Protein AF-0000000075198977 (afdb_homodimer)

Solvent-accessible surface area (backbone atoms only — not comparable to full-atom values): 27607 Å² total; per-residue (Å²): 128,59,90,34,37,42,55,51,31,24,35,50,54,4,41,50,50,26,34,21,46,47,19,32,38,52,49,48,50,50,52,50,71,68,41,89,67,84,70,59,66,70,60,55,50,49,54,50,51,45,50,51,47,48,49,52,43,49,53,31,40,53,46,47,48,42,48,55,50,29,77,34,53,64,40,73,75,57,71,44,48,47,57,72,40,58,28,44,43,42,31,46,26,27,54,31,47,40,55,49,50,49,52,52,39,50,52,43,24,69,72,67,67,42,63,68,59,33,51,53,52,48,52,52,42,51,51,34,30,48,39,26,42,49,52,15,53,50,45,55,70,63,32,34,52,76,66,49,55,79,46,46,68,55,53,50,54,24,50,52,47,46,34,50,50,36,49,49,52,30,48,50,46,38,49,54,49,60,65,65,54,76,82,43,67,70,61,35,50,51,44,50,50,49,37,49,49,40,44,52,35,26,49,51,52,32,51,39,45,50,52,24,50,51,32,37,71,74,36,65,88,44,30,49,25,30,39,35,54,53,24,47,30,46,44,44,47,41,33,52,48,49,50,55,48,51,50,50,53,51,52,52,52,48,56,62,53,29,66,82,56,71,86,80,87,87,66,79,82,79,67,137,129,59,92,34,36,42,56,51,30,25,36,51,53,4,41,50,50,26,34,21,46,45,18,31,39,52,48,47,51,51,51,52,72,68,42,90,69,84,70,60,65,69,60,55,48,49,53,50,50,44,51,52,48,46,50,52,44,47,54,32,40,53,45,47,49,42,48,55,49,28,76,32,56,60,41,73,74,57,71,44,50,47,55,72,39,58,26,43,44,43,32,46,26,27,53,32,46,41,55,48,50,49,51,54,37,49,51,43,25,70,72,68,69,42,63,69,60,34,51,54,51,48,53,53,42,50,51,35,30,49,40,25,41,48,52,14,53,50,44,55,71,63,32,34,51,75,66,47,55,77,48,47,68,55,51,50,52,24,48,51,46,47,35,50,48,35,48,49,53,31,50,51,47,39,49,55,50,60,65,64,54,77,82,44,68,70,62,36,51,52,45,50,51,49,36,49,49,40,44,53,35,27,49,50,52,32,52,40,44,50,52,23,50,52,31,36,71,75,36,62,89,44,30,50,24,31,39,36,55,52,26,48,31,45,46,45,47,41,34,53,48,49,50,56,47,50,51,50,55,51,53,52,51,50,56,62,52,26,67,81,55,70,86,81,85,85,68,79,82,80,66,136

Organism: Armillaria gallica (NCBI:txid47427)

Radius of gyration: 25.67 Å; Cα contacts (8 Å, |Δi|>4): 675; chains: 2; bounding box: 71×67×48 Å

Sequence (544 aa):
MGDYDTLLGTLLVGIFFNTYLFGIVTFQFATYYGSKHKDPLWIRITVLLLFLNDSVRSAGEIYMAWFYCIENYTNPEILLIAPWPYPFSVISEAIAAILVHHFLAFRLYRMTGKLYLYVGLMICAVTVFGLGITTGVKAWIIHEVLKLIVLKPIIITWHVGQTVMDLFLTGSLSFVLHRSRTGFGTTDSVINQLIRGTIQTGVFSSIFAVALLICYFSSPTTNLFGMFAMPVGCIYTNTLMDTLISREKLMETLTSEDIDVGRRCHLPLLGSMGDYDTLLGTLLVGIFFNTYLFGIVTFQFATYYGSKHKDPLWIRITVLLLFLNDSVRSAGEIYMAWFYCIENYTNPEILLIAPWPYPFSVISEAIAAILVHHFLAFRLYRMTGKLYLYVGLMICAVTVFGLGITTGVKAWIIHEVLKLIVLKPIIITWHVGQTVMDLFLTGSLSFVLHRSRTGFGTTDSVINQLIRGTIQTGVFSSIFAVALLICYFSSPTTNLFGMFAMPVGCIYTNTLMDTLISREKLMETLTSEDIDVGRRCHLPLLGS

Foldseek 3Di:
DDPCCFLLVLLVLQLVVQVVLLVVLVVLLCLLVVDPDPDDPVVVVLLVVLNVLSVVLSVLSVVVNCVPCPVCPVPCVCSQFADLSRLSLLLSLLSLLLSLLLVLLVLLCLLPVDVVSSVVLNVLSVVLSVLSNVLSVVCVVVRTLQVSVVSVVSLLVSLVSSLVSLCVSLVSVLVSLVVPDPVDPLSVVLSVVLNVLSCVLSVVLNVLSVVLNVQCVVCVRTNNSSSSSNNSSSSSSSSVSVSSSSLVVSVVVVVVVCVVVVPDDPPVSSDD/DDPCCFLLVLLVLQLVVQVVLLVVLVVLLCLLVPDPDDDDPVVVVLLVVLNVLSVVLSVLSVVVNCVVCPVCPVPPVCSFFADLSRLSLLLSLLSLLLSLQLVLLVLLCLLPVDVVSSVVLNVLSVVLSVLSNVLSVVCVVVRTLQVSLVSVVSLLVSLVSSLVSLCVSLVSVLVSLVVPDPVDPLSVVLSVVLNVLSCVLSVVLNVLSVVLNVQCVVCVRTNNSSSSSNNSSSSSSSSVSVNSSSLVVSVVVVVVVCVVVVPDDPPVSSDD

Nearest PDB structures (foldseek):
  8kb4-assembly1_A  TM=5.478E-01  e=3.257E+00  Homo sapiens
  3ma9-assembly1_A  TM=3.385E-01  e=3.726E+00  Human immunodeficiency virus 1
  8u5c-assembly1_F  TM=4.841E-01  e=7.629E+00  Homo sapiens
  8qae-assembly1_A  TM=3.287E-01  e=5.831E+00  synthetic construct
  8kb4-assembly1_A  TM=5.028E-01  e=3.256E+00  Homo sapiens

Structure (mmCIF, N/CA/C/O backbone):
data_AF-0000000075198977-model_v1
#
loop_
_entity.id
_entity.type
_entity.pdbx_description
1 polymer 'DUF6534 domain-containing protein'
#
loop_
_atom_site.group_PDB
_atom_site.id
_atom_site.type_symbol
_atom_site.label_atom_id
_atom_site.label_alt_id
_atom_site.label_comp_id
_atom_site.label_asym_id
_atom_site.label_entity_id
_atom_site.label_seq_id
_atom_site.pdbx_PDB_ins_code
_atom_site.Cartn_x
_atom_site.Cartn_y
_atom_site.Cartn_z
_atom_site.occupancy
_atom_site.B_iso_or_equiv
_atom_site.auth_seq_id
_atom_site.auth_comp_id
_atom_site.auth_asym_id
_atom_site.auth_atom_id
_atom_site.pdbx_PDB_model_num
ATOM 1 N N . MET A 1 1 ? -6.426 -15.57 -23.734 1 59.47 1 MET A N 1
ATOM 2 C CA . MET A 1 1 ? -6.309 -15.625 -22.281 1 59.47 1 MET A CA 1
ATOM 3 C C . MET A 1 1 ? -5.961 -17.031 -21.828 1 59.47 1 MET A C 1
ATOM 5 O O . MET A 1 1 ? -6.359 -18.016 -22.453 1 59.47 1 MET A O 1
ATOM 9 N N . GLY A 1 2 ? -4.93 -17.078 -21.094 1 70.25 2 GLY A N 1
ATOM 10 C CA . GLY A 1 2 ? -4.492 -18.391 -20.656 1 70.25 2 GLY A CA 1
ATOM 11 C C . GLY A 1 2 ? -5.516 -19.109 -19.781 1 70.25 2 GLY A C 1
ATOM 12 O O . GLY A 1 2 ? -6.488 -18.5 -19.344 1 70.25 2 GLY A O 1
ATOM 13 N N . ASP A 1 3 ? -5.477 -20.359 -19.656 1 73.69 3 ASP A N 1
ATOM 14 C CA . ASP A 1 3 ? -6.41 -21.25 -18.969 1 73.69 3 ASP A CA 1
ATOM 15 C C . ASP A 1 3 ? -6.66 -20.797 -17.547 1 73.69 3 ASP A C 1
ATOM 17 O O . ASP A 1 3 ? -7.762 -20.969 -17.016 1 73.69 3 ASP A O 1
ATOM 21 N N . TYR A 1 4 ? -5.656 -20.109 -17.047 1 87 4 TYR A N 1
ATOM 22 C CA . TYR A 1 4 ? -5.785 -19.828 -15.617 1 87 4 TYR A CA 1
ATOM 23 C C . TYR A 1 4 ? -5.941 -18.344 -15.367 1 87 4 TYR A C 1
ATOM 25 O O . TYR A 1 4 ? -5.977 -17.891 -14.211 1 87 4 TYR A O 1
ATOM 33 N N . ASP A 1 5 ? -6.102 -17.578 -16.453 1 84.88 5 ASP A N 1
ATOM 34 C CA . ASP A 1 5 ? -6.18 -16.125 -16.344 1 84.88 5 ASP A CA 1
ATOM 35 C C . ASP A 1 5 ? -7.414 -15.703 -15.555 1 84.88 5 ASP A C 1
ATOM 37 O O . ASP A 1 5 ? -7.309 -14.898 -14.625 1 84.88 5 ASP A O 1
ATOM 41 N N . THR A 1 6 ? -8.5 -16.359 -15.844 1 82.5 6 THR A N 1
ATOM 42 C CA . THR A 1 6 ? -9.75 -15.906 -15.25 1 82.5 6 THR A CA 1
ATOM 43 C C . THR A 1 6 ? -10.016 -16.625 -13.93 1 82.5 6 THR A C 1
ATOM 45 O O . THR A 1 6 ? -10.797 -16.141 -13.102 1 82.5 6 THR A O 1
ATOM 48 N N . LEU A 1 7 ? -9.367 -17.688 -13.719 1 81.56 7 LEU A N 1
ATOM 49 C CA . LEU A 1 7 ? -9.609 -18.438 -12.492 1 81.56 7 LEU A CA 1
ATOM 50 C C . LEU A 1 7 ? -8.664 -17.984 -11.383 1 81.56 7 LEU A C 1
ATOM 52 O O . LEU A 1 7 ? -9.117 -17.641 -10.289 1 81.56 7 LEU A O 1
ATOM 56 N N . LEU A 1 8 ? -7.449 -17.922 -11.734 1 89.94 8 LEU A N 1
ATOM 57 C CA . LEU A 1 8 ? -6.434 -17.641 -10.727 1 89.94 8 LEU A CA 1
ATOM 58 C C . LEU A 1 8 ? -5.84 -16.25 -10.945 1 89.94 8 LEU A C 1
ATOM 60 O O . LEU A 1 8 ? -5.555 -15.531 -9.984 1 89.94 8 LEU A O 1
ATOM 64 N N . GLY A 1 9 ? -5.773 -15.867 -12.156 1 92.44 9 GLY A N 1
ATOM 65 C CA . GLY A 1 9 ? -5.148 -14.594 -12.492 1 92.44 9 GLY A CA 1
ATOM 66 C C . GLY A 1 9 ? -5.914 -13.398 -11.961 1 92.44 9 GLY A C 1
ATOM 67 O O . GLY A 1 9 ? -5.328 -12.508 -11.344 1 92.44 9 GLY A O 1
ATOM 68 N N . THR A 1 10 ? -7.117 -13.367 -12.203 1 91.12 10 THR A N 1
ATOM 69 C CA . THR A 1 10 ? -7.926 -12.234 -11.773 1 91.12 10 THR A CA 1
ATOM 70 C C . THR A 1 10 ? -7.988 -12.164 -10.25 1 91.12 10 THR A C 1
ATOM 72 O O . THR A 1 10 ? -8.023 -11.07 -9.672 1 91.12 10 THR A O 1
ATOM 75 N N . LEU A 1 11 ? -7.957 -13.258 -9.586 1 92.56 11 LEU A N 1
ATOM 76 C CA . LEU A 1 11 ? -7.891 -13.281 -8.133 1 92.56 11 LEU A CA 1
ATOM 77 C C . LEU A 1 11 ? -6.574 -12.688 -7.641 1 92.56 11 LEU A C 1
ATOM 79 O O . LEU A 1 11 ? -6.562 -11.891 -6.703 1 92.56 11 LEU A O 1
ATOM 83 N N . LEU A 1 12 ? -5.535 -13.078 -8.297 1 95.62 12 LEU A N 1
ATOM 84 C CA . LEU A 1 12 ? -4.211 -12.594 -7.914 1 95.62 12 LEU A CA 1
ATOM 85 C C . LEU A 1 12 ? -4.113 -11.078 -8.094 1 95.62 12 LEU A C 1
ATOM 87 O O . LEU A 1 12 ? -3.582 -10.383 -7.227 1 95.62 12 LEU A O 1
ATOM 91 N N . VAL A 1 13 ? -4.66 -10.586 -9.164 1 94.69 13 VAL A N 1
ATOM 92 C CA . VAL A 1 13 ? -4.664 -9.148 -9.414 1 94.69 13 VAL A CA 1
ATOM 93 C C . VAL A 1 13 ? -5.449 -8.43 -8.32 1 94.69 13 VAL A C 1
ATOM 95 O O . VAL A 1 13 ? -5.02 -7.391 -7.816 1 94.69 13 VAL A O 1
ATOM 98 N N . GLY A 1 14 ? -6.57 -8.984 -7.961 1 95.62 14 GLY A N 1
ATOM 99 C CA . GLY A 1 14 ? -7.363 -8.414 -6.883 1 95.62 14 GLY A CA 1
ATOM 100 C C . GLY A 1 14 ? -6.633 -8.391 -5.555 1 95.62 14 GLY A C 1
ATOM 101 O O . GLY A 1 14 ? -6.723 -7.414 -4.809 1 95.62 14 GLY A O 1
ATOM 102 N N . ILE A 1 15 ? -5.898 -9.414 -5.309 1 97.25 15 ILE A N 1
ATOM 103 C CA . ILE A 1 15 ? -5.164 -9.508 -4.051 1 97.25 15 ILE A CA 1
ATOM 104 C C . ILE A 1 15 ? -4.047 -8.469 -4.027 1 97.25 15 ILE A C 1
ATOM 106 O O . ILE A 1 15 ? -3.803 -7.836 -2.996 1 97.25 15 ILE A O 1
ATOM 110 N N . PHE A 1 16 ? -3.385 -8.273 -5.121 1 97.75 16 PHE A N 1
ATOM 111 C CA . PHE A 1 16 ? -2.352 -7.242 -5.184 1 97.75 16 PHE A CA 1
ATOM 112 C C . PHE A 1 16 ? -2.955 -5.855 -4.992 1 97.75 16 PHE A C 1
ATOM 114 O O . PHE A 1 16 ? -2.377 -5.016 -4.301 1 97.75 16 PHE A O 1
ATOM 121 N N . PHE A 1 17 ? -4.062 -5.68 -5.609 1 96.12 17 PHE A N 1
ATOM 122 C CA . PHE A 1 17 ? -4.723 -4.387 -5.473 1 96.12 17 PHE A CA 1
ATOM 123 C C . PHE A 1 17 ? -5.133 -4.141 -4.023 1 96.12 17 PHE A C 1
ATOM 125 O O . PHE A 1 17 ? -4.965 -3.037 -3.506 1 96.12 17 PHE A O 1
ATOM 132 N N . ASN A 1 18 ? -5.652 -5.133 -3.396 1 97.31 18 ASN A N 1
ATOM 133 C CA . ASN A 1 18 ? -6.004 -5.012 -1.986 1 97.31 18 ASN A CA 1
ATOM 134 C C . ASN A 1 18 ? -4.777 -4.715 -1.126 1 97.31 18 ASN A C 1
ATOM 136 O O . ASN A 1 18 ? -4.844 -3.896 -0.206 1 97.31 18 ASN A O 1
ATOM 140 N N . THR A 1 19 ? -3.723 -5.406 -1.401 1 97.62 19 THR A N 1
ATOM 141 C CA . THR A 1 19 ? -2.486 -5.191 -0.656 1 97.62 19 THR A CA 1
ATOM 142 C C . THR A 1 19 ? -1.995 -3.758 -0.831 1 97.62 19 THR A C 1
ATOM 144 O O . THR A 1 19 ? -1.535 -3.131 0.127 1 97.62 19 THR A O 1
ATOM 147 N N . TYR A 1 20 ? -2.098 -3.291 -2.049 1 96.94 20 TYR A N 1
ATOM 148 C CA . TYR A 1 20 ? -1.769 -1.902 -2.35 1 96.94 20 TYR A CA 1
ATOM 149 C C . TYR A 1 20 ? -2.617 -0.949 -1.519 1 96.94 20 TYR A C 1
ATOM 151 O O . TYR A 1 20 ? -2.092 -0.037 -0.876 1 96.94 20 TYR A O 1
ATOM 159 N N . LEU A 1 21 ? -3.857 -1.156 -1.482 1 95.94 21 LEU A N 1
ATOM 160 C CA . LEU A 1 21 ? -4.781 -0.306 -0.738 1 95.94 21 LEU A CA 1
ATOM 161 C C . LEU A 1 21 ? -4.531 -0.415 0.762 1 95.94 21 LEU A C 1
ATOM 163 O O . LEU A 1 21 ? -4.668 0.57 1.492 1 95.94 21 LEU A O 1
ATOM 167 N N . PHE A 1 22 ? -4.234 -1.632 1.171 1 97.44 22 PHE A N 1
ATOM 168 C CA . PHE A 1 22 ? -3.959 -1.82 2.59 1 97.44 22 PHE A CA 1
ATOM 169 C C . PHE A 1 22 ? -2.746 -1.003 3.018 1 97.44 22 PHE A C 1
ATOM 171 O O . PHE A 1 22 ? -2.695 -0.498 4.141 1 97.44 22 PHE A O 1
ATOM 178 N N . GLY A 1 23 ? -1.754 -0.868 2.127 1 96.19 23 GLY A N 1
ATOM 179 C CA . GLY A 1 23 ? -0.657 0.046 2.406 1 96.19 23 GLY A CA 1
ATOM 180 C C . GLY A 1 23 ? -1.116 1.47 2.656 1 96.19 23 GLY A C 1
ATOM 181 O O . GLY A 1 23 ? -0.688 2.105 3.621 1 96.19 23 GLY A O 1
ATOM 182 N N . ILE A 1 24 ? -1.984 1.881 1.874 1 93.81 24 ILE A N 1
ATOM 183 C CA . ILE A 1 24 ? -2.535 3.225 2.021 1 93.81 24 ILE A CA 1
ATOM 184 C C . ILE A 1 24 ? -3.283 3.332 3.348 1 93.81 24 ILE A C 1
ATOM 186 O O . ILE A 1 24 ? -3.119 4.309 4.082 1 93.81 24 ILE A O 1
ATOM 190 N N . VAL A 1 25 ? -4.039 2.32 3.67 1 95.31 25 VAL A N 1
ATOM 191 C CA . VAL A 1 25 ? -4.832 2.305 4.895 1 95.31 25 VAL A CA 1
ATOM 192 C C . VAL A 1 25 ? -3.906 2.398 6.109 1 95.31 25 VAL A C 1
ATOM 194 O O . VAL A 1 25 ? -4.215 3.09 7.082 1 95.31 25 VAL A O 1
ATOM 197 N N . THR A 1 26 ? -2.826 1.727 6.027 1 94.5 26 THR A N 1
ATOM 198 C CA . THR A 1 26 ? -1.885 1.723 7.145 1 94.5 26 THR A CA 1
ATOM 199 C C . THR A 1 26 ? -1.341 3.125 7.395 1 94.5 26 THR A C 1
ATOM 201 O O . THR A 1 26 ? -1.262 3.568 8.547 1 94.5 26 THR A O 1
ATOM 204 N N . PHE A 1 27 ? -1.047 3.799 6.336 1 91.12 27 PHE A N 1
ATOM 205 C CA . PHE A 1 27 ? -0.551 5.16 6.488 1 91.12 27 PHE A CA 1
ATOM 206 C C . PHE A 1 27 ? -1.657 6.09 6.98 1 91.12 27 PHE A C 1
ATOM 208 O O . PHE A 1 27 ? -1.419 6.957 7.824 1 91.12 27 PHE A O 1
ATOM 215 N N . GLN A 1 28 ? -2.797 5.898 6.477 1 90.19 28 GLN A N 1
ATOM 216 C CA . GLN A 1 28 ? -3.932 6.703 6.914 1 90.19 28 GLN A CA 1
ATOM 217 C C . GLN A 1 28 ? -4.227 6.48 8.391 1 90.19 28 GLN A C 1
ATOM 219 O O . GLN A 1 28 ? -4.551 7.426 9.117 1 90.19 28 GLN A O 1
ATOM 224 N N . PHE A 1 29 ? -4.133 5.219 8.734 1 92.75 29 PHE A N 1
ATOM 225 C CA . PHE A 1 29 ? -4.363 4.855 10.125 1 92.75 29 PHE A CA 1
ATOM 226 C C . PHE A 1 29 ? -3.355 5.547 11.039 1 92.75 29 PHE A C 1
ATOM 228 O O . PHE A 1 29 ? -3.729 6.125 12.062 1 92.75 29 PHE A O 1
ATOM 235 N N . ALA A 1 30 ? -2.102 5.578 10.617 1 87.5 30 ALA A N 1
ATOM 236 C CA . ALA A 1 30 ? -1.045 6.23 11.383 1 87.5 30 ALA A CA 1
ATOM 237 C C . ALA A 1 30 ? -1.26 7.738 11.445 1 87.5 30 ALA A C 1
ATOM 239 O O . ALA A 1 30 ? -1.056 8.359 12.484 1 87.5 30 ALA A O 1
ATOM 240 N N . THR A 1 31 ? -1.642 8.266 10.352 1 84.38 31 THR A N 1
ATOM 241 C CA . THR A 1 31 ? -1.897 9.703 10.281 1 84.38 31 THR A CA 1
ATOM 242 C C . THR A 1 31 ? -3.076 10.078 11.18 1 84.38 31 THR A C 1
ATOM 244 O O . THR A 1 31 ? -3.025 11.086 11.883 1 84.38 31 THR A O 1
ATOM 247 N N . TYR A 1 32 ? -4.102 9.266 11.141 1 89.19 32 TYR A N 1
ATOM 248 C CA . TYR A 1 32 ? -5.301 9.539 11.93 1 89.19 32 TYR A CA 1
ATOM 249 C C . TYR A 1 32 ? -4.992 9.508 13.422 1 89.19 32 TYR A C 1
ATOM 251 O O . TYR A 1 32 ? -5.336 10.438 14.148 1 89.19 32 TYR A O 1
ATOM 259 N N . TYR A 1 33 ? -4.32 8.531 13.883 1 88.88 33 TYR A N 1
ATOM 260 C CA . TYR A 1 33 ? -4.074 8.391 15.312 1 88.88 33 TYR A CA 1
ATOM 261 C C . TYR A 1 33 ? -2.887 9.242 15.75 1 88.88 33 TYR A C 1
ATOM 263 O O . TYR A 1 33 ? -2.691 9.484 16.938 1 88.88 33 TYR A O 1
ATOM 271 N N . GLY A 1 34 ? -2.053 9.711 14.82 1 78.81 34 GLY A N 1
ATOM 272 C CA . GLY A 1 34 ? -0.984 10.656 15.125 1 78.81 34 GLY A CA 1
ATOM 273 C C . GLY A 1 34 ? -1.468 12.086 15.258 1 78.81 34 GLY A C 1
ATOM 274 O O . GLY A 1 34 ? -0.767 12.93 15.812 1 78.81 34 GLY A O 1
ATOM 275 N N . SER A 1 35 ? -2.57 12.234 14.758 1 73.56 35 SER A N 1
ATOM 276 C CA . SER A 1 35 ? -3.123 13.578 14.82 1 73.56 35 SER A CA 1
ATOM 277 C C . SER A 1 35 ? -3.854 13.812 16.141 1 73.56 35 SER A C 1
ATOM 279 O O . SER A 1 35 ? -4.172 12.867 16.859 1 73.56 35 SER A O 1
ATOM 281 N N . LYS A 1 36 ? -3.869 15.008 16.594 1 61.91 36 LYS A N 1
ATOM 282 C CA . LYS A 1 36 ? -4.48 15.43 17.859 1 61.91 36 LYS A CA 1
ATOM 283 C C . LYS A 1 36 ? -6.004 15.438 17.75 1 61.91 36 LYS A C 1
ATOM 285 O O . LYS A 1 36 ? -6.676 16.203 18.453 1 61.91 36 LYS A O 1
ATOM 290 N N . HIS A 1 37 ? -6.508 14.484 17.156 1 64.25 37 HIS A N 1
ATOM 291 C CA . HIS A 1 37 ? -7.938 14.414 16.875 1 64.25 37 HIS A CA 1
ATOM 292 C C . HIS A 1 37 ? -8.742 14.227 18.156 1 64.25 37 HIS A C 1
ATOM 294 O O . HIS A 1 37 ? -8.391 13.406 19 1 64.25 37 HIS A O 1
ATOM 300 N N . LYS A 1 38 ? -9.625 15.031 18.406 1 77.44 38 LYS A N 1
ATOM 301 C CA . LYS A 1 38 ? -10.555 14.781 19.5 1 77.44 38 LYS A CA 1
ATOM 302 C C . LYS A 1 38 ? -11.875 14.227 18.984 1 77.44 38 LYS A C 1
ATOM 304 O O . LYS A 1 38 ? -12.938 14.82 19.219 1 77.44 38 LYS A O 1
ATOM 309 N N . ASP A 1 39 ? -11.867 13.078 18.281 1 84.88 39 ASP A N 1
ATOM 310 C CA . ASP A 1 39 ? -13.086 12.422 17.844 1 84.88 39 ASP A CA 1
ATOM 311 C C . ASP A 1 39 ? -13.719 11.609 18.969 1 84.88 39 ASP A C 1
ATOM 313 O O . ASP A 1 39 ? -13.031 11.172 19.891 1 84.88 39 ASP A O 1
ATOM 317 N N . PRO A 1 40 ? -15.039 11.648 18.875 1 88.75 40 PRO A N 1
ATOM 318 C CA . PRO A 1 40 ? -15.688 10.789 19.875 1 88.75 40 PRO A CA 1
ATOM 319 C C . PRO A 1 40 ? -15.188 9.344 19.828 1 88.75 40 PRO A C 1
ATOM 321 O O . PRO A 1 40 ? -14.641 8.914 18.797 1 88.75 40 PRO A O 1
ATOM 324 N N . LEU A 1 41 ? -15.359 8.625 20.875 1 90.81 41 LEU A N 1
ATOM 325 C CA . LEU A 1 41 ? -14.82 7.285 21.062 1 90.81 41 LEU A CA 1
ATOM 326 C C . LEU A 1 41 ? -15.367 6.316 20.016 1 90.81 41 LEU A C 1
ATOM 328 O O . LEU A 1 41 ? -14.648 5.438 19.547 1 90.81 41 LEU A O 1
ATOM 332 N N . TRP A 1 42 ? -16.609 6.469 19.656 1 90.62 42 TRP A N 1
ATOM 333 C CA . TRP A 1 42 ? -17.219 5.5 18.75 1 90.62 42 TRP A CA 1
ATOM 334 C C . TRP A 1 42 ? -16.594 5.582 17.375 1 90.62 42 TRP A C 1
ATOM 336 O O . TRP A 1 42 ? -16.469 4.566 16.672 1 90.62 42 TRP A O 1
ATOM 346 N N . ILE A 1 43 ? -16.188 6.738 16.938 1 91.69 43 ILE A N 1
ATOM 347 C CA . ILE A 1 43 ? -15.523 6.879 15.656 1 91.69 43 ILE A CA 1
ATOM 348 C C . ILE A 1 43 ? -14.133 6.246 15.727 1 91.69 43 ILE A C 1
ATOM 350 O O . ILE A 1 43 ? -13.711 5.551 14.797 1 91.69 43 ILE A O 1
ATOM 354 N N . ARG A 1 44 ? -13.438 6.418 16.844 1 93.44 44 ARG A N 1
ATOM 355 C CA . ARG A 1 44 ? -12.109 5.848 17.031 1 93.44 44 ARG A CA 1
ATOM 356 C C . ARG A 1 44 ? -12.156 4.324 17.016 1 93.44 44 ARG A C 1
ATOM 358 O O . ARG A 1 44 ? -11.273 3.674 16.453 1 93.44 44 ARG A O 1
ATOM 365 N N . ILE A 1 45 ? -13.211 3.869 17.609 1 94.5 45 ILE A N 1
ATOM 366 C CA . ILE A 1 45 ? -13.383 2.422 17.656 1 94.5 45 ILE A CA 1
ATOM 367 C C . ILE A 1 45 ? -13.695 1.901 16.25 1 94.5 45 ILE A C 1
ATOM 369 O O . ILE A 1 45 ? -13.211 0.838 15.852 1 94.5 45 ILE A O 1
ATOM 373 N N . THR A 1 46 ? -14.516 2.631 15.531 1 95.38 46 THR A N 1
ATOM 374 C CA . THR A 1 46 ? -14.844 2.246 14.164 1 95.38 46 THR A CA 1
ATOM 375 C C . THR A 1 46 ? -13.586 2.17 13.305 1 95.38 46 THR A C 1
ATOM 377 O O . THR A 1 46 ? -13.398 1.211 12.555 1 95.38 46 THR A O 1
ATOM 380 N N . VAL A 1 47 ? -12.719 3.148 13.43 1 95.31 47 VAL A N 1
ATOM 381 C CA . VAL A 1 47 ? -11.477 3.197 12.672 1 95.31 47 VAL A CA 1
ATOM 382 C C . VAL A 1 47 ? -10.594 2.01 13.047 1 95.31 47 VAL A C 1
ATOM 384 O O . VAL A 1 47 ? -10.023 1.354 12.172 1 95.31 47 VAL A O 1
ATOM 387 N N . LEU A 1 48 ? -10.508 1.694 14.312 1 96.38 48 LEU A N 1
ATOM 388 C CA . LEU A 1 48 ? -9.703 0.574 14.789 1 96.38 48 LEU A CA 1
ATOM 389 C C . LEU A 1 48 ? -10.25 -0.75 14.266 1 96.38 48 LEU A C 1
ATOM 391 O O . LEU A 1 48 ? -9.492 -1.61 13.82 1 96.38 48 LEU A O 1
ATOM 395 N N . LEU A 1 49 ? -11.547 -0.878 14.312 1 97.44 49 LEU A N 1
ATOM 396 C CA . LEU A 1 49 ? -12.18 -2.107 13.852 1 97.44 49 LEU A CA 1
ATOM 397 C C . LEU A 1 49 ? -11.969 -2.301 12.352 1 97.44 49 LEU A C 1
ATOM 399 O O . LEU A 1 49 ? -11.727 -3.42 11.898 1 97.44 49 LEU A O 1
ATOM 403 N N . LEU A 1 50 ? -12.102 -1.236 11.641 1 97.69 50 LEU A N 1
ATOM 404 C CA . LEU A 1 50 ? -11.867 -1.304 10.203 1 97.69 50 LEU A CA 1
ATOM 405 C C . LEU A 1 50 ? -10.43 -1.709 9.898 1 97.69 50 LEU A C 1
ATOM 407 O O . LEU A 1 50 ? -10.188 -2.535 9.016 1 97.69 50 LEU A O 1
ATOM 411 N N . PHE A 1 51 ? -9.508 -1.178 10.633 1 97.44 51 PHE A N 1
ATOM 412 C CA . PHE A 1 51 ? -8.094 -1.492 10.422 1 97.44 51 PHE A CA 1
ATOM 413 C C . PHE A 1 51 ? -7.816 -2.959 10.727 1 97.44 51 PHE A C 1
ATOM 415 O O . PHE A 1 51 ? -7.109 -3.633 9.977 1 97.44 51 PHE A O 1
ATOM 422 N N . LEU A 1 52 ? -8.352 -3.408 11.805 1 97.69 52 LEU A N 1
ATOM 423 C CA . LEU A 1 52 ? -8.156 -4.805 12.18 1 97.69 52 LEU A CA 1
ATOM 424 C C . LEU A 1 52 ? -8.789 -5.738 11.156 1 97.69 52 LEU A C 1
ATOM 426 O O . LEU A 1 52 ? -8.195 -6.746 10.773 1 97.69 52 LEU A O 1
ATOM 430 N N . ASN A 1 53 ? -9.984 -5.387 10.789 1 97.94 53 ASN A N 1
ATOM 431 C CA . ASN A 1 53 ? -10.672 -6.16 9.766 1 97.94 53 ASN A CA 1
ATOM 432 C C . ASN A 1 53 ? -9.852 -6.234 8.477 1 97.94 53 ASN A C 1
ATOM 434 O O . ASN A 1 53 ? -9.68 -7.312 7.91 1 97.94 53 ASN A O 1
ATOM 438 N N . ASP A 1 54 ? -9.344 -5.121 8.008 1 97.69 54 ASP A N 1
ATOM 439 C CA . ASP A 1 54 ? -8.547 -5.062 6.789 1 97.69 54 ASP A CA 1
ATOM 440 C C . ASP A 1 54 ? -7.238 -5.84 6.945 1 97.69 54 ASP A C 1
ATOM 442 O O . ASP A 1 54 ? -6.742 -6.434 5.984 1 97.69 54 ASP A O 1
ATOM 446 N N . SER A 1 55 ? -6.684 -5.797 8.164 1 97.69 55 SER A N 1
ATOM 447 C CA . SER A 1 55 ? -5.438 -6.508 8.422 1 97.69 55 SER A CA 1
ATOM 448 C C . SER A 1 55 ? -5.621 -8.016 8.281 1 97.69 55 SER A C 1
ATOM 450 O O . SER A 1 55 ? -4.832 -8.68 7.605 1 97.69 55 SER A O 1
ATOM 452 N N . VAL A 1 56 ? -6.648 -8.484 8.875 1 97.62 56 VAL A N 1
ATOM 453 C CA . VAL A 1 56 ? -6.922 -9.922 8.805 1 97.62 56 VAL A CA 1
ATOM 454 C C . VAL A 1 56 ? -7.258 -10.312 7.371 1 97.62 56 VAL A C 1
ATOM 456 O O . VAL A 1 56 ? -6.758 -11.32 6.863 1 97.62 56 VAL A O 1
ATOM 459 N N . ARG A 1 57 ? -8.062 -9.562 6.742 1 97.5 57 ARG A N 1
ATOM 460 C CA . ARG A 1 57 ? -8.453 -9.836 5.367 1 97.5 57 ARG A CA 1
ATOM 461 C C . ARG A 1 57 ? -7.238 -9.836 4.441 1 97.5 57 ARG A C 1
ATOM 463 O O . ARG A 1 57 ? -7.066 -10.75 3.633 1 97.5 57 ARG A O 1
ATOM 470 N N . SER A 1 58 ? -6.426 -8.773 4.547 1 97.62 58 SER A N 1
ATOM 471 C CA . SER A 1 58 ? -5.25 -8.664 3.686 1 97.62 58 SER A CA 1
ATOM 472 C C . SER A 1 58 ? -4.285 -9.82 3.916 1 97.62 58 SER A C 1
ATOM 474 O O . SER A 1 58 ? -3.775 -10.406 2.959 1 97.62 58 SER A O 1
ATOM 476 N N . ALA A 1 59 ? -4.047 -10.18 5.168 1 97.12 59 ALA A N 1
ATOM 477 C CA . ALA A 1 59 ? -3.184 -11.32 5.48 1 97.12 59 ALA A CA 1
ATOM 478 C C . ALA A 1 59 ? -3.766 -12.617 4.93 1 97.12 59 ALA A C 1
ATOM 480 O O . ALA A 1 59 ? -3.033 -13.453 4.395 1 97.12 59 ALA A O 1
ATOM 481 N N . GLY A 1 60 ? -5.051 -12.773 5.133 1 97.88 60 GLY A N 1
ATOM 482 C CA . GLY A 1 60 ? -5.719 -13.953 4.598 1 97.88 60 GLY A CA 1
ATOM 483 C C . GLY A 1 60 ? -5.629 -14.047 3.088 1 97.88 60 GLY A C 1
ATOM 484 O O . GLY A 1 60 ? -5.418 -15.141 2.545 1 97.88 60 GLY A O 1
ATOM 485 N N . GLU A 1 61 ? -5.836 -12.977 2.389 1 97.56 61 GLU A N 1
ATOM 486 C CA . GLU A 1 61 ? -5.777 -12.977 0.931 1 97.56 61 GLU A CA 1
ATOM 487 C C . GLU A 1 61 ? -4.367 -13.289 0.435 1 97.56 61 GLU A C 1
ATOM 489 O O . GLU A 1 61 ? -4.199 -13.977 -0.573 1 97.56 61 GLU A O 1
ATOM 494 N N . ILE A 1 62 ? -3.371 -12.734 1.111 1 96.88 62 ILE A N 1
ATOM 495 C CA . ILE A 1 62 ? -1.994 -13.07 0.768 1 96.88 62 ILE A CA 1
ATOM 496 C C . ILE A 1 62 ? -1.767 -14.57 0.971 1 96.88 62 ILE A C 1
ATOM 498 O O . ILE A 1 62 ? -1.12 -15.227 0.148 1 96.88 62 ILE A O 1
ATOM 502 N N . TYR A 1 63 ? -2.318 -15.102 2.027 1 96.75 63 TYR A N 1
ATOM 503 C CA . TYR A 1 63 ? -2.23 -16.531 2.258 1 96.75 63 TYR A CA 1
ATOM 504 C C . TYR A 1 63 ? -2.918 -17.312 1.14 1 96.75 63 TYR A C 1
ATOM 506 O O . TYR A 1 63 ? -2.422 -18.359 0.7 1 96.75 63 TYR A O 1
ATOM 514 N N . MET A 1 64 ? -4.016 -16.828 0.771 1 95.94 64 MET A N 1
ATOM 515 C CA . MET A 1 64 ? -4.738 -17.484 -0.314 1 95.94 64 MET A CA 1
ATOM 516 C C . MET A 1 64 ? -3.891 -17.547 -1.58 1 95.94 64 MET A C 1
ATOM 518 O O . MET A 1 64 ? -3.875 -18.562 -2.279 1 95.94 64 MET A O 1
ATOM 522 N N . ALA A 1 65 ? -3.227 -16.453 -1.89 1 95.75 65 ALA A N 1
ATOM 523 C CA . ALA A 1 65 ? -2.303 -16.453 -3.021 1 95.75 65 ALA A CA 1
ATOM 524 C C . ALA A 1 65 ? -1.202 -17.5 -2.828 1 95.75 65 ALA A C 1
ATOM 526 O O . ALA A 1 65 ? -0.846 -18.219 -3.766 1 95.75 65 ALA A O 1
ATOM 527 N N . TRP A 1 66 ? -0.683 -17.578 -1.583 1 95.12 66 TRP A N 1
ATOM 528 C CA . TRP A 1 66 ? 0.336 -18.562 -1.256 1 95.12 66 TRP A CA 1
ATOM 529 C C . TRP A 1 66 ? -0.201 -19.984 -1.441 1 95.12 66 TRP A C 1
ATOM 531 O O . TRP A 1 66 ? 0.469 -20.828 -2.027 1 95.12 66 TRP A O 1
ATOM 541 N N . PHE A 1 67 ? -1.405 -20.188 -1.024 1 94.19 67 PHE A N 1
ATOM 542 C CA . PHE A 1 67 ? -2.049 -21.5 -1.085 1 94.19 67 PHE A CA 1
ATOM 543 C C . PHE A 1 67 ? -2.207 -21.953 -2.529 1 94.19 67 PHE A C 1
ATOM 545 O O . PHE A 1 67 ? -1.837 -23.078 -2.873 1 94.19 67 PHE A O 1
ATOM 552 N N . TYR A 1 68 ? -2.615 -21.078 -3.381 1 93.62 68 TYR A N 1
ATOM 553 C CA . TYR A 1 68 ? -2.895 -21.438 -4.762 1 93.62 68 TYR A CA 1
ATOM 554 C C . TYR A 1 68 ? -1.613 -21.484 -5.59 1 93.62 68 TYR A C 1
ATOM 556 O O . TYR A 1 68 ? -1.407 -22.391 -6.391 1 93.62 68 TYR A O 1
ATOM 564 N N . CYS A 1 69 ? -0.753 -20.516 -5.379 1 93.5 69 CYS A N 1
ATOM 565 C CA . CYS A 1 69 ? 0.337 -20.297 -6.324 1 93.5 69 CYS A CA 1
ATOM 566 C C . CYS A 1 69 ? 1.61 -20.984 -5.859 1 93.5 69 CYS A C 1
ATOM 568 O O . CYS A 1 69 ? 2.51 -21.25 -6.66 1 93.5 69 CYS A O 1
ATOM 570 N N . ILE A 1 70 ? 1.729 -21.266 -4.559 1 93.31 70 ILE A N 1
ATOM 571 C CA . ILE A 1 70 ? 2.992 -21.797 -4.059 1 93.31 70 ILE A CA 1
ATOM 572 C C . ILE A 1 70 ? 2.781 -23.219 -3.537 1 93.31 70 ILE A C 1
ATOM 574 O O . ILE A 1 70 ? 3.346 -24.172 -4.074 1 93.31 70 ILE A O 1
ATOM 578 N N . GLU A 1 71 ? 1.909 -23.406 -2.561 1 91.94 71 GLU A N 1
ATOM 579 C CA . GLU A 1 71 ? 1.683 -24.703 -1.951 1 91.94 71 GLU A CA 1
ATOM 580 C C . GLU A 1 71 ? 1.147 -25.703 -2.973 1 91.94 71 GLU A C 1
ATOM 582 O O . GLU A 1 71 ? 1.471 -26.891 -2.916 1 91.94 71 GLU A O 1
ATOM 587 N N . ASN A 1 72 ? 0.394 -25.281 -3.898 1 91.75 72 ASN A N 1
ATOM 588 C CA . ASN A 1 72 ? -0.234 -26.156 -4.883 1 91.75 72 ASN A CA 1
ATOM 589 C C . ASN A 1 72 ? 0.13 -25.75 -6.309 1 91.75 72 ASN A C 1
ATOM 591 O O . ASN A 1 72 ? -0.709 -25.812 -7.207 1 91.75 72 ASN A O 1
ATOM 595 N N . TYR A 1 73 ? 1.396 -25.391 -6.25 1 88.62 73 TYR A N 1
ATOM 596 C CA . TYR A 1 73 ? 1.911 -25.078 -7.574 1 88.62 73 TYR A CA 1
ATOM 597 C C . TYR A 1 73 ? 1.858 -26.297 -8.484 1 88.62 73 TYR A C 1
ATOM 599 O O . TYR A 1 73 ? 2.209 -27.406 -8.078 1 88.62 73 TYR A O 1
ATOM 607 N N . THR A 1 74 ? 1.265 -26.391 -9.609 1 87.06 74 THR A N 1
ATOM 608 C CA . THR A 1 74 ? 1.142 -27.453 -10.609 1 87.06 74 THR A CA 1
ATOM 609 C C . THR A 1 74 ? -0.082 -28.328 -10.328 1 87.06 74 THR A C 1
ATOM 611 O O . THR A 1 74 ? -0.209 -29.422 -10.875 1 87.06 74 THR A O 1
ATOM 614 N N . ASN A 1 75 ? -0.858 -28 -9.32 1 90.62 75 ASN A N 1
ATOM 615 C CA . ASN A 1 75 ? -2.08 -28.734 -9.008 1 90.62 75 ASN A CA 1
ATOM 616 C C . ASN A 1 75 ? -3.326 -27.922 -9.344 1 90.62 75 ASN A C 1
ATOM 618 O O . ASN A 1 75 ? -3.934 -27.312 -8.469 1 90.62 75 ASN A O 1
ATOM 622 N N . PRO A 1 76 ? -3.73 -28.016 -10.57 1 89.06 76 PRO A N 1
ATOM 623 C CA . PRO A 1 76 ? -4.863 -27.188 -10.992 1 89.06 76 PRO A CA 1
ATOM 624 C C . PRO A 1 76 ? -6.176 -27.609 -10.336 1 89.06 76 PRO A C 1
ATOM 626 O O . PRO A 1 76 ? -7.113 -26.797 -10.266 1 89.06 76 PRO A O 1
ATOM 629 N N . GLU A 1 77 ? -6.312 -28.812 -9.789 1 89 77 GLU A N 1
ATOM 630 C CA . GLU A 1 77 ? -7.547 -29.281 -9.164 1 89 77 GLU A CA 1
ATOM 631 C C . GLU A 1 77 ? -7.871 -28.469 -7.91 1 89 77 GLU A C 1
ATOM 633 O O . GLU A 1 77 ? -9.039 -28.359 -7.523 1 89 77 GLU A O 1
ATOM 638 N N . ILE A 1 78 ? -6.852 -27.891 -7.293 1 91.06 78 ILE A N 1
ATOM 639 C CA . ILE A 1 78 ? -7.012 -27.172 -6.035 1 91.06 78 ILE A CA 1
ATOM 640 C C . ILE A 1 78 ? -7.762 -25.859 -6.281 1 91.06 78 ILE A C 1
ATOM 642 O O . ILE A 1 78 ? -8.305 -25.266 -5.352 1 91.06 78 ILE A O 1
ATOM 646 N N . LEU A 1 79 ? -7.754 -25.438 -7.574 1 88.31 79 LEU A N 1
ATOM 647 C CA . LEU A 1 79 ? -8.422 -24.188 -7.926 1 88.31 79 LEU A CA 1
ATOM 648 C C . LEU A 1 79 ? -9.938 -24.312 -7.742 1 88.31 79 LEU A C 1
ATOM 650 O O . LEU A 1 79 ? -10.641 -23.312 -7.688 1 88.31 79 LEU A O 1
ATOM 654 N N . LEU A 1 80 ? -10.391 -25.516 -7.594 1 88.12 80 LEU A N 1
ATOM 655 C CA . LEU A 1 80 ? -11.82 -25.75 -7.41 1 88.12 80 LEU A CA 1
ATOM 656 C C . LEU A 1 80 ? -12.203 -25.641 -5.938 1 88.12 80 LEU A C 1
ATOM 658 O O . LEU A 1 80 ? -13.383 -25.609 -5.602 1 88.12 80 LEU A O 1
ATOM 662 N N . ILE A 1 81 ? -11.234 -25.516 -5.07 1 91.19 81 ILE A N 1
ATOM 663 C CA . ILE A 1 81 ? -11.469 -25.422 -3.633 1 91.19 81 ILE A CA 1
ATOM 664 C C . ILE A 1 81 ? -11.289 -23.984 -3.164 1 91.19 81 ILE A C 1
ATOM 666 O O . ILE A 1 81 ? -10.32 -23.328 -3.541 1 91.19 81 ILE A O 1
ATOM 670 N N . ALA A 1 82 ? -12.234 -23.562 -2.422 1 91.19 82 ALA A N 1
ATOM 671 C CA . ALA A 1 82 ? -12.148 -22.234 -1.823 1 91.19 82 ALA A CA 1
ATOM 672 C C . ALA A 1 82 ? -11.602 -22.297 -0.4 1 91.19 82 ALA A C 1
ATOM 674 O O . ALA A 1 82 ? -12.289 -22.766 0.514 1 91.19 82 ALA A O 1
ATOM 675 N N . PRO A 1 83 ? -10.367 -21.812 -0.23 1 94.12 83 PRO A N 1
ATOM 676 C CA . PRO A 1 83 ? -9.852 -21.797 1.142 1 94.12 83 PRO A CA 1
ATOM 677 C C . PRO A 1 83 ? -10.555 -20.766 2.02 1 94.12 83 PRO A C 1
ATOM 679 O O . PRO A 1 83 ? -11.359 -19.969 1.524 1 94.12 83 PRO A O 1
ATOM 682 N N . TRP A 1 84 ? -10.258 -20.719 3.271 1 93.56 84 TRP A N 1
ATOM 683 C CA . TRP A 1 84 ? -11.023 -19.938 4.25 1 93.56 84 TRP A CA 1
ATOM 684 C C . TRP A 1 84 ? -10.945 -18.453 3.943 1 93.56 84 TRP A C 1
ATOM 686 O O . TRP A 1 84 ? -11.898 -17.703 4.188 1 93.56 84 TRP A O 1
ATOM 696 N N . PRO A 1 85 ? -9.852 -17.922 3.426 1 95.5 85 PRO A N 1
ATOM 697 C CA . PRO A 1 85 ? -9.82 -16.484 3.158 1 95.5 85 PRO A CA 1
ATOM 698 C C . PRO A 1 85 ? -10.812 -16.062 2.08 1 95.5 85 PRO A C 1
ATOM 700 O O . PRO A 1 85 ? -11.25 -14.906 2.059 1 95.5 85 PRO A O 1
ATOM 703 N N . TYR A 1 86 ? -11.18 -16.969 1.224 1 94.5 86 TYR A N 1
ATOM 704 C CA . TYR A 1 86 ? -12.109 -16.672 0.145 1 94.5 86 TYR A CA 1
ATOM 705 C C . TYR A 1 86 ? -13.469 -16.25 0.699 1 94.5 86 TYR A C 1
ATOM 707 O O . TYR A 1 86 ? -13.898 -15.102 0.501 1 94.5 86 TYR A O 1
ATOM 715 N N . PRO A 1 87 ? -14.141 -17.078 1.461 1 95.12 87 PRO A N 1
ATOM 716 C CA . PRO A 1 87 ? -15.406 -16.641 2.055 1 95.12 87 PRO A CA 1
ATOM 717 C C . PRO A 1 87 ? -15.219 -15.547 3.098 1 95.12 87 PRO A C 1
ATOM 719 O O . PRO A 1 87 ? -16.109 -14.703 3.275 1 95.12 87 PRO A O 1
ATOM 722 N N . PHE A 1 88 ? -14.102 -15.508 3.75 1 96 88 PHE A N 1
ATOM 723 C CA . PHE A 1 88 ? -13.875 -14.477 4.754 1 96 88 PHE A CA 1
ATOM 724 C C . PHE A 1 88 ? -13.781 -13.102 4.105 1 96 88 PHE A C 1
ATOM 726 O O . PHE A 1 88 ? -14.18 -12.102 4.703 1 96 88 PHE A O 1
ATOM 733 N N . SER A 1 89 ? -13.172 -13.016 2.922 1 95.88 89 SER A N 1
ATOM 734 C CA . SER A 1 89 ? -13.102 -11.742 2.221 1 95.88 89 SER A CA 1
ATOM 735 C C . SER A 1 89 ? -14.492 -11.156 1.996 1 95.88 89 SER A C 1
ATOM 737 O O . SER A 1 89 ? -14.672 -9.938 2.055 1 95.88 89 SER A O 1
ATOM 739 N N . VAL A 1 90 ? -15.469 -11.992 1.761 1 94.81 90 VAL A N 1
ATOM 740 C CA . VAL A 1 90 ? -16.859 -11.586 1.563 1 94.81 90 VAL A CA 1
ATOM 741 C C . VAL A 1 90 ? -17.438 -11.055 2.877 1 94.81 90 VAL A C 1
ATOM 743 O O . VAL A 1 90 ? -18.016 -9.977 2.912 1 94.81 90 VAL A O 1
ATOM 746 N N . ILE A 1 91 ? -17.172 -11.766 3.889 1 96.81 91 ILE A N 1
ATOM 747 C CA . ILE A 1 91 ? -17.641 -11.383 5.211 1 96.81 91 ILE A CA 1
ATOM 748 C C . ILE A 1 91 ? -17 -10.062 5.625 1 96.81 91 ILE A C 1
ATOM 750 O O . ILE A 1 91 ? -17.672 -9.156 6.125 1 96.81 91 ILE A O 1
ATOM 754 N N . SER A 1 92 ? -15.719 -10.008 5.461 1 97.44 92 SER A N 1
ATOM 755 C CA . SER A 1 92 ? -14.969 -8.805 5.812 1 97.44 92 SER A CA 1
ATOM 756 C C . SER A 1 92 ? -15.492 -7.586 5.059 1 97.44 92 SER A C 1
ATOM 758 O O . SER A 1 92 ? -15.555 -6.484 5.613 1 97.44 92 SER A O 1
ATOM 760 N N . GLU A 1 93 ? -15.82 -7.727 3.805 1 95.62 93 GLU A N 1
ATOM 761 C CA . GLU A 1 93 ? -16.406 -6.645 3.016 1 95.62 93 GLU A CA 1
ATOM 762 C C . GLU A 1 93 ? -17.719 -6.164 3.619 1 95.62 93 GLU A C 1
ATOM 764 O O . GLU A 1 93 ? -17.953 -4.957 3.713 1 95.62 93 GLU A O 1
ATOM 769 N N . ALA A 1 94 ? -18.562 -7.105 3.975 1 96.94 94 ALA A N 1
ATOM 770 C CA . ALA A 1 94 ? -19.844 -6.754 4.578 1 96.94 94 ALA A CA 1
ATOM 771 C C . ALA A 1 94 ? -19.641 -5.98 5.879 1 96.94 94 ALA A C 1
ATOM 773 O O . ALA A 1 94 ? -20.344 -5 6.137 1 96.94 94 ALA A O 1
ATOM 774 N N . ILE A 1 95 ? -18.688 -6.367 6.633 1 97.62 95 ILE A N 1
ATOM 775 C CA . ILE A 1 95 ? -18.391 -5.703 7.895 1 97.62 95 ILE A CA 1
ATOM 776 C C . ILE A 1 95 ? -17.906 -4.277 7.625 1 97.62 95 ILE A C 1
ATOM 778 O O . ILE A 1 95 ? -18.359 -3.33 8.273 1 97.62 95 ILE A O 1
ATOM 782 N N . ALA A 1 96 ? -17.031 -4.129 6.688 1 96.25 96 ALA A N 1
ATOM 783 C CA . ALA A 1 96 ? -16.516 -2.801 6.355 1 96.25 96 ALA A CA 1
ATOM 784 C C . ALA A 1 96 ? -17.625 -1.888 5.859 1 96.25 96 ALA A C 1
ATOM 786 O O . ALA A 1 96 ? -17.719 -0.725 6.258 1 96.25 96 ALA A O 1
ATOM 787 N N . ALA A 1 97 ? -18.469 -2.455 5.062 1 94.62 97 ALA A N 1
ATOM 788 C CA . ALA A 1 97 ? -19.531 -1.662 4.461 1 94.62 97 ALA A CA 1
ATOM 789 C C . ALA A 1 97 ? -20.5 -1.149 5.523 1 94.62 97 ALA A C 1
ATOM 791 O O . ALA A 1 97 ? -20.859 0.031 5.527 1 94.62 97 ALA A O 1
ATOM 792 N N . ILE A 1 98 ? -20.875 -1.984 6.41 1 96.62 98 ILE A N 1
ATOM 793 C CA . ILE A 1 98 ? -21.875 -1.557 7.387 1 96.62 98 ILE A CA 1
ATOM 794 C C . ILE A 1 98 ? -21.281 -0.497 8.305 1 96.62 98 ILE A C 1
ATOM 796 O O . ILE A 1 98 ? -21.969 0.424 8.742 1 96.62 98 ILE A O 1
ATOM 800 N N . LEU A 1 99 ? -20.062 -0.643 8.648 1 95.81 99 LEU A N 1
ATOM 801 C CA . LEU A 1 99 ? -19.406 0.345 9.5 1 95.81 99 LEU A CA 1
ATOM 802 C C . LEU A 1 99 ? -19.344 1.703 8.812 1 95.81 99 LEU A C 1
ATOM 804 O O . LEU A 1 99 ? -19.609 2.734 9.43 1 95.81 99 LEU A O 1
ATOM 808 N N . VAL A 1 100 ? -19.047 1.701 7.57 1 92.44 100 VAL A N 1
ATOM 809 C CA . VAL A 1 100 ? -18.953 2.947 6.816 1 92.44 100 VAL A CA 1
ATOM 810 C C . VAL A 1 100 ? -20.359 3.529 6.621 1 92.44 100 VAL A C 1
ATOM 812 O O . VAL A 1 100 ? -20.562 4.734 6.766 1 92.44 100 VAL A O 1
ATOM 815 N N . HIS A 1 101 ? -21.328 2.611 6.305 1 93.62 101 HIS A N 1
ATOM 816 C CA . HIS A 1 101 ? -22.703 3.066 6.156 1 93.62 101 HIS A CA 1
ATOM 817 C C . HIS A 1 101 ? -23.219 3.684 7.449 1 93.62 101 HIS A C 1
ATOM 819 O O . HIS A 1 101 ? -23.922 4.699 7.422 1 93.62 101 HIS A O 1
ATOM 825 N N . HIS A 1 102 ? -22.859 3.07 8.531 1 94.56 102 HIS A N 1
ATOM 826 C CA . HIS A 1 102 ? -23.25 3.609 9.82 1 94.56 102 HIS A CA 1
ATOM 827 C C . HIS A 1 102 ? -22.672 5.004 10.047 1 94.56 102 HIS A C 1
ATOM 829 O O . HIS A 1 102 ? -23.375 5.91 10.484 1 94.56 102 HIS A O 1
ATOM 835 N N . PHE A 1 103 ? -21.5 5.191 9.75 1 91.19 103 PHE A N 1
ATOM 836 C CA . PHE A 1 103 ? -20.828 6.477 9.914 1 91.19 103 PHE A CA 1
ATOM 837 C C . PHE A 1 103 ? -21.484 7.539 9.039 1 91.19 103 PHE A C 1
ATOM 839 O O . PHE A 1 103 ? -21.797 8.641 9.508 1 91.19 103 PHE A O 1
ATOM 846 N N . LEU A 1 104 ? -21.672 7.207 7.828 1 88.94 104 LEU A N 1
ATOM 847 C CA . LEU A 1 104 ? -22.234 8.18 6.891 1 88.94 104 LEU A CA 1
ATOM 848 C C . LEU A 1 104 ? -23.688 8.508 7.246 1 88.94 104 LEU A C 1
ATOM 850 O O . LEU A 1 104 ? -24.094 9.664 7.145 1 88.94 104 LEU A O 1
ATOM 854 N N . ALA A 1 105 ? -24.406 7.48 7.633 1 92.62 105 ALA A N 1
ATOM 855 C CA . ALA A 1 105 ? -25.781 7.703 8.047 1 92.62 105 ALA A CA 1
ATOM 856 C C . ALA A 1 105 ? -25.844 8.594 9.281 1 92.62 105 ALA A C 1
ATOM 858 O O . ALA A 1 105 ? -26.719 9.469 9.383 1 92.62 105 ALA A O 1
ATOM 859 N N . PHE A 1 106 ? -25 8.336 10.164 1 91.19 106 PHE A N 1
ATOM 860 C CA . PHE A 1 106 ? -24.953 9.148 11.375 1 91.19 106 PHE A CA 1
ATOM 861 C C . PHE A 1 106 ? -24.609 10.594 11.047 1 91.19 106 PHE A C 1
ATOM 863 O O . PHE A 1 106 ? -25.172 11.523 11.625 1 91.19 106 PHE A O 1
ATOM 870 N N . ARG A 1 107 ? -23.703 10.773 10.219 1 84.19 107 ARG A N 1
ATOM 871 C CA . ARG A 1 107 ? -23.344 12.117 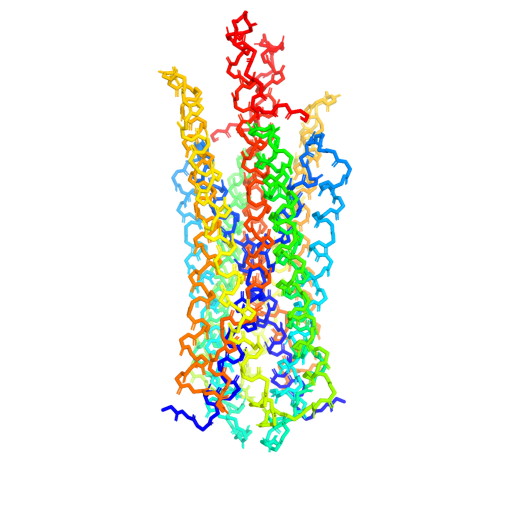9.789 1 84.19 107 ARG A CA 1
ATOM 872 C C . ARG A 1 107 ? -24.516 12.828 9.141 1 84.19 107 ARG A C 1
ATOM 874 O O . ARG A 1 107 ? -24.734 14.023 9.359 1 84.19 107 ARG A O 1
ATOM 881 N N . LEU A 1 108 ? -25.172 12.117 8.352 1 87.94 108 LEU A N 1
ATOM 882 C CA . LEU A 1 108 ? -26.344 12.664 7.695 1 87.94 108 LEU A CA 1
ATOM 883 C C . LEU A 1 108 ? -27.406 13.047 8.719 1 87.94 108 LEU A C 1
ATOM 885 O O . LEU A 1 108 ? -28.047 14.102 8.602 1 87.94 108 LEU A O 1
ATOM 889 N N . TYR A 1 109 ? -27.594 12.227 9.68 1 91.44 109 TYR A N 1
ATOM 890 C CA . TYR A 1 109 ? -28.531 12.5 10.758 1 91.44 109 TYR A CA 1
ATOM 891 C C . TYR A 1 109 ? -28.141 13.758 11.516 1 91.44 109 TYR A C 1
ATOM 893 O O . TYR A 1 109 ? -28.984 14.602 11.812 1 91.44 109 TYR A O 1
ATOM 901 N N . ARG A 1 110 ? -26.922 13.898 11.766 1 85.94 110 ARG A N 1
ATOM 902 C CA . ARG A 1 110 ? -26.422 15.062 12.5 1 85.94 110 ARG A CA 1
ATOM 903 C C . ARG A 1 110 ? -26.609 16.344 11.688 1 85.94 110 ARG A C 1
ATOM 905 O O . ARG A 1 110 ? -26.844 17.406 12.258 1 85.94 110 ARG A O 1
ATOM 912 N N . MET A 1 111 ? -26.516 16.25 10.445 1 84.44 111 MET A N 1
ATOM 913 C CA . MET A 1 111 ? -26.625 17.422 9.578 1 84.44 111 MET A CA 1
ATOM 914 C C . MET A 1 111 ? -28.094 17.797 9.344 1 84.44 111 MET A C 1
ATOM 916 O O . MET A 1 111 ? -28.422 18.984 9.227 1 84.44 111 MET A O 1
ATOM 920 N N . THR A 1 112 ? -28.922 16.812 9.273 1 88.88 112 THR A N 1
ATOM 921 C CA . THR A 1 112 ? -30.312 17.078 8.922 1 88.88 112 THR A CA 1
ATOM 922 C C . THR A 1 112 ? -31.172 17.141 10.18 1 88.88 112 THR A C 1
ATOM 924 O O . THR A 1 112 ? -32.25 17.734 10.164 1 88.88 112 THR A O 1
ATOM 927 N N . GLY A 1 113 ? -30.844 16.469 11.188 1 91.62 113 GLY A N 1
ATOM 928 C CA . GLY A 1 113 ? -31.625 16.391 12.414 1 91.62 113 GLY A CA 1
ATOM 929 C C . GLY A 1 113 ? -32.781 15.438 12.305 1 91.62 113 GLY A C 1
ATOM 930 O O . GLY A 1 113 ? -33.656 15.383 13.195 1 91.62 113 GLY A O 1
ATOM 931 N N . LYS A 1 114 ? -32.875 14.758 11.258 1 93.12 114 LYS A N 1
ATOM 932 C CA . LYS A 1 114 ? -34.031 13.867 11.023 1 93.12 114 LYS A CA 1
ATOM 933 C C . LYS A 1 114 ? -33.688 12.438 11.43 1 93.12 114 LYS A C 1
ATOM 935 O O . LYS A 1 114 ? -33.031 11.711 10.695 1 93.12 114 LYS A O 1
ATOM 940 N N . LEU A 1 115 ? -34.25 11.93 12.477 1 94 115 LEU A N 1
ATOM 941 C CA . LEU A 1 115 ? -33.969 10.609 13.039 1 94 115 LEU A CA 1
ATOM 942 C C . LEU A 1 115 ? -34.562 9.516 12.164 1 94 115 LEU A C 1
ATOM 944 O O . LEU A 1 115 ? -34 8.43 12.047 1 94 115 LEU A O 1
ATOM 948 N N . TYR A 1 116 ? -35.719 9.797 11.547 1 93.62 116 TYR A N 1
ATOM 949 C CA . TYR A 1 116 ? -36.344 8.773 10.734 1 93.62 116 TYR A CA 1
ATOM 950 C C . TYR A 1 116 ? -35.5 8.414 9.531 1 93.62 116 TYR A C 1
ATOM 952 O O . TYR A 1 116 ? -35.5 7.266 9.07 1 93.62 116 TYR A O 1
ATOM 960 N N . LEU A 1 117 ? -34.812 9.344 9.047 1 92.62 117 LEU A N 1
ATOM 961 C CA . LEU A 1 117 ? -33.906 9.078 7.941 1 92.62 117 LEU A CA 1
ATOM 962 C C . LEU A 1 117 ? -32.75 8.164 8.383 1 92.62 117 LEU A C 1
ATOM 964 O O . LEU A 1 117 ? -32.438 7.207 7.688 1 92.62 117 LEU A O 1
ATOM 968 N N . TYR A 1 118 ? -32.188 8.406 9.516 1 94.12 118 TYR A N 1
ATOM 969 C CA . TYR A 1 118 ? -31.125 7.582 10.062 1 94.12 118 TYR A CA 1
ATOM 970 C C . TYR A 1 118 ? -31.594 6.152 10.281 1 94.12 118 TYR A C 1
ATOM 972 O O . TYR A 1 118 ? -30.938 5.203 9.859 1 94.12 118 TYR A O 1
ATOM 980 N N . VAL A 1 119 ? -32.75 6.039 10.875 1 95.69 119 VAL A N 1
ATOM 981 C CA . VAL A 1 119 ? -33.281 4.719 11.203 1 95.69 119 VAL A CA 1
ATOM 982 C C . VAL A 1 119 ? -33.562 3.953 9.922 1 95.69 119 VAL A C 1
ATOM 984 O O . VAL A 1 119 ? -33.281 2.762 9.812 1 95.69 119 VAL A O 1
ATOM 987 N N . GLY A 1 120 ? -34.188 4.586 9.008 1 95.75 120 GLY A N 1
ATOM 988 C CA . GLY A 1 120 ? -34.469 3.955 7.727 1 95.75 120 GLY A CA 1
ATOM 989 C C . GLY A 1 120 ? -33.219 3.467 7.016 1 95.75 120 GLY A C 1
ATOM 990 O O . GLY A 1 120 ? -33.188 2.336 6.523 1 95.75 120 GLY A O 1
ATOM 991 N N . LEU A 1 121 ? -32.188 4.289 7.004 1 95.81 121 LEU A N 1
ATOM 992 C CA . LEU A 1 121 ? -30.922 3.934 6.355 1 95.81 121 LEU A CA 1
ATOM 993 C C . LEU A 1 121 ? -30.25 2.775 7.082 1 95.81 121 LEU A C 1
ATOM 995 O O . LEU A 1 121 ? -29.688 1.882 6.445 1 95.81 121 LEU A O 1
ATOM 999 N N . MET A 1 122 ? -30.359 2.752 8.367 1 96.81 122 MET A N 1
ATOM 1000 C CA . MET A 1 122 ? -29.719 1.689 9.141 1 96.81 122 MET A CA 1
ATOM 1001 C C . MET A 1 122 ? -30.438 0.359 8.938 1 96.81 122 MET A C 1
ATOM 1003 O O . MET A 1 122 ? -29.797 -0.697 8.914 1 96.81 122 MET A O 1
ATOM 1007 N N . ILE A 1 123 ? -31.719 0.44 8.766 1 97.19 123 ILE A N 1
ATOM 1008 C CA . ILE A 1 123 ? -32.469 -0.779 8.469 1 97.19 123 ILE A CA 1
ATOM 1009 C C . ILE A 1 123 ? -32 -1.347 7.125 1 97.19 123 ILE A C 1
ATOM 1011 O O . ILE A 1 123 ? -31.766 -2.551 7 1 97.19 123 ILE A O 1
ATOM 1015 N N . CYS A 1 124 ? -31.906 -0.536 6.195 1 96.94 124 CYS A N 1
ATOM 1016 C CA . CYS A 1 124 ? -31.422 -0.951 4.887 1 96.94 124 CYS A CA 1
ATOM 1017 C C . CYS A 1 124 ? -30 -1.494 4.984 1 96.94 124 CYS A C 1
ATOM 1019 O O . CYS A 1 124 ? -29.688 -2.541 4.414 1 96.94 124 CYS A O 1
ATOM 1021 N N . ALA A 1 125 ? -29.156 -0.794 5.738 1 97.06 125 ALA A N 1
ATOM 1022 C CA . ALA A 1 125 ? -27.766 -1.206 5.891 1 97.06 125 ALA A CA 1
ATOM 1023 C C . ALA A 1 125 ? -27.672 -2.576 6.555 1 97.06 125 ALA A C 1
ATOM 1025 O O . ALA A 1 125 ? -26.875 -3.418 6.141 1 97.06 125 ALA A O 1
ATOM 1026 N N . VAL A 1 126 ? -28.484 -2.836 7.527 1 98.06 126 VAL A N 1
ATOM 1027 C CA . VAL A 1 126 ? -28.469 -4.102 8.25 1 98.06 126 VAL A CA 1
ATOM 1028 C C . VAL A 1 126 ? -28.953 -5.223 7.34 1 98.06 126 VAL A C 1
ATOM 1030 O O . VAL A 1 126 ? -28.438 -6.34 7.379 1 98.06 126 VAL A O 1
ATOM 1033 N N . THR A 1 127 ? -29.906 -4.91 6.555 1 97.62 127 THR A N 1
ATOM 1034 C CA . THR A 1 127 ? -30.422 -5.898 5.613 1 97.62 127 THR A CA 1
ATOM 1035 C C . THR A 1 127 ? -29.359 -6.285 4.594 1 97.62 127 THR A C 1
ATOM 1037 O O . THR A 1 127 ? -29.125 -7.473 4.352 1 97.62 127 THR A O 1
ATOM 1040 N N . VAL A 1 128 ? -28.75 -5.336 4.035 1 97.31 128 VAL A N 1
ATOM 1041 C CA . VAL A 1 128 ? -27.688 -5.578 3.053 1 97.31 128 VAL A CA 1
ATOM 1042 C C . VAL A 1 128 ? -26.531 -6.309 3.713 1 97.31 128 VAL A C 1
ATOM 1044 O O . VAL A 1 128 ? -25.938 -7.223 3.121 1 97.31 128 VAL A O 1
ATOM 1047 N N . PHE A 1 129 ? -26.219 -5.93 4.895 1 97.81 129 PHE A N 1
ATOM 1048 C CA . PHE A 1 129 ? -25.188 -6.602 5.684 1 97.81 129 PHE A CA 1
ATOM 1049 C C . PHE A 1 129 ? -25.547 -8.07 5.887 1 97.81 129 PHE A C 1
ATOM 1051 O O . PHE A 1 129 ? -24.688 -8.945 5.719 1 97.81 129 PHE A O 1
ATOM 1058 N N . GLY A 1 130 ? -26.75 -8.297 6.223 1 98.06 130 GLY A N 1
ATOM 1059 C CA . GLY A 1 130 ? -27.203 -9.672 6.395 1 98.06 130 GLY A CA 1
ATOM 1060 C C . GLY A 1 130 ? -27.016 -10.516 5.152 1 98.06 130 GLY A C 1
ATOM 1061 O O . GLY A 1 130 ? -26.625 -11.688 5.242 1 98.06 130 GLY A O 1
ATOM 1062 N N . LEU A 1 131 ? -27.312 -9.93 4.035 1 97.62 131 LEU A N 1
ATOM 1063 C CA . LEU A 1 131 ? -27.125 -10.633 2.773 1 97.62 131 LEU A CA 1
ATOM 1064 C C . LEU A 1 131 ? -25.656 -10.953 2.547 1 97.62 131 LEU A C 1
ATOM 1066 O O . LEU A 1 131 ? -25.312 -12.047 2.084 1 97.62 131 LEU A O 1
ATOM 1070 N N . GLY A 1 132 ? -24.797 -10.039 2.904 1 97.19 132 GLY A N 1
ATOM 1071 C CA . GLY A 1 132 ? -23.359 -10.273 2.775 1 97.19 132 GLY A CA 1
ATOM 1072 C C . GLY A 1 132 ? -22.859 -11.367 3.693 1 97.19 132 GLY A C 1
ATOM 1073 O O . GLY A 1 132 ? -22.094 -12.242 3.264 1 97.19 132 GLY A O 1
ATOM 1074 N N . ILE A 1 133 ? -23.312 -11.328 4.887 1 97.94 133 ILE A N 1
ATOM 1075 C CA . ILE A 1 133 ? -22.906 -12.336 5.859 1 97.94 133 ILE A CA 1
ATOM 1076 C C . ILE A 1 133 ? -23.422 -13.703 5.426 1 97.94 133 ILE A C 1
ATOM 1078 O O . ILE A 1 133 ? -22.688 -14.695 5.473 1 97.94 133 ILE A O 1
ATOM 1082 N N . THR A 1 134 ? -24.609 -13.719 4.992 1 97.5 134 THR A N 1
ATOM 1083 C CA . THR A 1 134 ? -25.188 -14.969 4.527 1 97.5 134 THR A CA 1
ATOM 1084 C C . THR A 1 134 ? -24.391 -15.539 3.355 1 97.5 134 THR A C 1
ATOM 1086 O O . THR A 1 134 ? -24.109 -16.734 3.314 1 97.5 134 THR A O 1
ATOM 1089 N N . THR A 1 135 ? -24.078 -14.688 2.449 1 95.81 135 THR A N 1
ATOM 1090 C CA . THR A 1 135 ? -23.281 -15.109 1.305 1 95.81 135 THR A CA 1
ATOM 1091 C C . THR A 1 135 ? -21.938 -15.68 1.76 1 95.81 135 THR A C 1
ATOM 1093 O O . THR A 1 135 ? -21.516 -16.734 1.29 1 95.81 135 THR A O 1
ATOM 1096 N N . GLY A 1 136 ? -21.266 -15.016 2.68 1 96.25 136 GLY A N 1
ATOM 1097 C CA . GLY A 1 136 ? -19.984 -15.484 3.178 1 96.25 136 GLY A CA 1
ATOM 1098 C C . GLY A 1 136 ? -20.078 -16.797 3.914 1 96.25 136 GLY A C 1
ATOM 1099 O O . GLY A 1 136 ? -19.266 -17.703 3.689 1 96.25 136 GLY A O 1
ATOM 1100 N N . VAL A 1 137 ? -21.047 -16.938 4.734 1 96.5 137 VAL A N 1
ATOM 1101 C CA . VAL A 1 137 ? -21.203 -18.141 5.531 1 96.5 137 VAL A CA 1
ATOM 1102 C C . VAL A 1 137 ? -21.562 -19.312 4.617 1 96.5 137 VAL A C 1
ATOM 1104 O O . VAL A 1 137 ? -21.031 -20.422 4.766 1 96.5 137 VAL A O 1
ATOM 1107 N N . LYS A 1 138 ? -22.422 -19.125 3.67 1 96.31 138 LYS A N 1
ATOM 1108 C CA . LYS A 1 138 ? -22.781 -20.188 2.736 1 96.31 138 LYS A CA 1
ATOM 1109 C C . LYS A 1 138 ? -21.594 -20.578 1.865 1 96.31 138 LYS A C 1
ATOM 1111 O O . LYS A 1 138 ? -21.391 -21.766 1.574 1 96.31 138 LYS A O 1
ATOM 1116 N N . ALA A 1 139 ? -20.875 -19.594 1.476 1 94.31 139 ALA A N 1
ATOM 1117 C CA . ALA A 1 139 ? -19.672 -19.891 0.705 1 94.31 139 ALA A CA 1
ATOM 1118 C C . ALA A 1 139 ? -18.688 -20.719 1.526 1 94.31 139 ALA A C 1
ATOM 1120 O O . ALA A 1 139 ? -17.984 -21.594 0.989 1 94.31 139 ALA A O 1
ATOM 1121 N N . TRP A 1 140 ? -18.625 -20.438 2.826 1 94.31 140 TRP A N 1
ATOM 1122 C CA . TRP A 1 140 ? -17.766 -21.188 3.732 1 94.31 140 TRP A CA 1
ATOM 1123 C C . TRP A 1 140 ? -18.203 -22.641 3.848 1 94.31 140 TRP A C 1
ATOM 1125 O O . TRP A 1 140 ? -17.375 -23.547 3.869 1 94.31 140 TRP A O 1
ATOM 1135 N N . ILE A 1 141 ? -19.484 -22.906 3.805 1 94.06 141 ILE A N 1
ATOM 1136 C CA . ILE A 1 141 ? -20.062 -24.234 3.943 1 94.06 141 ILE A CA 1
ATOM 1137 C C . ILE A 1 141 ? -19.891 -25.016 2.635 1 94.06 141 ILE A C 1
ATOM 1139 O O . ILE A 1 141 ? -19.484 -26.172 2.637 1 94.06 141 ILE A O 1
ATOM 1143 N N . ILE A 1 142 ? -20.125 -24.422 1.476 1 91.31 142 ILE A N 1
ATOM 1144 C CA . ILE A 1 142 ? -20.078 -25.078 0.173 1 91.31 142 ILE A CA 1
ATOM 1145 C C . ILE A 1 142 ? -18.625 -25.406 -0.18 1 91.31 142 ILE A C 1
ATOM 1147 O O . ILE A 1 142 ? -18.344 -26.484 -0.721 1 91.31 142 ILE A O 1
ATOM 1151 N N . HIS A 1 143 ? -17.609 -24.562 0.11 1 90.12 143 HIS A N 1
ATOM 1152 C CA . HIS A 1 143 ? -16.172 -24.766 0.026 1 90.12 143 HIS A CA 1
ATOM 1153 C C . HIS A 1 143 ? -15.727 -24.984 -1.416 1 90.12 143 HIS A C 1
ATOM 1155 O O . HIS A 1 143 ? -14.547 -24.812 -1.746 1 90.12 143 HIS A O 1
ATOM 1161 N N . GLU A 1 144 ? -16.688 -25.375 -2.35 1 89.69 144 GLU A N 1
ATOM 1162 C CA . GLU A 1 144 ? -16.375 -25.625 -3.756 1 89.69 144 GLU A CA 1
ATOM 1163 C C . GLU A 1 144 ? -16.75 -24.422 -4.617 1 89.69 144 GLU A C 1
ATOM 1165 O O . GLU A 1 144 ? -17.906 -24 -4.652 1 89.69 144 GLU A O 1
ATOM 1170 N N . VAL A 1 145 ? -15.773 -24 -5.438 1 85.5 145 VAL A N 1
ATOM 1171 C CA . VAL A 1 145 ? -15.906 -22.75 -6.184 1 85.5 145 VAL A CA 1
ATOM 1172 C C . VAL A 1 145 ? -17 -22.891 -7.242 1 85.5 145 VAL A C 1
ATOM 1174 O O . VAL A 1 145 ? -17.797 -21.984 -7.445 1 85.5 145 VAL A O 1
ATOM 1177 N N . LEU A 1 146 ? -17.078 -24.016 -7.93 1 83.38 146 LEU A N 1
ATOM 1178 C CA . LEU A 1 146 ? -18.047 -24.219 -9.008 1 83.38 146 LEU A CA 1
ATOM 1179 C C . LEU A 1 146 ? -19.469 -24.281 -8.461 1 83.38 146 LEU A C 1
ATOM 1181 O O . LEU A 1 146 ? -20.422 -23.859 -9.125 1 83.38 146 LEU A O 1
ATOM 1185 N N . LYS A 1 147 ? -19.641 -24.688 -7.211 1 87.94 147 LYS A N 1
ATOM 1186 C CA . LYS A 1 147 ? -20.969 -24.828 -6.594 1 87.94 147 LYS A CA 1
ATOM 1187 C C . LYS A 1 147 ? -21.453 -23.484 -6.031 1 87.94 147 LYS A C 1
ATOM 1189 O O . LYS A 1 147 ? -22.609 -23.359 -5.637 1 87.94 147 LYS A O 1
ATOM 1194 N N . LEU A 1 148 ? -20.656 -22.562 -6.074 1 88.75 148 LEU A N 1
ATOM 1195 C CA . LEU A 1 148 ? -21.016 -21.25 -5.523 1 88.75 148 LEU A CA 1
ATOM 1196 C C . LEU A 1 148 ? -22 -20.531 -6.438 1 88.75 148 LEU A C 1
ATOM 1198 O O . LEU A 1 148 ? -22.609 -19.531 -6.039 1 88.75 148 LEU A O 1
ATOM 1202 N N . ILE A 1 149 ? -22.203 -21.047 -7.59 1 88.44 149 ILE A N 1
ATOM 1203 C CA . ILE A 1 149 ? -23.125 -20.438 -8.547 1 88.44 149 ILE A CA 1
ATOM 1204 C C . ILE A 1 149 ? -24.547 -20.422 -7.965 1 88.44 149 ILE A C 1
ATOM 1206 O O . ILE A 1 149 ? -25.375 -19.609 -8.359 1 88.44 149 ILE A O 1
ATOM 1210 N N . VAL A 1 150 ? -24.828 -21.281 -7.02 1 90.88 150 VAL A N 1
ATOM 1211 C CA . VAL A 1 150 ? -26.141 -21.359 -6.387 1 90.88 150 VAL A CA 1
ATOM 1212 C C . VAL A 1 150 ? -26.406 -20.094 -5.602 1 90.88 150 VAL A C 1
ATOM 1214 O O . VAL A 1 150 ? -27.562 -19.719 -5.379 1 90.88 150 VAL A O 1
ATOM 1217 N N . LEU A 1 151 ? -25.391 -19.312 -5.262 1 93 151 LEU A N 1
ATOM 1218 C CA . LEU A 1 151 ? -25.516 -18.109 -4.461 1 93 151 LEU A CA 1
ATOM 1219 C C . LEU A 1 151 ? -25.703 -16.875 -5.348 1 93 151 LEU A C 1
ATOM 1221 O O . LEU A 1 151 ? -25.781 -15.758 -4.852 1 93 151 LEU A O 1
ATOM 1225 N N . LYS A 1 152 ? -25.875 -17.047 -6.609 1 92.12 152 LYS A N 1
ATOM 1226 C CA . LYS A 1 152 ? -25.922 -15.961 -7.582 1 92.12 152 LYS A CA 1
ATOM 1227 C C . LYS A 1 152 ? -27.016 -14.961 -7.223 1 92.12 152 LYS A C 1
ATOM 1229 O O . LYS A 1 152 ? -26.781 -13.758 -7.156 1 92.12 152 LYS A O 1
ATOM 1234 N N . PRO A 1 153 ? -28.203 -15.352 -6.977 1 93.25 153 PRO A N 1
ATOM 1235 C CA . PRO A 1 153 ? -29.25 -14.367 -6.68 1 93.25 153 PRO A CA 1
ATOM 1236 C C . PRO A 1 153 ? -28.953 -13.555 -5.422 1 93.25 153 PRO A C 1
ATOM 1238 O O . PRO A 1 153 ? -29.203 -12.352 -5.391 1 93.25 153 PRO A O 1
ATOM 1241 N N . ILE A 1 154 ? -28.438 -14.141 -4.379 1 94.94 154 ILE A N 1
ATOM 1242 C CA . ILE A 1 154 ? -28.156 -13.438 -3.133 1 94.94 154 ILE A CA 1
ATOM 1243 C C . ILE A 1 154 ? -27 -12.469 -3.344 1 94.94 154 ILE A C 1
ATOM 1245 O O . ILE A 1 154 ? -27 -11.352 -2.82 1 94.94 154 ILE A O 1
ATOM 1249 N N . ILE A 1 155 ? -26.031 -12.852 -4.105 1 92.88 155 ILE A N 1
ATOM 1250 C CA . ILE A 1 155 ? -24.875 -12.016 -4.379 1 92.88 155 ILE A CA 1
ATOM 1251 C C . ILE A 1 155 ? -25.297 -10.773 -5.16 1 92.88 155 ILE A C 1
ATOM 1253 O O . ILE A 1 155 ? -24.891 -9.656 -4.832 1 92.88 155 ILE A O 1
ATOM 1257 N N . ILE A 1 156 ? -26.109 -11 -6.102 1 93.19 156 ILE A N 1
ATOM 1258 C CA . ILE A 1 156 ? -26.578 -9.891 -6.926 1 93.19 156 ILE A CA 1
ATOM 1259 C C . ILE A 1 156 ? -27.391 -8.922 -6.07 1 93.19 156 ILE A C 1
ATOM 1261 O O . ILE A 1 156 ? -27.188 -7.711 -6.113 1 93.19 156 ILE A O 1
ATOM 1265 N N . THR A 1 157 ? -28.281 -9.43 -5.336 1 95.25 157 THR A N 1
ATOM 1266 C CA . THR A 1 157 ? -29.125 -8.594 -4.48 1 95.25 157 THR A CA 1
ATOM 1267 C C . THR A 1 157 ? -28.266 -7.828 -3.471 1 95.25 157 THR A C 1
ATOM 1269 O O . THR A 1 157 ? -28.5 -6.645 -3.221 1 95.25 157 THR A O 1
ATOM 1272 N N . TRP A 1 158 ? -27.266 -8.43 -2.926 1 95.12 158 TRP A N 1
ATOM 1273 C CA . TRP A 1 158 ? -26.359 -7.836 -1.959 1 95.12 158 TRP A CA 1
ATOM 1274 C C . TRP A 1 158 ? -25.594 -6.664 -2.578 1 95.12 158 TRP A C 1
ATOM 1276 O O . TRP A 1 158 ? -25.625 -5.551 -2.051 1 95.12 158 TRP A O 1
ATOM 1286 N N . HIS A 1 159 ? -25.016 -6.875 -3.721 1 93.19 159 HIS A N 1
ATOM 1287 C CA . HIS A 1 159 ? -24.172 -5.852 -4.316 1 93.19 159 HIS A CA 1
ATOM 1288 C C . HIS A 1 159 ? -25 -4.715 -4.898 1 93.19 159 HIS A C 1
ATOM 1290 O O . HIS A 1 159 ? -24.594 -3.555 -4.867 1 93.19 159 HIS A O 1
ATOM 1296 N N . VAL A 1 160 ? -26.125 -5.07 -5.43 1 93.31 160 VAL A N 1
ATOM 1297 C CA . VAL A 1 160 ? -27.016 -4.012 -5.898 1 93.31 160 VAL A CA 1
ATOM 1298 C C . VAL A 1 160 ? -27.469 -3.16 -4.715 1 93.31 160 VAL A C 1
ATOM 1300 O O . VAL A 1 160 ? -27.438 -1.929 -4.777 1 93.31 160 VAL A O 1
ATOM 1303 N N . GLY A 1 161 ? -27.922 -3.83 -3.689 1 94.88 161 GLY A N 1
ATOM 1304 C CA . GLY A 1 161 ? -28.297 -3.107 -2.486 1 94.88 161 GLY A CA 1
ATOM 1305 C C . GLY A 1 161 ? -27.203 -2.229 -1.937 1 94.88 161 GLY A C 1
ATOM 1306 O O . GLY A 1 161 ? -27.438 -1.082 -1.554 1 94.88 161 GLY A O 1
ATOM 1307 N N . GLN A 1 162 ? -26.047 -2.73 -1.897 1 93.12 162 GLN A N 1
ATOM 1308 C CA . GLN A 1 162 ? -24.891 -1.989 -1.395 1 93.12 162 GLN A CA 1
ATOM 1309 C C . GLN A 1 162 ? -24.609 -0.771 -2.264 1 93.12 162 GLN A C 1
ATOM 1311 O O . GLN A 1 162 ? -24.328 0.315 -1.748 1 93.12 162 GLN A O 1
ATOM 1316 N N . THR A 1 163 ? -24.609 -0.941 -3.529 1 91.25 163 THR A N 1
ATOM 1317 C CA . THR A 1 163 ? -24.359 0.145 -4.465 1 91.25 163 THR A CA 1
ATOM 1318 C C . THR A 1 163 ? -25.391 1.25 -4.32 1 91.25 163 THR A C 1
ATOM 1320 O O . THR A 1 163 ? -25.062 2.434 -4.297 1 91.25 163 THR A O 1
ATOM 1323 N N . VAL A 1 164 ? -26.578 0.843 -4.207 1 92 164 VAL A N 1
ATOM 1324 C CA . VAL A 1 164 ? -27.656 1.811 -4.047 1 92 164 VAL A CA 1
ATOM 1325 C C . VAL A 1 164 ? -27.469 2.586 -2.742 1 92 164 VAL A C 1
ATOM 1327 O O . VAL A 1 164 ? -27.641 3.807 -2.709 1 92 164 VAL A O 1
ATOM 1330 N N . MET A 1 165 ? -27.156 1.916 -1.71 1 91.88 165 MET A N 1
ATOM 1331 C CA . MET A 1 165 ? -26.906 2.559 -0.423 1 91.88 165 MET A CA 1
ATOM 1332 C C . MET A 1 165 ? -25.75 3.549 -0.528 1 91.88 165 MET A C 1
ATOM 1334 O O . MET A 1 165 ? -25.844 4.668 -0.021 1 91.88 165 MET A O 1
ATOM 1338 N N . ASP A 1 166 ? -24.688 3.139 -1.155 1 89.81 166 ASP A N 1
ATOM 1339 C CA . ASP A 1 166 ? -23.531 4.02 -1.332 1 89.81 166 ASP A CA 1
ATOM 1340 C C . ASP A 1 166 ? -23.938 5.293 -2.078 1 89.81 166 ASP A C 1
ATOM 1342 O O . ASP A 1 166 ? -23.594 6.402 -1.646 1 89.81 166 ASP A O 1
ATOM 1346 N N . LEU A 1 167 ? -24.609 5.078 -3.121 1 88.88 167 LEU A N 1
ATOM 1347 C CA . LEU A 1 167 ? -24.984 6.211 -3.957 1 88.88 167 LEU A CA 1
ATOM 1348 C C . LEU A 1 167 ? -25.984 7.109 -3.232 1 88.88 167 LEU A C 1
ATOM 1350 O O . LEU A 1 167 ? -25.906 8.336 -3.324 1 88.88 167 LEU A O 1
ATOM 1354 N N . PHE A 1 168 ? -26.828 6.527 -2.549 1 90.75 168 PHE A N 1
ATOM 1355 C CA . PHE A 1 168 ? -27.812 7.293 -1.81 1 90.75 168 PHE A CA 1
ATOM 1356 C C . PHE A 1 168 ? -27.156 8.109 -0.7 1 90.75 168 PHE A C 1
ATOM 1358 O O . PHE A 1 168 ? -27.438 9.305 -0.558 1 90.75 168 PHE A O 1
ATOM 1365 N N . LEU A 1 169 ? -26.359 7.504 0.046 1 90.19 169 LEU A N 1
ATOM 1366 C CA . LEU A 1 169 ? -25.688 8.18 1.156 1 90.19 169 LEU A CA 1
ATOM 1367 C C . LEU A 1 169 ? -24.781 9.289 0.65 1 90.19 169 LEU A C 1
ATOM 1369 O O . LEU A 1 169 ? -24.812 10.406 1.166 1 90.19 169 LEU A O 1
ATOM 1373 N N . THR A 1 170 ? -23.984 8.984 -0.329 1 86.69 170 THR A N 1
ATOM 1374 C CA . THR A 1 170 ? -23.078 9.969 -0.905 1 86.69 170 THR A CA 1
ATOM 1375 C C . THR A 1 170 ? -23.859 11.133 -1.509 1 86.69 170 THR A C 1
ATOM 1377 O O . THR A 1 170 ? -23.516 12.297 -1.297 1 86.69 170 THR A O 1
ATOM 1380 N N . GLY A 1 171 ? -24.859 10.789 -2.221 1 87 171 GLY A N 1
ATOM 1381 C CA . GLY A 1 171 ? -25.703 11.828 -2.809 1 87 171 GLY A CA 1
ATOM 1382 C C . GLY A 1 171 ? -26.375 12.703 -1.776 1 87 171 GLY A C 1
ATOM 1383 O O . GLY A 1 171 ? -26.406 13.93 -1.919 1 87 171 GLY A O 1
ATOM 1384 N N . SER A 1 172 ? -26.922 12.164 -0.82 1 88.38 172 SER A N 1
ATOM 1385 C CA . SER A 1 172 ? -27.625 12.898 0.234 1 88.38 172 SER A CA 1
ATOM 1386 C C . SER A 1 172 ? -26.656 13.797 1 1 88.38 172 SER A C 1
ATOM 1388 O O . SER A 1 172 ? -26.969 14.961 1.257 1 88.38 172 SER A O 1
ATOM 1390 N N . LEU A 1 173 ? -25.562 13.266 1.339 1 86.31 173 LEU A N 1
ATOM 1391 C CA . LEU A 1 173 ? -24.578 14.062 2.064 1 86.31 173 LEU A CA 1
ATOM 1392 C C . LEU A 1 173 ? -24.094 15.234 1.219 1 86.31 173 LEU A C 1
ATOM 1394 O O . LEU A 1 173 ? -23.953 16.344 1.721 1 86.31 173 LEU A O 1
ATOM 1398 N N . SER A 1 174 ? -23.828 14.891 -0.045 1 85.12 174 SER A N 1
ATOM 1399 C CA . SER A 1 174 ? -23.391 15.945 -0.949 1 85.12 174 SER A CA 1
ATOM 1400 C C . SER A 1 174 ? -24.453 17.031 -1.086 1 85.12 174 SER A C 1
ATOM 1402 O O . SER A 1 174 ? -24.141 18.219 -1.139 1 85.12 174 SER A O 1
ATOM 1404 N N . PHE A 1 175 ? -25.625 16.625 -1.15 1 87.31 175 PHE A N 1
ATOM 1405 C CA . PHE A 1 175 ? -26.75 17.547 -1.291 1 87.31 175 PHE A CA 1
ATOM 1406 C C . PHE A 1 175 ? -26.891 18.422 -0.051 1 87.31 175 PHE A C 1
ATOM 1408 O O . PHE A 1 175 ? -27.016 19.641 -0.158 1 87.31 175 PHE A O 1
ATOM 1415 N N . VAL A 1 176 ? -26.828 17.891 1.084 1 84.94 176 VAL A N 1
ATOM 1416 C CA . VAL A 1 176 ? -26.984 18.625 2.338 1 84.94 176 VAL A CA 1
ATOM 1417 C C . VAL A 1 176 ? -25.812 19.594 2.508 1 84.94 176 VAL A C 1
ATOM 1419 O O . VAL A 1 176 ? -26 20.734 2.928 1 84.94 176 VAL A O 1
ATOM 1422 N N . LEU A 1 177 ? -24.641 19.125 2.191 1 80.69 177 LEU A N 1
ATOM 1423 C CA . LEU A 1 177 ? -23.469 19.984 2.273 1 80.69 177 LEU A CA 1
ATOM 1424 C C . LEU A 1 177 ? -23.562 21.141 1.289 1 80.69 177 LEU A C 1
ATOM 1426 O O . LEU A 1 177 ? -23.219 22.281 1.618 1 80.69 177 LEU A O 1
ATOM 1430 N N . HIS A 1 178 ? -24.062 20.812 0.137 1 83.75 178 HIS A N 1
ATOM 1431 C CA . HIS A 1 178 ? -24.234 21.844 -0.876 1 83.75 178 HIS A CA 1
ATOM 1432 C C . HIS A 1 178 ? -25.219 22.906 -0.413 1 83.75 178 HIS A C 1
ATOM 1434 O O . HIS A 1 178 ? -25.031 24.094 -0.673 1 83.75 178 HIS A O 1
ATOM 1440 N N . ARG A 1 179 ? -26.125 22.547 0.249 1 85.5 179 ARG A N 1
ATOM 1441 C CA . ARG A 1 179 ? -27.156 23.453 0.729 1 85.5 179 ARG A CA 1
ATOM 1442 C C . ARG A 1 179 ? -26.656 24.266 1.923 1 85.5 179 ARG A C 1
ATOM 1444 O O . ARG A 1 179 ? -27.203 25.312 2.236 1 85.5 179 ARG A O 1
ATOM 1451 N N . SER A 1 180 ? -25.641 23.844 2.568 1 79.31 180 SER A N 1
ATOM 1452 C CA . SER A 1 180 ? -25.094 24.531 3.736 1 79.31 180 SER A CA 1
ATOM 1453 C C . SER A 1 180 ? -24.141 25.641 3.326 1 79.31 180 SER A C 1
ATOM 1455 O O . SER A 1 180 ? -23.5 26.266 4.18 1 79.31 180 SER A O 1
ATOM 1457 N N . ARG A 1 181 ? -24.031 25.844 2.055 1 80.75 181 ARG A N 1
ATOM 1458 C CA . ARG A 1 181 ? -23.188 26.922 1.559 1 80.75 181 ARG A CA 1
ATOM 1459 C C . ARG A 1 181 ? -23.703 28.281 2.018 1 80.75 181 ARG A C 1
ATOM 1461 O O . ARG A 1 181 ? -24.922 28.516 2.057 1 80.75 181 ARG A O 1
ATOM 1468 N N . THR A 1 182 ? -22.859 29.062 2.561 1 75.56 182 THR A N 1
ATOM 1469 C CA . THR A 1 182 ? -23.219 30.359 3.139 1 75.56 182 THR A CA 1
ATOM 1470 C C . THR A 1 182 ? -22.938 31.484 2.152 1 75.56 182 THR A C 1
ATOM 1472 O O . THR A 1 182 ? -23.453 32.594 2.316 1 75.56 182 THR A O 1
ATOM 1475 N N . GLY A 1 183 ? -22.156 31.234 1.114 1 74.25 183 GLY A N 1
ATOM 1476 C CA . GLY A 1 183 ? -21.75 32.312 0.213 1 74.25 183 GLY A CA 1
ATOM 1477 C C . GLY A 1 183 ? -20.406 32.938 0.586 1 74.25 183 GLY A C 1
ATOM 1478 O O . GLY A 1 183 ? -19.859 33.719 -0.175 1 74.25 183 GLY A O 1
ATOM 1479 N N . PHE A 1 184 ? -19.859 32.562 1.815 1 71.81 184 PHE A N 1
ATOM 1480 C CA . PHE A 1 184 ? -18.547 33.031 2.221 1 71.81 184 PHE A CA 1
ATOM 1481 C C . PHE A 1 184 ? -17.453 32.188 1.608 1 71.81 184 PHE A C 1
ATOM 1483 O O . PHE A 1 184 ? -17.469 30.953 1.729 1 71.81 184 PHE A O 1
ATOM 1490 N N . GLY A 1 185 ? -16.5 32.781 1.021 1 72.19 185 GLY A N 1
ATOM 1491 C CA . GLY A 1 185 ? -15.469 32.125 0.235 1 72.19 185 GLY A CA 1
ATOM 1492 C C . GLY A 1 185 ? -14.742 31.031 0.998 1 72.19 185 GLY A C 1
ATOM 1493 O O . GLY A 1 185 ? -14.602 29.906 0.507 1 72.19 185 GLY A O 1
ATOM 1494 N N . THR A 1 186 ? -14.359 31.375 2.225 1 71.69 186 THR A N 1
ATOM 1495 C CA . THR A 1 186 ? -13.578 30.422 3 1 71.69 186 THR A CA 1
ATOM 1496 C C . THR A 1 186 ? -14.422 29.219 3.393 1 71.69 186 THR A C 1
ATOM 1498 O O . THR A 1 186 ? -14 28.078 3.234 1 71.69 186 THR A O 1
ATOM 1501 N N . THR A 1 187 ? -15.703 29.547 3.848 1 70.19 187 THR A N 1
ATOM 1502 C CA . THR A 1 187 ? -16.594 28.469 4.262 1 70.19 187 THR A CA 1
ATOM 1503 C C . THR A 1 187 ? -17.031 27.625 3.061 1 70.19 187 THR A C 1
ATOM 1505 O O . THR A 1 187 ? -17.062 26.406 3.141 1 70.19 187 THR A O 1
ATOM 1508 N N . ASP A 1 188 ? -17.25 28.266 2 1 79.75 188 ASP A N 1
ATOM 1509 C CA . ASP A 1 188 ? -17.672 27.531 0.806 1 79.75 188 ASP A CA 1
ATOM 1510 C C . ASP A 1 188 ? -16.531 26.703 0.227 1 79.75 188 ASP A C 1
ATOM 1512 O O . ASP A 1 188 ? -16.766 25.625 -0.324 1 79.75 188 ASP A O 1
ATOM 1516 N N . SER A 1 189 ? -15.344 27.234 0.437 1 75.56 189 SER A N 1
ATOM 1517 C CA . SER A 1 189 ? -14.203 26.453 -0.032 1 75.56 189 SER A CA 1
ATOM 1518 C C . SER A 1 189 ? -14.047 25.172 0.764 1 75.56 189 SER A C 1
ATOM 1520 O O . SER A 1 189 ? -13.781 24.109 0.193 1 75.56 189 SER A O 1
ATOM 1522 N N . VAL A 1 190 ? -14.336 25.328 2.025 1 72.38 190 VAL A N 1
ATOM 1523 C CA . VAL A 1 190 ? -14.266 24.156 2.902 1 72.38 190 VAL A CA 1
ATOM 1524 C C . VAL A 1 190 ? -15.383 23.188 2.543 1 72.38 190 VAL A C 1
ATOM 1526 O O . VAL A 1 190 ? -15.141 21.969 2.434 1 72.38 190 VAL A O 1
ATOM 1529 N N . ILE A 1 191 ? -16.5 23.672 2.328 1 75.5 191 ILE A N 1
ATOM 1530 C CA . ILE A 1 191 ? -17.656 22.859 1.985 1 75.5 191 ILE A CA 1
ATOM 1531 C C . ILE A 1 191 ? -17.406 22.141 0.662 1 75.5 191 ILE A C 1
ATOM 1533 O O . ILE A 1 191 ? -17.703 20.938 0.528 1 75.5 191 ILE A O 1
ATOM 1537 N N . ASN A 1 192 ? -16.828 22.781 -0.225 1 76.69 192 ASN A N 1
ATOM 1538 C CA . ASN A 1 192 ? -16.531 22.188 -1.521 1 76.69 192 ASN A CA 1
ATOM 1539 C C . ASN A 1 192 ? -15.508 21.062 -1.396 1 76.69 192 ASN A C 1
ATOM 1541 O O . ASN A 1 192 ? -15.602 20.047 -2.086 1 76.69 192 ASN A O 1
ATOM 1545 N N . GLN A 1 193 ? -14.664 21.328 -0.534 1 72.81 193 GLN A N 1
ATOM 1546 C CA . GLN A 1 193 ? -13.672 20.281 -0.3 1 72.81 193 GLN A CA 1
ATOM 1547 C C . GLN A 1 193 ? -14.305 19.047 0.332 1 72.81 193 GLN A C 1
ATOM 1549 O O . GLN A 1 193 ? -13.969 17.922 -0.031 1 72.81 193 GLN A O 1
ATOM 1554 N N . LEU A 1 194 ? -15.227 19.281 1.116 1 70.31 194 LEU A N 1
ATOM 1555 C CA . LEU A 1 194 ? -15.922 18.188 1.776 1 70.31 194 LEU A CA 1
ATOM 1556 C C . LEU A 1 194 ? -16.812 17.438 0.79 1 70.31 194 LEU A C 1
ATOM 1558 O O . LEU A 1 194 ? -16.875 16.203 0.82 1 70.31 194 LEU A O 1
ATOM 1562 N N . ILE A 1 195 ? -17.422 18.141 0.012 1 76.5 195 ILE A N 1
ATOM 1563 C CA . ILE A 1 195 ? -18.281 17.547 -1.007 1 76.5 195 ILE A CA 1
ATOM 1564 C C . ILE A 1 195 ? -17.453 16.688 -1.953 1 76.5 195 ILE A C 1
ATOM 1566 O O . ILE A 1 195 ? -17.812 15.547 -2.254 1 76.5 195 ILE A O 1
ATOM 1570 N N . ARG A 1 196 ? -16.391 17.203 -2.299 1 70.88 196 ARG A N 1
ATOM 1571 C CA . ARG A 1 196 ? -15.508 16.453 -3.203 1 70.88 196 ARG A CA 1
ATOM 1572 C C . ARG A 1 196 ? -15.008 15.18 -2.551 1 70.88 196 ARG A C 1
ATOM 1574 O O . ARG A 1 196 ? -14.945 14.133 -3.197 1 70.88 196 ARG A O 1
ATOM 1581 N N . GLY A 1 197 ? -14.641 15.305 -1.366 1 68.94 197 GLY A N 1
ATOM 1582 C CA . GLY A 1 197 ? -14.211 14.125 -0.638 1 68.94 197 GLY A CA 1
ATOM 1583 C C . GLY A 1 197 ? -15.297 13.07 -0.512 1 68.94 197 GLY A C 1
ATOM 1584 O O . GLY A 1 197 ? -15.031 11.875 -0.677 1 68.94 197 GLY A O 1
ATOM 1585 N N . THR A 1 198 ? -16.469 13.562 -0.301 1 69.81 198 THR A N 1
ATOM 1586 C CA . THR A 1 198 ? -17.609 12.656 -0.166 1 69.81 198 THR A CA 1
ATOM 1587 C C . THR A 1 198 ? -17.906 11.969 -1.491 1 69.81 198 THR A C 1
ATOM 1589 O O . THR A 1 198 ? -18.141 10.758 -1.526 1 69.81 198 THR A O 1
ATOM 1592 N N . ILE A 1 199 ? -17.859 12.688 -2.486 1 72.19 199 ILE A N 1
ATOM 1593 C CA . ILE A 1 199 ? -18.156 12.148 -3.811 1 72.19 199 ILE A CA 1
ATOM 1594 C C . ILE A 1 199 ? -17.078 11.148 -4.211 1 72.19 199 ILE A C 1
ATOM 1596 O O . ILE A 1 199 ? -17.391 10.062 -4.715 1 72.19 199 ILE A O 1
ATOM 1600 N N . GLN A 1 200 ? -15.953 11.508 -3.953 1 66.88 200 GLN A N 1
ATOM 1601 C CA . GLN A 1 200 ? -14.852 10.625 -4.324 1 66.88 200 GLN A CA 1
ATOM 1602 C C . GLN A 1 200 ? -14.938 9.297 -3.574 1 66.88 200 GLN A C 1
ATOM 1604 O O . GLN A 1 200 ? -14.727 8.234 -4.16 1 66.88 200 GLN A O 1
ATOM 1609 N N . THR A 1 201 ? -15.32 9.367 -2.414 1 64.69 201 THR A N 1
ATOM 1610 C CA . THR A 1 201 ? -15.445 8.18 -1.578 1 64.69 201 THR A CA 1
ATOM 1611 C C . THR A 1 201 ? -16.609 7.305 -2.057 1 64.69 201 THR A C 1
ATOM 1613 O O . THR A 1 201 ? -16.438 6.098 -2.252 1 64.69 201 THR A O 1
ATOM 1616 N N . GLY A 1 202 ? -17.734 7.938 -2.195 1 72.94 202 GLY A N 1
ATOM 1617 C CA . GLY A 1 202 ? -18.938 7.195 -2.547 1 72.94 202 GLY A CA 1
ATOM 1618 C C . GLY A 1 202 ? -18.922 6.66 -3.967 1 72.94 202 GLY A C 1
ATOM 1619 O O . GLY A 1 202 ? -19.281 5.508 -4.207 1 72.94 202 GLY A O 1
ATOM 1620 N N . VAL A 1 203 ? -18.344 7.414 -4.77 1 75.75 203 VAL A N 1
ATOM 1621 C CA . VAL A 1 203 ? -18.359 7.051 -6.184 1 75.75 203 VAL A CA 1
ATOM 1622 C C . VAL A 1 203 ? -17.328 5.965 -6.453 1 75.75 203 VAL A C 1
ATOM 1624 O O . VAL A 1 203 ? -17.562 5.051 -7.242 1 75.75 203 VAL A O 1
ATOM 1627 N N . PHE A 1 204 ? -16.281 5.973 -5.723 1 77.44 204 PHE A N 1
ATOM 1628 C CA . PHE A 1 204 ? -15.219 4.996 -5.949 1 77.44 204 PHE A CA 1
ATOM 1629 C C . PHE A 1 204 ? -15.688 3.598 -5.555 1 77.44 204 PHE A C 1
ATOM 1631 O O . PHE A 1 204 ? -15.508 2.641 -6.312 1 77.44 204 PHE A O 1
ATOM 1638 N N . SER A 1 205 ? -16.297 3.441 -4.449 1 81.75 205 SER A N 1
ATOM 1639 C CA . SER A 1 205 ? -16.797 2.137 -4.027 1 81.75 205 SER A CA 1
ATOM 1640 C C . SER A 1 205 ? -17.922 1.65 -4.949 1 81.75 205 SER A C 1
ATOM 1642 O O . SER A 1 205 ? -18 0.458 -5.25 1 81.75 205 SER A O 1
ATOM 1644 N N . SER A 1 206 ? -18.672 2.576 -5.477 1 84.12 206 SER A N 1
ATOM 1645 C CA . SER A 1 206 ? -19.781 2.223 -6.352 1 84.12 206 SER A CA 1
ATOM 1646 C C . SER A 1 206 ? -19.281 1.748 -7.715 1 84.12 206 SER A C 1
ATOM 1648 O O . SER A 1 206 ? -19.828 0.803 -8.281 1 84.12 206 SER A O 1
ATOM 1650 N N . ILE A 1 207 ? -18.25 2.389 -8.156 1 85.06 207 ILE A N 1
ATOM 1651 C CA . ILE A 1 207 ? -17.688 1.979 -9.438 1 85.06 207 ILE A CA 1
ATOM 1652 C C . ILE A 1 207 ? -17.156 0.55 -9.336 1 85.06 207 ILE A C 1
ATOM 1654 O O . ILE A 1 207 ? -17.359 -0.26 -10.25 1 85.06 207 ILE A O 1
ATOM 1658 N N . PHE A 1 208 ? -16.531 0.22 -8.305 1 87.38 208 PHE A N 1
ATOM 1659 C CA . PHE A 1 208 ? -16 -1.124 -8.117 1 87.38 208 PHE A CA 1
ATOM 1660 C C . PHE A 1 208 ? -17.125 -2.135 -7.949 1 87.38 208 PHE A C 1
ATOM 1662 O O . PHE A 1 208 ? -17.047 -3.254 -8.461 1 87.38 208 PHE A O 1
ATOM 1669 N N . ALA A 1 209 ? -18.156 -1.691 -7.293 1 85.75 209 ALA A N 1
ATOM 1670 C CA . ALA A 1 209 ? -19.281 -2.584 -7.102 1 85.75 209 ALA A CA 1
ATOM 1671 C C . ALA A 1 209 ? -19.984 -2.867 -8.43 1 85.75 209 ALA A C 1
ATOM 1673 O O . ALA A 1 209 ? -20.375 -4.004 -8.695 1 85.75 209 ALA A O 1
ATOM 1674 N N . VAL A 1 210 ? -20.109 -1.898 -9.195 1 88.31 210 VAL A N 1
ATOM 1675 C CA . VAL A 1 210 ? -20.766 -2.064 -10.492 1 88.31 210 VAL A CA 1
ATOM 1676 C C . VAL A 1 210 ? -19.906 -2.939 -11.398 1 88.31 210 VAL A C 1
ATOM 1678 O O . VAL A 1 210 ? -20.406 -3.826 -12.086 1 88.31 210 VAL A O 1
ATOM 1681 N N . ALA A 1 211 ? -18.641 -2.658 -11.391 1 90.62 211 ALA A N 1
ATOM 1682 C CA . ALA A 1 211 ? -17.734 -3.486 -12.18 1 90.62 211 ALA A CA 1
ATOM 1683 C C . ALA A 1 211 ? -17.781 -4.945 -11.734 1 90.62 211 ALA A C 1
ATOM 1685 O O . ALA A 1 211 ? -17.781 -5.855 -12.562 1 90.62 211 ALA A O 1
ATOM 1686 N N . LEU A 1 212 ? -17.828 -5.094 -10.492 1 92.25 212 LEU A N 1
ATOM 1687 C CA . LEU A 1 212 ? -17.953 -6.434 -9.93 1 92.25 212 LEU A CA 1
ATOM 1688 C C . LEU A 1 212 ? -19.234 -7.113 -10.414 1 92.25 212 LEU A C 1
ATOM 1690 O O . LEU A 1 212 ? -19.203 -8.281 -10.828 1 92.25 212 LEU A O 1
ATOM 1694 N N . LEU A 1 213 ? -20.328 -6.418 -10.508 1 90.44 213 LEU A N 1
ATOM 1695 C CA . LEU A 1 213 ? -21.609 -6.969 -10.938 1 90.44 213 LEU A CA 1
ATOM 1696 C C . LEU A 1 213 ? -21.578 -7.324 -12.422 1 90.44 213 LEU A C 1
ATOM 1698 O O . LEU A 1 213 ? -22.062 -8.383 -12.828 1 90.44 213 LEU A O 1
ATOM 1702 N N . ILE A 1 214 ? -20.969 -6.461 -13.156 1 90.62 214 ILE A N 1
ATOM 1703 C CA . ILE A 1 214 ? -20.844 -6.707 -14.594 1 90.62 214 ILE A CA 1
ATOM 1704 C C . ILE A 1 214 ? -20.031 -7.973 -14.836 1 90.62 214 ILE A C 1
ATOM 1706 O O . ILE A 1 214 ? -20.422 -8.828 -15.633 1 90.62 214 ILE A O 1
ATOM 1710 N N . CYS A 1 215 ? -18.953 -8.125 -14.148 1 89.88 215 CYS A N 1
ATOM 1711 C CA . CYS A 1 215 ? -18.109 -9.297 -14.297 1 89.88 215 CYS A CA 1
ATOM 1712 C C . CYS A 1 215 ? -18.812 -10.555 -13.812 1 89.88 215 CYS A C 1
ATOM 1714 O O . CYS A 1 215 ? -18.672 -11.617 -14.406 1 89.88 215 CYS A O 1
ATOM 1716 N N . TYR A 1 216 ? -19.547 -10.359 -12.805 1 88 216 TYR A N 1
ATOM 1717 C CA . TYR A 1 216 ? -20.25 -11.508 -12.258 1 88 216 TYR A CA 1
ATOM 1718 C C . TYR A 1 216 ? -21.359 -11.961 -13.203 1 88 216 TYR A C 1
ATOM 1720 O O . TYR A 1 216 ? -21.562 -13.164 -13.398 1 88 216 TYR A O 1
ATOM 1728 N N . PHE A 1 217 ? -22.016 -11.109 -13.844 1 87.06 217 PHE A N 1
ATOM 1729 C CA . PHE A 1 217 ? -23.078 -11.43 -14.797 1 87.06 217 PHE A CA 1
ATOM 1730 C C . PHE A 1 217 ? -22.5 -12.039 -16.062 1 87.06 217 PHE A C 1
ATOM 1732 O O . PHE A 1 217 ? -23.094 -12.953 -16.641 1 87.06 217 PHE A O 1
ATOM 1739 N N . SER A 1 218 ? -21.375 -11.562 -16.484 1 85.81 218 SER A N 1
ATOM 1740 C CA . SER A 1 218 ? -20.766 -11.992 -17.75 1 85.81 218 SER A CA 1
ATOM 1741 C C . SER A 1 218 ? -20.172 -13.391 -17.609 1 85.81 218 SER A C 1
ATOM 1743 O O . SER A 1 218 ? -20.266 -14.195 -18.547 1 85.81 218 SER A O 1
ATOM 1745 N N . SER A 1 219 ? -19.547 -13.648 -16.531 1 84.62 219 SER A N 1
ATOM 1746 C CA . SER A 1 219 ? -18.891 -14.938 -16.344 1 84.62 219 SER A CA 1
ATOM 1747 C C . SER A 1 219 ? -19.016 -15.414 -14.898 1 84.62 219 SER A C 1
ATOM 1749 O O . SER A 1 219 ? -18.031 -15.391 -14.141 1 84.62 219 SER A O 1
ATOM 1751 N N . PRO A 1 220 ? -20.156 -16.031 -14.609 1 79.06 220 PRO A N 1
ATOM 1752 C CA . PRO A 1 220 ? -20.391 -16.406 -13.211 1 79.06 220 PRO A CA 1
ATOM 1753 C C . PRO A 1 220 ? -19.578 -17.625 -12.789 1 79.06 220 PRO A C 1
ATOM 1755 O O . PRO A 1 220 ? -19.422 -17.891 -11.594 1 79.06 220 PRO A O 1
ATOM 1758 N N . THR A 1 221 ? -19 -18.359 -13.758 1 78.62 221 THR A N 1
ATOM 1759 C CA . THR A 1 221 ? -18.297 -19.594 -13.422 1 78.62 221 THR A CA 1
ATOM 1760 C C . THR A 1 221 ? -16.797 -19.328 -13.328 1 78.62 221 THR A C 1
ATOM 1762 O O . THR A 1 221 ? -16.016 -20.25 -13.047 1 78.62 221 THR A O 1
ATOM 1765 N N . THR A 1 222 ? -16.5 -18.078 -13.57 1 80.88 222 THR A N 1
ATOM 1766 C CA . THR A 1 222 ? -15.086 -17.719 -13.453 1 80.88 222 THR A CA 1
ATOM 1767 C C . THR A 1 222 ? -14.859 -16.766 -12.297 1 80.88 222 THR A C 1
ATOM 1769 O O . THR A 1 222 ? -15.82 -16.344 -11.641 1 80.88 222 THR A O 1
ATOM 1772 N N . ASN A 1 223 ? -13.625 -16.562 -11.898 1 82.44 223 ASN A N 1
ATOM 1773 C CA . ASN A 1 223 ? -13.273 -15.625 -10.836 1 82.44 223 ASN A CA 1
ATOM 1774 C C . ASN A 1 223 ? -12.961 -14.242 -11.398 1 82.44 223 ASN A C 1
ATOM 1776 O O . ASN A 1 223 ? -12.211 -13.477 -10.789 1 82.44 223 ASN A O 1
ATOM 1780 N N . LEU A 1 224 ? -13.562 -13.945 -12.484 1 83.81 224 LEU A N 1
ATOM 1781 C CA . LEU A 1 224 ? -13.328 -12.641 -13.078 1 83.81 224 LEU A CA 1
ATOM 1782 C C . LEU A 1 224 ? -13.75 -11.523 -12.133 1 83.81 224 LEU A C 1
ATOM 1784 O O . LEU A 1 224 ? -13.102 -10.477 -12.07 1 83.81 224 LEU A O 1
ATOM 1788 N N . PHE A 1 225 ? -14.773 -11.734 -11.391 1 87.81 225 PHE A N 1
ATOM 1789 C CA . PHE A 1 225 ? -15.281 -10.742 -10.461 1 87.81 225 PHE A CA 1
ATOM 1790 C C . PHE A 1 225 ? -14.328 -10.555 -9.289 1 87.81 225 PHE A C 1
ATOM 1792 O O . PHE A 1 225 ? -14.414 -9.555 -8.562 1 87.81 225 PHE A O 1
ATOM 1799 N N . GLY A 1 226 ? -13.383 -11.461 -9.094 1 86.5 226 GLY A N 1
ATOM 1800 C CA . GLY A 1 226 ? -12.453 -11.445 -7.973 1 86.5 226 GLY A CA 1
ATOM 1801 C C . GLY A 1 226 ? -11.531 -10.242 -7.984 1 86.5 226 GLY A C 1
ATOM 1802 O O . GLY A 1 226 ? -11.102 -9.773 -6.926 1 86.5 226 GLY A O 1
ATOM 1803 N N . MET A 1 227 ? -11.266 -9.734 -9.156 1 90.56 227 MET A N 1
ATOM 1804 C CA . MET A 1 227 ? -10.367 -8.594 -9.258 1 90.56 227 MET A CA 1
ATOM 1805 C C . MET A 1 227 ? -10.969 -7.363 -8.594 1 90.56 227 MET A C 1
ATOM 1807 O O . MET A 1 227 ? -10.242 -6.512 -8.07 1 90.56 227 MET A O 1
ATOM 1811 N N . PHE A 1 228 ? -12.273 -7.332 -8.555 1 91.06 228 PHE A N 1
ATOM 1812 C CA . PHE A 1 228 ? -12.945 -6.18 -7.965 1 91.06 228 PHE A CA 1
ATOM 1813 C C . PHE A 1 228 ? -13.453 -6.504 -6.566 1 91.06 228 PHE A C 1
ATOM 1815 O O . PHE A 1 228 ? -13.547 -5.617 -5.715 1 91.06 228 PHE A O 1
ATOM 1822 N N . ALA A 1 229 ? -13.711 -7.691 -6.332 1 91.06 229 ALA A N 1
ATOM 1823 C CA . ALA A 1 229 ? -14.305 -8.109 -5.062 1 91.06 229 ALA A CA 1
ATOM 1824 C C . ALA A 1 229 ? -13.273 -8.055 -3.934 1 91.06 229 ALA A C 1
ATOM 1826 O O . ALA A 1 229 ? -13.609 -7.723 -2.795 1 91.06 229 ALA A O 1
ATOM 1827 N N . MET A 1 230 ? -12.039 -8.281 -4.227 1 93.69 230 MET A N 1
ATOM 1828 C CA . MET A 1 230 ? -11.016 -8.391 -3.188 1 93.69 230 MET A CA 1
ATOM 1829 C C . MET A 1 230 ? -10.703 -7.031 -2.582 1 93.69 230 MET A C 1
ATOM 1831 O O . MET A 1 230 ? -10.617 -6.895 -1.36 1 93.69 230 MET A O 1
ATOM 1835 N N . PRO A 1 231 ? -10.609 -6.078 -3.395 1 93.81 231 PRO A N 1
ATOM 1836 C CA . PRO A 1 231 ? -10.18 -4.805 -2.814 1 93.81 231 PRO A CA 1
ATOM 1837 C C . PRO A 1 231 ? -11.344 -3.973 -2.281 1 93.81 231 PRO A C 1
ATOM 1839 O O . PRO A 1 231 ? -11.133 -2.951 -1.624 1 93.81 231 PRO A O 1
ATOM 1842 N N . VAL A 1 232 ? -12.578 -4.305 -2.473 1 91.06 232 VAL A N 1
ATOM 1843 C CA . VAL A 1 232 ? -13.734 -3.469 -2.174 1 91.06 232 VAL A CA 1
ATOM 1844 C C . VAL A 1 232 ? -13.773 -3.156 -0.679 1 91.06 232 VAL A C 1
ATOM 1846 O O . VAL A 1 232 ? -14.078 -2.029 -0.281 1 91.06 232 VAL A O 1
ATOM 1849 N N . GLY A 1 233 ? -13.5 -4.098 0.169 1 90.5 233 GLY A N 1
ATOM 1850 C CA . GLY A 1 233 ? -13.469 -3.859 1.603 1 90.5 233 GLY A CA 1
ATOM 1851 C C . GLY A 1 233 ? -12.5 -2.768 2.008 1 90.5 233 GLY A C 1
ATOM 1852 O O . GLY A 1 233 ? -12.844 -1.877 2.787 1 90.5 233 GLY A O 1
ATOM 1853 N N . CYS A 1 234 ? -11.336 -2.785 1.464 1 94.12 234 CYS A N 1
ATOM 1854 C CA . CYS A 1 234 ? -10.312 -1.788 1.769 1 94.12 234 CYS A CA 1
ATOM 1855 C C . CYS A 1 234 ? -10.711 -0.422 1.221 1 94.12 234 CYS A C 1
ATOM 1857 O O . CYS A 1 234 ? -10.336 0.609 1.785 1 94.12 234 CYS A O 1
ATOM 1859 N N . ILE A 1 235 ? -11.438 -0.459 0.144 1 92.06 235 ILE A N 1
ATOM 1860 C CA . ILE A 1 235 ? -11.875 0.798 -0.451 1 92.06 235 ILE A CA 1
ATOM 1861 C C . ILE A 1 235 ? -12.812 1.528 0.513 1 92.06 235 ILE A C 1
ATOM 1863 O O . ILE A 1 235 ? -12.711 2.746 0.676 1 92.06 235 ILE A O 1
ATOM 1867 N N . TYR A 1 236 ? -13.672 0.833 1.19 1 91.88 236 TYR A N 1
ATOM 1868 C CA . TYR A 1 236 ? -14.547 1.429 2.195 1 91.88 236 TYR A CA 1
ATOM 1869 C C . TYR A 1 236 ? -13.727 2.066 3.316 1 91.88 236 TYR A C 1
ATOM 1871 O O . TYR A 1 236 ? -14 3.199 3.721 1 91.88 236 TYR A O 1
ATOM 1879 N N . THR A 1 237 ? -12.75 1.378 3.734 1 92.88 237 THR A N 1
ATOM 1880 C CA . THR A 1 237 ? -11.906 1.877 4.816 1 92.88 237 THR A CA 1
ATOM 1881 C C . THR A 1 237 ? -11.109 3.1 4.363 1 92.88 237 THR A C 1
ATOM 1883 O O . THR A 1 237 ? -11.047 4.102 5.078 1 92.88 237 THR A O 1
ATOM 1886 N N . ASN A 1 238 ? -10.578 3.006 3.18 1 90.56 238 ASN A N 1
ATOM 1887 C CA . ASN A 1 238 ? -9.797 4.109 2.635 1 90.56 238 ASN A CA 1
ATOM 1888 C C . ASN A 1 238 ? -10.625 5.387 2.531 1 90.56 238 ASN A C 1
ATOM 1890 O O . ASN A 1 238 ? -10.148 6.469 2.891 1 90.56 238 ASN A O 1
ATOM 1894 N N . THR A 1 239 ? -11.727 5.227 2.094 1 84.56 239 THR A N 1
ATOM 1895 C CA . THR A 1 239 ? -12.57 6.395 1.868 1 84.56 239 THR A CA 1
ATOM 1896 C C . THR A 1 239 ? -12.992 7.023 3.193 1 84.56 239 THR A C 1
ATOM 1898 O O . THR A 1 239 ? -13 8.25 3.332 1 84.56 239 THR A O 1
ATOM 1901 N N . LEU A 1 240 ? -13.344 6.238 4.133 1 87.75 240 LEU A N 1
ATOM 1902 C CA . LEU A 1 240 ? -13.695 6.77 5.445 1 87.75 240 LEU A CA 1
ATOM 1903 C C . LEU A 1 240 ? -12.508 7.477 6.082 1 87.75 240 LEU A C 1
ATOM 1905 O O . LEU A 1 240 ? -12.641 8.586 6.605 1 87.75 240 LEU A O 1
ATOM 1909 N N . MET A 1 241 ? -11.391 6.84 6.004 1 88.75 241 MET A N 1
ATOM 1910 C CA . MET A 1 241 ? -10.188 7.41 6.613 1 88.75 241 MET A CA 1
ATOM 1911 C C . MET A 1 241 ? -9.805 8.719 5.926 1 88.75 241 MET A C 1
ATOM 1913 O O . MET A 1 241 ? -9.367 9.664 6.586 1 88.75 241 MET A O 1
ATOM 1917 N N . ASP A 1 242 ? -9.938 8.727 4.676 1 84.25 242 ASP A N 1
ATOM 1918 C CA . ASP A 1 242 ? -9.648 9.945 3.938 1 84.25 242 ASP A CA 1
ATOM 1919 C C . ASP A 1 242 ? -10.562 11.086 4.379 1 84.25 242 ASP A C 1
ATOM 1921 O O . ASP A 1 242 ? -10.125 12.234 4.504 1 84.25 242 ASP A O 1
ATOM 1925 N N . THR A 1 243 ? -11.797 10.75 4.559 1 80.31 243 THR A N 1
ATOM 1926 C CA . THR A 1 243 ? -12.766 11.742 5.02 1 80.31 243 THR A CA 1
ATOM 1927 C C . THR A 1 243 ? -12.383 12.273 6.398 1 80.31 243 THR A C 1
ATOM 1929 O O . THR A 1 243 ? -12.422 13.477 6.641 1 80.31 243 THR A O 1
ATOM 1932 N N . LEU A 1 244 ? -11.984 11.477 7.242 1 84.94 244 LEU A N 1
ATOM 1933 C CA . LEU A 1 244 ? -11.633 11.859 8.609 1 84.94 244 LEU A CA 1
ATOM 1934 C C . LEU A 1 244 ? -10.359 12.695 8.625 1 84.94 244 LEU A C 1
ATOM 1936 O O . LEU A 1 244 ? -10.281 13.695 9.344 1 84.94 244 LEU A O 1
ATOM 1940 N N . ILE A 1 245 ? -9.414 12.336 7.828 1 84.5 245 ILE A N 1
ATOM 1941 C CA . ILE A 1 245 ? -8.133 13.023 7.793 1 84.5 245 ILE A CA 1
ATOM 1942 C C . ILE A 1 245 ? -8.305 14.398 7.145 1 84.5 245 ILE A C 1
ATOM 1944 O O . ILE A 1 245 ? -7.73 15.383 7.605 1 84.5 245 ILE A O 1
ATOM 1948 N N . SER A 1 246 ? -9.047 14.398 6.137 1 75.88 246 SER A N 1
ATOM 1949 C CA . SER A 1 246 ? -9.289 15.656 5.438 1 75.88 246 SER A CA 1
ATOM 1950 C C . SER A 1 246 ? -10.031 16.641 6.324 1 75.88 246 SER A C 1
ATOM 1952 O O . SER A 1 246 ? -9.773 17.844 6.273 1 75.88 246 SER A O 1
ATOM 1954 N N . ARG A 1 247 ? -10.961 16.156 7.008 1 75.94 247 ARG A N 1
ATOM 1955 C CA . ARG A 1 247 ? -11.695 17 7.941 1 75.94 247 ARG A CA 1
ATOM 1956 C C . ARG A 1 247 ? -10.75 17.641 8.953 1 75.94 247 ARG A C 1
ATOM 1958 O O . ARG A 1 247 ? -10.898 18.812 9.289 1 75.94 247 ARG A O 1
ATOM 1965 N N . GLU A 1 248 ? -9.891 16.953 9.391 1 76.62 248 GLU A N 1
ATOM 1966 C CA . GLU A 1 248 ? -8.938 17.453 10.367 1 76.62 248 GLU A CA 1
ATOM 1967 C C . GLU A 1 248 ? -8.031 18.531 9.75 1 76.62 248 GLU A C 1
ATOM 1969 O O . GLU A 1 248 ? -7.758 19.547 10.383 1 76.62 248 GLU A O 1
ATOM 1974 N N . LYS A 1 249 ? -7.617 18.344 8.641 1 72.88 249 LYS A N 1
ATOM 1975 C CA . LYS A 1 249 ? -6.77 19.312 7.945 1 72.88 249 LYS A CA 1
ATOM 1976 C C . LYS A 1 249 ? -7.512 20.625 7.723 1 72.88 249 LYS A C 1
ATOM 1978 O O . LYS A 1 249 ? -6.926 21.703 7.855 1 72.88 249 LYS A O 1
ATOM 1983 N N . LEU A 1 250 ? -8.727 20.484 7.449 1 71.81 250 LEU A N 1
ATOM 1984 C CA . LEU A 1 250 ? -9.555 21.656 7.215 1 71.81 250 LEU A CA 1
ATOM 1985 C C . LEU A 1 250 ? -9.773 22.438 8.508 1 71.81 250 LEU A C 1
ATOM 1987 O O . LEU A 1 250 ? -9.727 23.672 8.508 1 71.81 250 LEU A O 1
ATOM 1991 N N . MET A 1 251 ? -10.023 21.75 9.523 1 72.5 251 MET A N 1
ATOM 1992 C CA . MET A 1 251 ? -10.203 22.391 10.82 1 72.5 251 MET A CA 1
ATOM 1993 C C . MET A 1 251 ? -8.93 23.094 11.258 1 72.5 251 MET A C 1
ATOM 1995 O O . MET A 1 251 ? -8.984 24.188 11.828 1 72.5 251 MET A O 1
ATOM 1999 N N . GLU A 1 252 ? -7.855 22.562 10.961 1 69.75 252 GLU A N 1
ATOM 2000 C CA . GLU A 1 252 ? -6.57 23.172 11.305 1 69.75 252 GLU A CA 1
ATOM 2001 C C . GLU A 1 252 ? -6.328 24.438 10.5 1 69.75 252 GLU A C 1
ATOM 2003 O O . GLU A 1 252 ? -5.805 25.422 11.023 1 69.75 252 GLU A O 1
ATOM 2008 N N . THR A 1 253 ? -6.73 24.438 9.297 1 66 253 THR A N 1
ATOM 2009 C CA . THR A 1 253 ? -6.559 25.594 8.43 1 66 253 THR A CA 1
ATOM 2010 C C . THR A 1 253 ? -7.469 26.75 8.867 1 66 253 THR A C 1
ATOM 2012 O O . THR A 1 253 ? -7.066 27.906 8.844 1 66 253 THR A O 1
ATOM 2015 N N . LEU A 1 254 ? -8.672 26.406 9.234 1 66.44 254 LEU A N 1
ATOM 2016 C CA . LEU A 1 254 ? -9.633 27.406 9.68 1 66.44 254 LEU A CA 1
ATOM 2017 C C . LEU A 1 254 ? -9.195 28.031 11.008 1 66.44 254 LEU A C 1
ATOM 2019 O O . LEU A 1 254 ? -9.352 29.234 11.219 1 66.44 254 LEU A O 1
ATOM 2023 N N . THR A 1 255 ? -8.742 27.219 11.891 1 64 255 THR A N 1
ATOM 2024 C CA . THR A 1 255 ? -8.273 27.719 13.18 1 64 255 THR A CA 1
ATOM 2025 C C . THR A 1 255 ? -7.031 28.578 13.008 1 64 255 THR A C 1
ATOM 2027 O O . THR A 1 255 ? -6.84 29.547 13.742 1 64 255 THR A O 1
ATOM 2030 N N . SER A 1 256 ? -6.234 28.234 12.117 1 59.12 256 SER A N 1
ATOM 2031 C CA . SER A 1 256 ? -5.039 29.031 11.859 1 59.12 256 SER A CA 1
ATOM 2032 C C . SER A 1 256 ? -5.391 30.375 11.227 1 59.12 256 SER A C 1
ATOM 2034 O O . SER A 1 256 ? -4.73 31.391 11.492 1 59.12 256 SER A O 1
ATOM 2036 N N . GLU A 1 257 ? -6.344 30.375 10.383 1 54.91 257 GLU A N 1
ATOM 2037 C CA . GLU A 1 257 ? -6.793 31.609 9.75 1 54.91 257 GLU A CA 1
ATOM 2038 C C . GLU A 1 257 ? -7.609 32.469 10.719 1 54.91 257 GLU A C 1
ATOM 2040 O O . GLU A 1 257 ? -7.59 33.688 10.648 1 54.91 257 GLU A O 1
ATOM 2045 N N . ASP A 1 258 ? -8.578 31.922 11.469 1 50.69 258 ASP A N 1
ATOM 2046 C CA . ASP A 1 258 ? -9.398 32.656 12.438 1 50.69 258 ASP A CA 1
ATOM 2047 C C . ASP A 1 258 ? -8.531 33.281 13.539 1 50.69 258 ASP A C 1
ATOM 2049 O O . ASP A 1 258 ? -8.984 34.188 14.242 1 50.69 258 ASP A O 1
ATOM 2053 N N . ILE A 1 259 ? -7.367 32.875 13.938 1 45.09 259 ILE A N 1
ATOM 2054 C CA . ILE A 1 259 ? -6.613 33.781 14.805 1 45.09 259 ILE A CA 1
ATOM 2055 C C . ILE A 1 259 ? -6.539 35.156 14.164 1 45.09 259 ILE A C 1
ATOM 2057 O O . ILE A 1 259 ? -6.637 36.188 14.859 1 45.09 259 ILE A O 1
ATOM 2061 N N . ASP A 1 260 ? -6.34 35.344 12.961 1 39.94 260 ASP A N 1
ATOM 2062 C CA . ASP A 1 260 ? -6.492 36.719 12.531 1 39.94 260 ASP A CA 1
ATOM 2063 C C . ASP A 1 260 ? -7.957 37.156 12.586 1 39.94 260 ASP A C 1
ATOM 2065 O O . ASP A 1 260 ? -8.25 38.344 12.859 1 39.94 260 ASP A O 1
ATOM 2069 N N . VAL A 1 261 ? -9.039 36.281 12.242 1 39.81 261 VAL A N 1
ATOM 2070 C CA . VAL A 1 261 ? -10.461 36.625 12.32 1 39.81 261 VAL A CA 1
ATOM 2071 C C . VAL A 1 261 ? -11.039 36.125 13.641 1 39.81 261 VAL A C 1
ATOM 2073 O O . VAL A 1 261 ? -11.219 34.938 13.836 1 39.81 261 VAL A O 1
ATOM 2076 N N . GLY A 1 262 ? -10.672 35.812 14.875 1 36.84 262 GLY A N 1
ATOM 2077 C CA . GLY A 1 262 ? -11.172 35.5 16.219 1 36.84 262 GLY A CA 1
ATOM 2078 C C . GLY A 1 262 ? -12.656 35.781 16.359 1 36.84 262 GLY A C 1
ATOM 2079 O O . GLY A 1 262 ? -13.258 35.375 17.359 1 36.84 262 GLY A O 1
ATOM 2080 N N . ARG A 1 263 ? -13.297 36.938 16.188 1 37.72 263 ARG A N 1
ATOM 2081 C CA . ARG A 1 263 ? -14.555 37.562 16.641 1 37.72 263 ARG A CA 1
ATOM 2082 C C . ARG A 1 263 ? -15.75 36.781 16.094 1 37.72 263 ARG A C 1
ATOM 2084 O O . ARG A 1 263 ? -16.781 36.656 16.766 1 37.72 263 ARG A O 1
ATOM 2091 N N . ARG A 1 264 ? -16.109 36.375 14.711 1 37.75 264 ARG A N 1
ATOM 2092 C CA . ARG A 1 264 ? -17.484 36.281 14.211 1 37.75 264 ARG A CA 1
ATOM 2093 C C . ARG A 1 264 ? -17.938 34.844 14.078 1 37.75 264 ARG A C 1
ATOM 2095 O O . ARG A 1 264 ? -19.125 34.531 14.227 1 37.75 264 ARG A O 1
ATOM 2102 N N . CYS A 1 265 ? -17.406 33.688 13.352 1 32.59 265 CYS A N 1
ATOM 2103 C CA . CYS A 1 265 ? -18.266 32.719 12.695 1 32.59 265 CYS A CA 1
ATOM 2104 C C . CYS A 1 265 ? -18.328 31.422 13.508 1 32.59 265 CYS A C 1
ATOM 2106 O O . CYS A 1 265 ? -17.297 30.766 13.734 1 32.59 265 CYS A O 1
ATOM 2108 N N . HIS A 1 266 ? -19.172 31.109 14.562 1 32.62 266 HIS A N 1
ATOM 2109 C CA . HIS A 1 266 ? -19.688 29.875 15.156 1 32.62 266 HIS A CA 1
ATOM 2110 C C . HIS A 1 266 ? -20 28.828 14.086 1 32.62 266 HIS A C 1
ATOM 2112 O O . HIS A 1 266 ? -21.031 28.906 13.422 1 32.62 266 HIS A O 1
ATOM 2118 N N . LEU A 1 267 ? -19.188 28.219 13.219 1 33.62 267 LEU A N 1
ATOM 2119 C CA . LEU A 1 267 ? -19.625 27.25 12.227 1 33.62 267 LEU A CA 1
ATOM 2120 C C . LEU A 1 267 ? -20.094 25.969 12.906 1 33.62 267 LEU A C 1
ATOM 2122 O O . LEU A 1 267 ? -19.297 25.266 13.531 1 33.62 267 LEU A O 1
ATOM 2126 N N . PRO A 1 268 ? -21.281 25.547 13.258 1 34.12 268 PRO A N 1
ATOM 2127 C CA . PRO A 1 268 ? -21.859 24.297 13.758 1 34.12 268 PRO A CA 1
ATOM 2128 C C . PRO A 1 268 ? -21.359 23.062 13 1 34.12 268 PRO A C 1
ATOM 2130 O O . PRO A 1 268 ? -21.672 21.938 13.383 1 34.12 268 PRO A O 1
ATOM 2133 N N . LEU A 1 269 ? -20.969 23.188 11.75 1 36.06 269 LEU A N 1
ATOM 2134 C CA . LEU A 1 269 ? -20.781 22.016 10.898 1 36.06 269 LEU A CA 1
ATOM 2135 C C . LEU A 1 269 ? -19.578 21.188 11.367 1 36.06 269 LEU A C 1
ATOM 2137 O O . LEU A 1 269 ? -19.406 20.047 10.953 1 36.06 269 LEU A O 1
ATOM 2141 N N . LEU A 1 270 ? -18.5 21.797 11.773 1 35 270 LEU A N 1
ATOM 2142 C CA . LEU A 1 270 ? -17.266 21.078 12.039 1 35 270 LEU A CA 1
ATOM 2143 C C . LEU A 1 270 ? -17.328 20.359 13.383 1 35 270 LEU A C 1
ATOM 2145 O O . LEU A 1 270 ? -16.406 19.641 13.758 1 35 270 LEU A O 1
ATOM 2149 N N . GLY A 1 271 ? -18.078 20.891 14.547 1 27.75 271 GLY A N 1
ATOM 2150 C CA . GLY A 1 271 ? -18.047 20.391 15.914 1 27.75 271 GLY A CA 1
ATOM 2151 C C . GLY A 1 271 ? -18.375 18.906 16.016 1 27.75 271 GLY A C 1
ATOM 2152 O O . GLY A 1 271 ? -18.781 18.281 15.031 1 27.75 271 GLY A O 1
ATOM 2153 N N . SER A 1 272 ? -18.562 18.438 17.516 1 25.53 272 SER A N 1
ATOM 2154 C CA . SER A 1 272 ? -18.859 17.156 18.156 1 25.53 272 SER A CA 1
ATOM 2155 C C . SER A 1 272 ? -20.016 16.453 17.469 1 25.53 272 SER A C 1
ATOM 2157 O O . SER A 1 272 ? -20.969 17.094 17.031 1 25.53 272 SER A O 1
ATOM 2159 N N . MET B 1 1 ? 9.031 -27.469 4.082 1 59.06 1 MET B N 1
ATOM 2160 C CA . MET B 1 1 ? 8.859 -26.422 3.07 1 59.06 1 MET B CA 1
ATOM 2161 C C . MET B 1 1 ? 8.625 -27.047 1.694 1 59.06 1 MET B C 1
ATOM 2163 O O . MET B 1 1 ? 9.133 -28.125 1.399 1 59.06 1 MET B O 1
ATOM 2167 N N . GLY B 1 2 ? 7.582 -26.594 1.119 1 70.12 2 GLY B N 1
ATOM 2168 C CA . GLY B 1 2 ? 7.254 -27.156 -0.178 1 70.12 2 GLY B CA 1
ATOM 2169 C C . GLY B 1 2 ? 8.297 -26.875 -1.238 1 70.12 2 GLY B C 1
ATOM 2170 O O . GLY B 1 2 ? 9.195 -26.062 -1.025 1 70.12 2 GLY B O 1
ATOM 2171 N N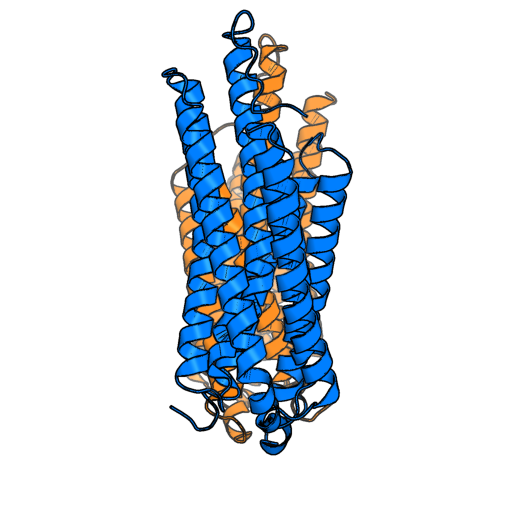 . ASP B 1 3 ? 8.367 -27.594 -2.268 1 73.94 3 ASP B N 1
ATOM 2172 C CA . ASP B 1 3 ? 9.344 -27.578 -3.35 1 73.94 3 ASP B CA 1
ATOM 2173 C C . ASP B 1 3 ? 9.5 -26.172 -3.926 1 73.94 3 ASP B C 1
ATOM 2175 O O . ASP B 1 3 ? 10.594 -25.781 -4.34 1 73.94 3 ASP B O 1
ATOM 2179 N N . TYR B 1 4 ? 8.414 -25.438 -3.789 1 87.12 4 TYR B N 1
ATOM 2180 C CA . TYR B 1 4 ? 8.461 -24.156 -4.5 1 87.12 4 TYR B CA 1
ATOM 2181 C C . TYR B 1 4 ? 8.477 -23 -3.523 1 87.12 4 TYR B C 1
ATOM 2183 O O . TYR B 1 4 ? 8.43 -21.828 -3.936 1 87.12 4 TYR B O 1
ATOM 2191 N N . ASP B 1 5 ? 8.617 -23.312 -2.236 1 84.94 5 ASP B N 1
ATOM 2192 C CA . ASP B 1 5 ? 8.555 -22.281 -1.198 1 84.94 5 ASP B CA 1
ATOM 2193 C C . ASP B 1 5 ? 9.703 -21.297 -1.338 1 84.94 5 ASP B C 1
ATOM 2195 O O . ASP B 1 5 ? 9.492 -20.078 -1.341 1 84.94 5 ASP B O 1
ATOM 2199 N N . THR B 1 6 ? 10.852 -21.828 -1.594 1 82.81 6 THR B N 1
ATOM 2200 C CA . THR B 1 6 ? 12.031 -20.969 -1.571 1 82.81 6 THR B CA 1
ATOM 2201 C C . THR B 1 6 ? 12.312 -20.406 -2.959 1 82.81 6 THR B C 1
ATOM 2203 O O . THR B 1 6 ? 13.008 -19.391 -3.094 1 82.81 6 THR B O 1
ATOM 2206 N N . LEU B 1 7 ? 11.766 -21 -3.934 1 81.69 7 LEU B N 1
ATOM 2207 C CA . LEU B 1 7 ? 12.023 -20.516 -5.289 1 81.69 7 LEU B CA 1
ATOM 2208 C C . LEU B 1 7 ? 11 -19.469 -5.703 1 81.69 7 LEU B C 1
ATOM 2210 O O . LEU B 1 7 ? 11.359 -18.375 -6.109 1 81.69 7 LEU B O 1
ATOM 2214 N N . LEU B 1 8 ? 9.805 -19.828 -5.504 1 90.06 8 LEU B N 1
ATOM 2215 C CA . LEU B 1 8 ? 8.719 -18.969 -5.977 1 90.06 8 LEU B CA 1
ATOM 2216 C C . LEU B 1 8 ? 8.008 -18.297 -4.805 1 90.06 8 LEU B C 1
ATOM 2218 O O . LEU B 1 8 ? 7.617 -17.141 -4.895 1 90.06 8 LEU B O 1
ATOM 2222 N N . GLY B 1 9 ? 7.949 -18.969 -3.742 1 92.69 9 GLY B N 1
ATOM 2223 C CA . GLY B 1 9 ? 7.223 -18.469 -2.588 1 92.69 9 GLY B CA 1
ATOM 2224 C C . GLY B 1 9 ? 7.844 -17.219 -1.986 1 92.69 9 GLY B C 1
ATOM 2225 O O . GLY B 1 9 ? 7.148 -16.234 -1.736 1 92.69 9 GLY B O 1
ATOM 2226 N N . THR B 1 10 ? 9.047 -17.281 -1.732 1 91.25 10 THR B N 1
ATOM 2227 C CA . THR B 1 10 ? 9.727 -16.141 -1.116 1 91.25 10 THR B CA 1
ATOM 2228 C C . THR B 1 10 ? 9.719 -14.93 -2.049 1 91.25 10 THR B C 1
ATOM 2230 O O . THR B 1 10 ? 9.617 -13.789 -1.593 1 91.25 10 THR B O 1
ATOM 2233 N N . LEU B 1 11 ? 9.766 -15.133 -3.314 1 92.75 11 LEU B N 1
ATOM 2234 C CA . LEU B 1 11 ? 9.641 -14.047 -4.277 1 92.75 11 LEU B CA 1
ATOM 2235 C C . LEU B 1 11 ? 8.25 -13.414 -4.203 1 92.75 11 LEU B C 1
ATOM 2237 O O . LEU B 1 11 ? 8.125 -12.188 -4.203 1 92.75 11 LEU B O 1
ATOM 2241 N N . LEU B 1 12 ? 7.277 -14.258 -4.121 1 95.75 12 LEU B N 1
ATOM 2242 C CA . LEU B 1 12 ? 5.902 -13.773 -4.066 1 95.75 12 LEU B CA 1
ATOM 2243 C C . LEU B 1 12 ? 5.664 -12.953 -2.805 1 95.75 12 LEU B C 1
ATOM 2245 O O . LEU B 1 12 ? 5.035 -11.891 -2.859 1 95.75 12 LEU B O 1
ATOM 2249 N N . VAL B 1 13 ? 6.203 -13.391 -1.707 1 94.88 13 VAL B N 1
ATOM 2250 C CA . VAL B 1 13 ? 6.086 -12.656 -0.454 1 94.88 13 VAL B CA 1
ATOM 2251 C C . VAL B 1 13 ? 6.75 -11.289 -0.592 1 94.88 13 VAL B C 1
ATOM 2253 O O . VAL B 1 13 ? 6.203 -10.281 -0.149 1 94.88 13 VAL B O 1
ATOM 2256 N N . GLY B 1 14 ? 7.906 -11.273 -1.19 1 95.81 14 GLY B N 1
ATOM 2257 C CA . GLY B 1 14 ? 8.594 -10.008 -1.426 1 95.81 14 GLY B CA 1
ATOM 2258 C C . GLY B 1 14 ? 7.805 -9.062 -2.307 1 95.81 14 GLY B C 1
ATOM 2259 O O . GLY B 1 14 ? 7.773 -7.852 -2.051 1 95.81 14 GLY B O 1
ATOM 2260 N N . ILE B 1 15 ? 7.156 -9.594 -3.275 1 97.38 15 ILE B N 1
ATOM 2261 C CA . ILE B 1 15 ? 6.379 -8.781 -4.199 1 97.38 15 ILE B CA 1
ATOM 2262 C C . ILE B 1 15 ? 5.168 -8.195 -3.479 1 97.38 15 ILE B C 1
ATOM 2264 O O . ILE B 1 15 ? 4.82 -7.027 -3.68 1 97.38 15 ILE B O 1
ATOM 2268 N N . PHE B 1 16 ? 4.547 -8.961 -2.641 1 97.88 16 PHE B N 1
ATOM 2269 C CA . PHE B 1 16 ? 3.426 -8.445 -1.864 1 97.88 16 PHE B CA 1
ATOM 2270 C C . PHE B 1 16 ? 3.887 -7.344 -0.915 1 97.88 16 PHE B C 1
ATOM 2272 O O . PHE B 1 16 ? 3.205 -6.328 -0.751 1 97.88 16 PHE B O 1
ATOM 2279 N N . PHE B 1 17 ? 4.992 -7.602 -0.326 1 96.31 17 PHE B N 1
ATOM 2280 C CA . PHE B 1 17 ? 5.523 -6.602 0.593 1 96.31 17 PHE B CA 1
ATOM 2281 C C . PHE B 1 17 ? 5.848 -5.305 -0.144 1 96.31 17 PHE B C 1
ATOM 2283 O O . PHE B 1 17 ? 5.555 -4.215 0.349 1 96.31 17 PHE B O 1
ATOM 2290 N N . ASN B 1 18 ? 6.434 -5.418 -1.285 1 97.44 18 ASN B N 1
ATOM 2291 C CA . ASN B 1 18 ? 6.715 -4.238 -2.098 1 97.44 18 ASN B CA 1
ATOM 2292 C C . ASN B 1 18 ? 5.434 -3.508 -2.488 1 97.44 18 ASN B C 1
ATOM 2294 O O . ASN B 1 18 ? 5.387 -2.275 -2.467 1 97.44 18 ASN B O 1
ATOM 2298 N N . THR B 1 19 ? 4.453 -4.258 -2.883 1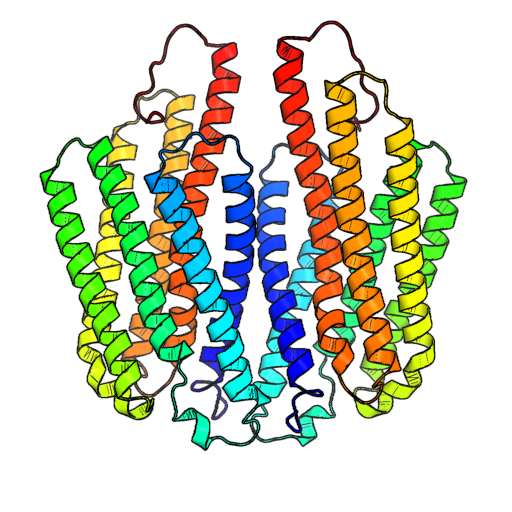 97.69 19 THR B N 1
ATOM 2299 C CA . THR B 1 19 ? 3.176 -3.666 -3.26 1 97.69 19 THR B CA 1
ATOM 2300 C C . THR B 1 19 ? 2.557 -2.918 -2.082 1 97.69 19 THR B C 1
ATOM 2302 O O . THR B 1 19 ? 2.002 -1.831 -2.254 1 97.69 19 THR B O 1
ATOM 2305 N N . TYR B 1 20 ? 2.67 -3.531 -0.936 1 97 2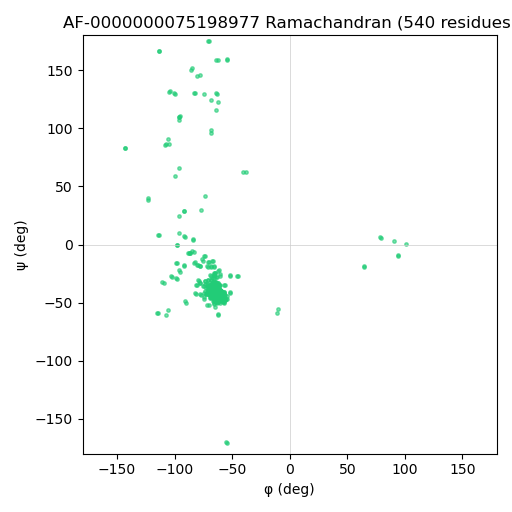0 TYR B N 1
ATOM 2306 C CA . TYR B 1 20 ? 2.223 -2.891 0.296 1 97 20 TYR B CA 1
ATOM 2307 C C . TYR B 1 20 ? 2.943 -1.566 0.516 1 97 20 TYR B C 1
ATOM 2309 O O . TYR B 1 20 ? 2.305 -0.54 0.764 1 97 20 TYR B O 1
ATOM 2317 N N . LEU B 1 21 ? 4.18 -1.566 0.409 1 96.06 21 LEU B N 1
ATOM 2318 C CA . LEU B 1 21 ? 4.988 -0.368 0.609 1 96.06 21 LEU B CA 1
ATOM 2319 C C . LEU B 1 21 ? 4.691 0.673 -0.465 1 96.06 21 LEU B C 1
ATOM 2321 O O . LEU B 1 21 ? 4.711 1.875 -0.192 1 96.06 21 LEU B O 1
ATOM 2325 N N . PHE B 1 22 ? 4.496 0.178 -1.674 1 97.56 22 PHE B N 1
ATOM 2326 C CA . PHE B 1 22 ? 4.18 1.104 -2.756 1 97.56 22 PHE B CA 1
ATOM 2327 C C . PHE B 1 22 ? 2.877 1.844 -2.471 1 97.56 22 PHE B C 1
ATOM 2329 O O . PHE B 1 22 ? 2.734 3.016 -2.822 1 97.56 22 PHE B O 1
ATOM 2336 N N . GLY B 1 23 ? 1.923 1.156 -1.835 1 96.19 23 GLY B N 1
ATOM 2337 C CA . GLY B 1 23 ? 0.735 1.859 -1.375 1 96.19 23 GLY B CA 1
ATOM 2338 C C . GLY B 1 23 ? 1.049 3.012 -0.44 1 96.19 23 GLY B C 1
ATOM 2339 O O . GLY B 1 23 ? 0.523 4.113 -0.607 1 96.19 23 GLY B O 1
ATOM 2340 N N . ILE B 1 24 ? 1.908 2.771 0.419 1 93.81 24 ILE B N 1
ATOM 2341 C CA . ILE B 1 24 ? 2.324 3.803 1.364 1 93.81 24 ILE B CA 1
ATOM 2342 C C . ILE B 1 24 ? 3.002 4.949 0.614 1 93.81 24 ILE B C 1
ATOM 2344 O O . ILE B 1 24 ? 2.721 6.121 0.872 1 93.81 24 ILE B O 1
ATOM 2348 N N . VAL B 1 25 ? 3.832 4.605 -0.333 1 95.31 25 VAL B N 1
ATOM 2349 C CA . VAL B 1 25 ? 4.559 5.602 -1.113 1 95.31 25 VAL B CA 1
ATOM 2350 C C . VAL B 1 25 ? 3.572 6.492 -1.862 1 95.31 25 VAL B C 1
ATOM 2352 O O . VAL B 1 25 ? 3.771 7.707 -1.957 1 95.31 25 VAL B O 1
ATOM 2355 N N . THR B 1 26 ? 2.561 5.895 -2.361 1 94.5 26 THR B N 1
ATOM 2356 C CA . THR B 1 26 ? 1.574 6.648 -3.129 1 94.5 26 THR B CA 1
ATOM 2357 C C . THR B 1 26 ? 0.893 7.695 -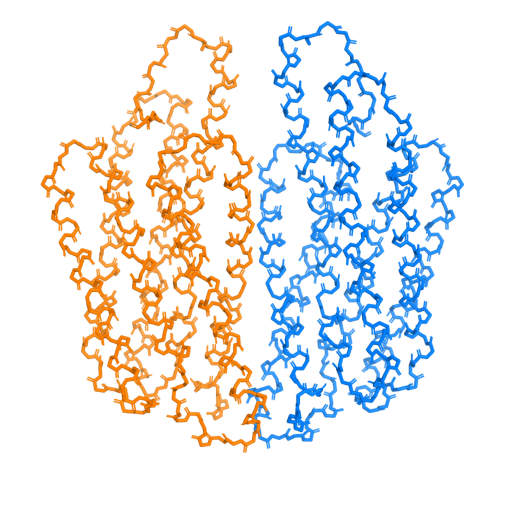2.252 1 94.5 26 THR B C 1
ATOM 2359 O O . THR B 1 26 ? 0.723 8.844 -2.666 1 94.5 26 THR B O 1
ATOM 2362 N N . PHE B 1 27 ? 0.585 7.285 -1.048 1 91.12 27 PHE B N 1
ATOM 2363 C CA . PHE B 1 27 ? -0.042 8.234 -0.136 1 91.12 27 PHE B CA 1
ATOM 2364 C C . PHE B 1 27 ? 0.951 9.305 0.294 1 91.12 27 PHE B C 1
ATOM 2366 O O . PHE B 1 27 ? 0.596 10.484 0.398 1 91.12 27 PHE B O 1
ATOM 2373 N N . GLN B 1 28 ? 2.125 8.922 0.517 1 90.12 28 GLN B N 1
ATOM 2374 C CA . GLN B 1 28 ? 3.16 9.883 0.894 1 90.12 28 GLN B CA 1
ATOM 2375 C C . GLN B 1 28 ? 3.41 10.891 -0.223 1 90.12 28 GLN B C 1
ATOM 2377 O O . GLN B 1 28 ? 3.609 12.078 0.04 1 90.12 28 GLN B O 1
ATOM 2382 N N . PHE B 1 29 ? 3.424 10.328 -1.403 1 92.69 29 PHE B N 1
ATOM 2383 C CA . PHE B 1 29 ? 3.627 11.172 -2.574 1 92.69 29 PHE B CA 1
ATOM 2384 C C . PHE B 1 29 ? 2.52 12.211 -2.689 1 92.69 29 PHE B C 1
ATOM 2386 O O . PHE B 1 29 ? 2.793 13.398 -2.896 1 92.69 29 PHE B O 1
ATOM 2393 N N . ALA B 1 30 ? 1.289 11.797 -2.449 1 87.44 30 ALA B N 1
ATOM 2394 C CA . ALA B 1 30 ? 0.143 12.695 -2.5 1 87.44 30 ALA B CA 1
ATOM 2395 C C . ALA B 1 30 ? 0.213 13.734 -1.383 1 87.44 30 ALA B C 1
ATOM 2397 O O . ALA B 1 30 ? -0.088 14.914 -1.6 1 87.44 30 ALA B O 1
ATOM 2398 N N . THR B 1 31 ? 0.59 13.281 -0.25 1 84.31 31 THR B N 1
ATOM 2399 C CA . THR B 1 31 ? 0.713 14.18 0.892 1 84.31 31 THR B CA 1
ATOM 2400 C C . THR B 1 31 ? 1.814 15.211 0.654 1 84.31 31 THR B C 1
ATOM 2402 O O . THR B 1 31 ? 1.64 16.391 0.951 1 84.31 31 THR B O 1
ATOM 2405 N N . TYR B 1 32 ? 2.91 14.766 0.098 1 89.06 32 TYR B N 1
ATOM 2406 C CA . TYR B 1 32 ? 4.043 15.641 -0.155 1 89.06 32 TYR B CA 1
ATOM 2407 C C . TYR B 1 32 ? 3.678 16.734 -1.161 1 89.06 32 TYR B C 1
ATOM 2409 O O . TYR B 1 32 ? 3.906 17.922 -0.914 1 89.06 32 TYR B O 1
ATOM 2417 N N . TYR B 1 33 ? 3.086 16.391 -2.232 1 88.75 33 TYR B N 1
ATOM 2418 C CA . TYR B 1 33 ? 2.791 17.359 -3.281 1 88.75 33 TYR B CA 1
ATOM 2419 C C . TYR B 1 33 ? 1.513 18.125 -2.971 1 88.75 33 TYR B C 1
ATOM 2421 O O . TYR B 1 33 ? 1.243 19.172 -3.576 1 88.75 33 TYR B O 1
ATOM 2429 N N . GLY B 1 34 ? 0.684 17.672 -2.035 1 78.81 34 GLY B N 1
ATOM 2430 C CA . GLY B 1 34 ? -0.479 18.406 -1.564 1 78.81 34 GLY B CA 1
ATOM 2431 C C . GLY B 1 34 ? -0.136 19.469 -0.544 1 78.81 34 GLY B C 1
ATOM 2432 O O . GLY B 1 34 ? -0.935 20.375 -0.292 1 78.81 34 GLY B O 1
ATOM 2433 N N . SER B 1 35 ? 0.963 19.297 -0.057 1 73.5 35 SER B N 1
ATOM 2434 C CA . SER B 1 35 ? 1.388 20.266 0.945 1 73.5 35 SER B CA 1
ATOM 2435 C C . SER B 1 35 ? 2.014 21.5 0.293 1 73.5 35 SER B C 1
ATOM 2437 O O . SER B 1 35 ? 2.383 21.453 -0.882 1 73.5 35 SER B O 1
ATOM 2439 N N . LYS B 1 36 ? 1.938 22.625 0.931 1 61.22 36 LYS B N 1
ATOM 2440 C CA . LYS B 1 36 ? 2.396 23.922 0.461 1 61.22 36 LYS B CA 1
ATOM 2441 C C . LYS B 1 36 ? 3.912 24.047 0.572 1 61.22 36 LYS B C 1
ATOM 2443 O O . LYS B 1 36 ? 4.457 25.156 0.55 1 61.22 36 LYS B O 1
ATOM 2448 N N . HIS B 1 37 ? 4.582 22.953 0.461 1 63.75 37 HIS B N 1
ATOM 2449 C CA . HIS B 1 37 ? 6.012 23 0.744 1 63.75 37 HIS B CA 1
ATOM 2450 C C . HIS B 1 37 ? 6.777 23.672 -0.387 1 63.75 37 HIS B C 1
ATOM 2452 O O . HIS B 1 37 ? 6.5 23.438 -1.563 1 63.75 37 HIS B O 1
ATOM 2458 N N . LYS B 1 38 ? 7.551 24.578 -0.062 1 77.38 38 LYS B N 1
ATOM 2459 C CA . LYS B 1 38 ? 8.43 25.203 -1.047 1 77.38 38 LYS B CA 1
ATOM 2460 C C . LYS B 1 38 ? 9.82 24.578 -1.021 1 77.38 38 LYS B C 1
ATOM 2462 O O . LYS B 1 38 ? 10.805 25.266 -0.75 1 77.38 38 LYS B O 1
ATOM 2467 N N . ASP B 1 39 ? 9.984 23.297 -1.388 1 85.19 39 ASP B N 1
ATOM 2468 C CA . ASP B 1 39 ? 11.289 22.656 -1.526 1 85.19 39 ASP B CA 1
ATOM 2469 C C . ASP B 1 39 ? 11.953 23.062 -2.842 1 85.19 39 ASP B C 1
ATOM 2471 O O . ASP B 1 39 ? 11.273 23.406 -3.809 1 85.19 39 ASP B O 1
ATOM 2475 N N . PRO B 1 40 ? 13.289 23.141 -2.674 1 88.94 40 PRO B N 1
ATOM 2476 C CA . PRO B 1 40 ? 13.977 23.406 -3.939 1 88.94 40 PRO B CA 1
ATOM 2477 C C . PRO B 1 40 ? 13.617 22.391 -5.023 1 88.94 40 PRO B C 1
ATOM 2479 O O . PRO B 1 40 ? 13.164 21.281 -4.715 1 88.94 40 PRO B O 1
ATOM 2482 N N . LEU B 1 41 ? 13.82 22.719 -6.254 1 90.88 41 LEU B N 1
ATOM 2483 C CA . LEU B 1 41 ? 13.391 21.953 -7.422 1 90.88 41 LEU B CA 1
ATOM 2484 C C . LEU B 1 41 ? 14.07 20.594 -7.449 1 90.88 41 LEU B C 1
ATOM 2486 O O . LEU B 1 41 ? 13.453 19.594 -7.832 1 90.88 41 LEU B O 1
ATOM 2490 N N . TRP B 1 42 ? 15.32 20.531 -7.043 1 90.88 42 TRP B N 1
ATOM 2491 C CA . TRP B 1 42 ? 16.047 19.281 -7.156 1 90.88 42 TRP B CA 1
ATOM 2492 C C . TRP B 1 42 ? 15.461 18.219 -6.219 1 90.88 42 TRP B C 1
ATOM 2494 O O . TRP B 1 42 ? 15.461 17.031 -6.539 1 90.88 42 TRP B O 1
ATOM 2504 N N . ILE B 1 43 ? 14.969 18.609 -5.078 1 91.75 43 ILE B N 1
ATOM 2505 C CA . ILE B 1 43 ? 14.336 17.656 -4.164 1 91.75 43 ILE B CA 1
ATOM 2506 C C . ILE B 1 43 ? 13.016 17.188 -4.75 1 91.75 43 ILE B C 1
ATOM 2508 O O . ILE B 1 43 ? 12.695 15.992 -4.688 1 91.75 43 ILE B O 1
ATOM 2512 N N . ARG B 1 44 ? 12.266 18.078 -5.371 1 93.44 44 ARG B N 1
ATOM 2513 C CA . ARG B 1 44 ? 10.984 17.734 -5.984 1 93.44 44 ARG B CA 1
ATOM 2514 C C . ARG B 1 44 ? 11.18 16.734 -7.125 1 93.44 44 ARG B C 1
ATOM 2516 O O . ARG B 1 44 ? 10.383 15.812 -7.293 1 93.44 44 ARG B O 1
ATOM 2523 N N . ILE B 1 45 ? 12.242 17 -7.812 1 94.56 45 ILE B N 1
ATOM 2524 C CA . ILE B 1 45 ? 12.547 16.094 -8.922 1 94.56 45 ILE B CA 1
ATOM 2525 C C . ILE B 1 45 ? 12.961 14.727 -8.391 1 94.56 45 ILE B C 1
ATOM 2527 O O . ILE B 1 45 ? 12.594 13.695 -8.953 1 94.56 45 ILE B O 1
ATOM 2531 N N . THR B 1 46 ? 13.734 14.727 -7.328 1 95.62 46 THR B N 1
ATOM 2532 C CA . THR B 1 46 ? 14.156 13.477 -6.707 1 95.62 46 THR B CA 1
ATOM 2533 C C . THR B 1 46 ? 12.945 12.656 -6.262 1 95.62 46 THR B C 1
ATOM 2535 O O . THR B 1 46 ? 12.875 11.453 -6.508 1 95.62 46 THR B O 1
ATOM 2538 N N . VAL B 1 47 ? 11.992 13.312 -5.648 1 95.31 47 VAL B N 1
ATOM 2539 C CA . VAL B 1 47 ? 10.781 12.656 -5.172 1 95.31 47 VAL B CA 1
ATOM 2540 C C . VAL B 1 47 ? 10 12.094 -6.359 1 95.31 47 VAL B C 1
ATOM 2542 O O . VAL B 1 47 ? 9.531 10.953 -6.316 1 95.31 47 VAL B O 1
ATOM 2545 N N . LEU B 1 48 ? 9.875 12.844 -7.422 1 96.44 48 LEU B N 1
ATOM 2546 C CA . LEU B 1 48 ? 9.164 12.398 -8.617 1 96.44 48 LEU B CA 1
ATOM 2547 C C . LEU B 1 48 ? 9.859 11.203 -9.25 1 96.44 48 LEU B C 1
ATOM 2549 O O . LEU B 1 48 ? 9.195 10.234 -9.648 1 96.44 48 LEU B O 1
ATOM 2553 N N . LEU B 1 49 ? 11.164 11.273 -9.32 1 97.5 49 LEU B N 1
ATOM 2554 C CA . LEU B 1 49 ? 11.93 10.188 -9.914 1 97.5 49 LEU B CA 1
ATOM 2555 C C . LEU B 1 49 ? 11.789 8.914 -9.102 1 97.5 49 LEU B C 1
ATOM 2557 O O . LEU B 1 49 ? 11.68 7.82 -9.656 1 97.5 49 LEU B O 1
ATOM 2561 N N . LEU B 1 50 ? 11.852 9.07 -7.816 1 97.75 50 LEU B N 1
ATOM 2562 C CA . LEU B 1 50 ? 11.688 7.918 -6.938 1 97.75 50 LEU B CA 1
ATOM 2563 C C . LEU B 1 50 ? 10.305 7.297 -7.109 1 97.75 50 LEU B C 1
ATOM 2565 O O . LEU B 1 50 ? 10.172 6.07 -7.172 1 97.75 50 LEU B O 1
ATOM 2569 N N . PHE B 1 51 ? 9.297 8.117 -7.234 1 97.44 51 PHE B N 1
ATOM 2570 C CA . PHE B 1 51 ? 7.934 7.629 -7.398 1 97.44 51 PHE B CA 1
ATOM 2571 C C . PHE B 1 51 ? 7.781 6.887 -8.719 1 97.44 51 PHE B C 1
ATOM 2573 O O . PHE B 1 51 ? 7.176 5.812 -8.766 1 97.44 51 PHE B O 1
ATOM 2580 N N . LEU B 1 52 ? 8.297 7.457 -9.734 1 97.75 52 LEU B N 1
ATOM 2581 C CA . LEU B 1 52 ? 8.227 6.824 -11.047 1 97.75 52 LEU B CA 1
ATOM 2582 C C . LEU B 1 52 ? 8.984 5.504 -11.055 1 97.75 52 LEU B C 1
ATOM 2584 O O . LEU B 1 52 ? 8.5 4.508 -11.594 1 97.75 52 LEU B O 1
ATOM 2588 N N . ASN B 1 53 ? 10.164 5.562 -10.508 1 98 53 ASN B N 1
ATOM 2589 C CA . ASN B 1 53 ? 10.969 4.348 -10.391 1 98 53 ASN B CA 1
ATOM 2590 C C . ASN B 1 53 ? 10.211 3.25 -9.641 1 98 53 ASN B C 1
ATOM 2592 O O . ASN B 1 53 ? 10.164 2.104 -10.094 1 98 53 ASN B O 1
ATOM 2596 N N . ASP B 1 54 ? 9.609 3.57 -8.516 1 97.75 54 ASP B N 1
ATOM 2597 C CA . ASP B 1 54 ? 8.859 2.611 -7.715 1 97.75 54 ASP B CA 1
ATOM 2598 C C . ASP B 1 54 ? 7.633 2.105 -8.461 1 97.75 54 ASP B C 1
ATOM 2600 O O . ASP B 1 54 ? 7.234 0.949 -8.312 1 97.75 54 ASP B O 1
ATOM 2604 N N . SER B 1 55 ? 7.023 3.01 -9.258 1 97.75 55 SER B N 1
ATOM 2605 C CA . SER B 1 55 ? 5.84 2.625 -10.023 1 97.75 55 SER B CA 1
ATOM 2606 C C . SER B 1 55 ? 6.176 1.56 -11.062 1 97.75 55 SER B C 1
ATOM 2608 O O . SER B 1 55 ? 5.48 0.547 -11.164 1 97.75 55 SER B O 1
ATOM 2610 N N . VAL B 1 56 ? 7.219 1.789 -11.75 1 97.69 56 VAL B N 1
ATOM 2611 C CA . VAL B 1 56 ? 7.629 0.838 -12.781 1 97.69 56 VAL B CA 1
ATOM 2612 C C . VAL B 1 56 ? 8.062 -0.473 -12.125 1 97.69 56 VAL B C 1
ATOM 2614 O O . VAL B 1 56 ? 7.68 -1.555 -12.578 1 97.69 56 VAL B O 1
ATOM 2617 N N . ARG B 1 57 ? 8.812 -0.377 -11.109 1 97.56 57 ARG B N 1
ATOM 2618 C CA . ARG B 1 57 ? 9.281 -1.564 -10.406 1 97.56 57 ARG B CA 1
ATOM 2619 C C . ARG B 1 57 ? 8.117 -2.379 -9.859 1 97.56 57 ARG B C 1
ATOM 2621 O O . ARG B 1 57 ? 8.062 -3.596 -10.039 1 97.56 57 ARG B O 1
ATOM 2628 N N . SER B 1 58 ? 7.195 -1.69 -9.172 1 97.69 58 SER B N 1
ATOM 2629 C CA . SER B 1 58 ? 6.051 -2.379 -8.578 1 97.69 58 SER B CA 1
ATOM 2630 C C . SER B 1 58 ? 5.191 -3.041 -9.648 1 97.69 58 SER B C 1
ATOM 2632 O O . SER B 1 58 ? 4.785 -4.195 -9.5 1 97.69 58 SER B O 1
ATOM 2634 N N . ALA B 1 59 ? 4.941 -2.348 -10.75 1 97.12 59 ALA B N 1
ATOM 2635 C CA . ALA B 1 59 ? 4.176 -2.924 -11.852 1 97.12 59 ALA B CA 1
ATOM 2636 C C . ALA B 1 59 ? 4.898 -4.125 -12.453 1 97.12 59 ALA B C 1
ATOM 2638 O O . ALA B 1 59 ? 4.273 -5.137 -12.773 1 97.12 59 ALA B O 1
ATOM 2639 N N . GLY B 1 60 ? 6.176 -3.949 -12.648 1 97.88 60 GLY B N 1
ATOM 2640 C CA . GLY B 1 60 ? 6.973 -5.051 -13.164 1 97.88 60 GLY B CA 1
ATOM 2641 C C . GLY B 1 60 ? 6.957 -6.273 -12.266 1 97.88 60 GLY B C 1
ATOM 2642 O O . GLY B 1 60 ? 6.875 -7.402 -12.75 1 97.88 60 GLY B O 1
ATOM 2643 N N . GLU B 1 61 ? 7.094 -6.086 -10.984 1 97.62 61 GLU B N 1
ATOM 2644 C CA . GLU B 1 61 ? 7.102 -7.199 -10.039 1 97.62 61 GLU B CA 1
ATOM 2645 C C . GLU B 1 61 ? 5.75 -7.906 -10.008 1 97.62 61 GLU B C 1
ATOM 2647 O O . GLU B 1 61 ? 5.688 -9.133 -9.883 1 97.62 61 GLU B O 1
ATOM 2652 N N . ILE B 1 62 ? 4.676 -7.121 -10.07 1 96.94 62 ILE B N 1
ATOM 2653 C CA . ILE B 1 62 ? 3.352 -7.73 -10.164 1 96.94 62 ILE B CA 1
ATOM 2654 C C . ILE B 1 62 ? 3.256 -8.562 -11.445 1 96.94 62 ILE B C 1
ATOM 2656 O O . ILE B 1 62 ? 2.711 -9.672 -11.43 1 96.94 62 ILE B O 1
ATOM 2660 N N . TYR B 1 63 ? 3.812 -8.055 -12.508 1 96.81 63 TYR B N 1
ATOM 2661 C CA . TYR B 1 63 ? 3.85 -8.812 -13.75 1 96.81 63 TYR B CA 1
ATOM 2662 C C . TYR B 1 63 ? 4.652 -10.094 -13.578 1 96.81 63 TYR B C 1
ATOM 2664 O O . TYR B 1 63 ? 4.273 -11.148 -14.102 1 96.81 63 TYR B O 1
ATOM 2672 N N . MET B 1 64 ? 5.727 -9.969 -12.938 1 96.12 64 MET B N 1
ATOM 2673 C CA . MET B 1 64 ? 6.551 -11.148 -12.695 1 96.12 64 MET B CA 1
ATOM 2674 C C . MET B 1 64 ? 5.766 -12.219 -11.945 1 96.12 64 MET B C 1
ATOM 2676 O O . MET B 1 64 ? 5.875 -13.406 -12.266 1 96.12 64 MET B O 1
ATOM 2680 N N . ALA B 1 65 ? 5.012 -11.812 -10.961 1 95.81 65 ALA B N 1
ATOM 2681 C CA . ALA B 1 65 ? 4.137 -12.758 -10.266 1 95.81 65 ALA B CA 1
ATOM 2682 C C . ALA B 1 65 ? 3.131 -13.383 -11.227 1 95.81 65 ALA B C 1
ATOM 2684 O O . ALA B 1 65 ? 2.885 -14.594 -11.18 1 95.81 65 ALA B O 1
ATOM 2685 N N . TRP B 1 66 ? 2.562 -12.539 -12.109 1 95.19 66 TRP B N 1
ATOM 2686 C CA . TRP B 1 66 ? 1.628 -13.023 -13.117 1 95.19 66 TRP B CA 1
ATOM 2687 C C . TRP B 1 66 ? 2.303 -14.023 -14.047 1 95.19 66 TRP B C 1
ATOM 2689 O O . TRP B 1 66 ? 1.741 -15.086 -14.344 1 95.19 66 TRP B O 1
ATOM 2699 N N . PHE B 1 67 ? 3.504 -13.742 -14.422 1 94.31 67 PHE B N 1
ATOM 2700 C CA . PHE B 1 67 ? 4.27 -14.57 -15.344 1 94.31 67 PHE B CA 1
ATOM 2701 C C . PHE B 1 67 ? 4.531 -15.945 -14.75 1 94.31 67 PHE B C 1
ATOM 2703 O O . PHE B 1 67 ? 4.281 -16.969 -15.391 1 94.31 67 PHE B O 1
ATOM 2710 N N . TYR B 1 68 ? 4.898 -15.977 -13.508 1 93.75 68 TYR B N 1
ATOM 2711 C CA . TYR B 1 68 ? 5.27 -17.25 -12.875 1 93.75 68 TYR B CA 1
ATOM 2712 C C . TYR B 1 68 ? 4.035 -18.016 -12.422 1 93.75 68 TYR B C 1
ATOM 2714 O O . TYR B 1 68 ? 3.945 -19.219 -12.609 1 93.75 68 TYR B O 1
ATOM 2722 N N . CYS B 1 69 ? 3.088 -17.312 -11.867 1 93.5 69 CYS B N 1
ATOM 2723 C CA . CYS B 1 69 ? 2.021 -17.984 -11.133 1 93.5 69 CYS B CA 1
ATOM 2724 C C . CYS B 1 69 ? 0.803 -18.203 -12.023 1 93.5 69 CYS B C 1
ATOM 2726 O O . CYS B 1 69 ? -0.021 -19.078 -11.75 1 93.5 69 CYS B O 1
ATOM 2728 N N . ILE B 1 70 ? 0.643 -17.406 -13.07 1 93.38 70 ILE B N 1
ATOM 2729 C CA . ILE B 1 70 ? -0.584 -17.5 -13.852 1 93.38 70 ILE B CA 1
ATOM 2730 C C . ILE B 1 70 ? -0.263 -18 -15.258 1 93.38 70 ILE B C 1
ATOM 2732 O O . ILE B 1 70 ? -0.713 -19.078 -15.656 1 93.38 70 ILE B O 1
ATOM 2736 N N . GLU B 1 71 ? 0.573 -17.312 -16 1 92 71 GLU B N 1
ATOM 2737 C CA . GLU B 1 71 ? 0.896 -17.672 -17.375 1 92 71 GLU B CA 1
ATOM 2738 C C . GLU B 1 71 ? 1.564 -19.047 -17.438 1 92 71 GLU B C 1
ATOM 2740 O O . GLU B 1 71 ? 1.362 -19.797 -18.406 1 92 71 GLU B O 1
ATOM 2745 N N . ASN B 1 72 ? 2.305 -19.391 -16.484 1 91.75 72 ASN B N 1
ATOM 2746 C CA . ASN B 1 72 ? 3.055 -20.641 -16.469 1 91.75 72 ASN B CA 1
ATOM 2747 C C . ASN B 1 72 ? 2.713 -21.5 -15.258 1 91.75 72 ASN B C 1
ATOM 2749 O O . ASN B 1 72 ? 3.59 -22.141 -14.68 1 91.75 72 ASN B O 1
ATOM 2753 N N . TYR B 1 73 ? 1.379 -21.344 -15.148 1 87.94 73 TYR B N 1
ATOM 2754 C CA . TYR B 1 73 ? 0.88 -22.188 -14.07 1 87.94 73 TYR B CA 1
ATOM 2755 C C . TYR B 1 73 ? 1.081 -23.656 -14.391 1 87.94 73 TYR B C 1
ATOM 2757 O O . TYR B 1 73 ? 0.813 -24.094 -15.516 1 87.94 73 TYR B O 1
ATOM 2765 N N . THR B 1 74 ? 1.792 -24.516 -13.828 1 87.31 74 THR B N 1
ATOM 2766 C CA . THR B 1 74 ? 2.047 -25.938 -13.984 1 87.31 74 THR B CA 1
ATOM 2767 C C . THR B 1 74 ? 3.359 -26.188 -14.727 1 87.31 74 THR B C 1
ATOM 2769 O O . THR B 1 74 ? 3.629 -27.297 -15.172 1 87.31 74 THR B O 1
ATOM 2772 N N . ASN B 1 75 ? 4.047 -25.125 -15.094 1 90.56 75 ASN B N 1
ATOM 2773 C CA . ASN B 1 75 ? 5.336 -25.25 -15.766 1 90.56 75 ASN B CA 1
ATOM 2774 C C . ASN B 1 75 ? 6.488 -24.859 -14.844 1 90.56 75 ASN B C 1
ATOM 2776 O O . ASN B 1 75 ? 6.992 -23.734 -14.922 1 90.56 75 ASN B O 1
ATOM 2780 N N . PRO B 1 76 ? 6.938 -25.812 -14.102 1 89.19 76 PRO B N 1
ATOM 2781 C CA . PRO B 1 76 ? 7.988 -25.484 -13.133 1 89.19 76 PRO B CA 1
ATOM 2782 C C . PRO B 1 76 ? 9.312 -25.125 -13.797 1 89.19 76 PRO B C 1
ATOM 2784 O O . PRO B 1 76 ? 10.156 -24.469 -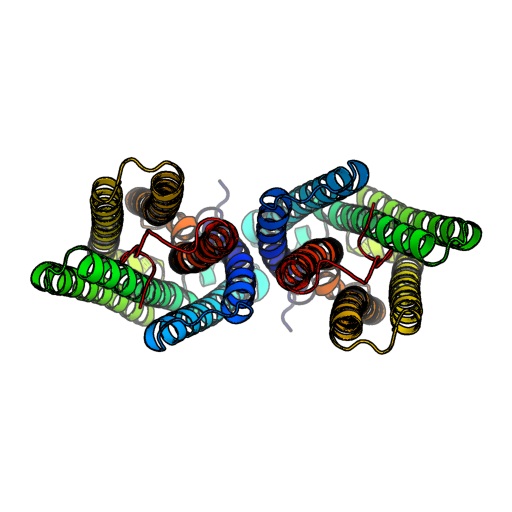13.18 1 89.19 76 PRO B O 1
ATOM 2787 N N . GLU B 1 77 ? 9.57 -25.484 -15.062 1 89.38 77 GLU B N 1
ATOM 2788 C CA . GLU B 1 77 ? 10.828 -25.188 -15.75 1 89.38 77 GLU B CA 1
ATOM 2789 C C . GLU B 1 77 ? 11.023 -23.688 -15.938 1 89.38 77 GLU B C 1
ATOM 2791 O O . GLU B 1 77 ? 12.156 -23.219 -16.047 1 89.38 77 GLU B O 1
ATOM 2796 N N . ILE B 1 78 ? 9.922 -22.938 -15.945 1 91.19 78 ILE B N 1
ATOM 2797 C CA . ILE B 1 78 ? 9.961 -21.516 -16.219 1 91.19 78 ILE B CA 1
ATOM 2798 C C . ILE B 1 78 ? 10.594 -20.781 -15.023 1 91.19 78 ILE B C 1
ATOM 2800 O O . ILE B 1 78 ? 11.039 -19.641 -15.156 1 91.19 78 ILE B O 1
ATOM 2804 N N . LEU B 1 79 ? 10.602 -21.5 -13.867 1 88.62 79 LEU B N 1
ATOM 2805 C CA . LEU B 1 79 ? 11.156 -20.891 -12.656 1 88.62 79 LEU B CA 1
ATOM 2806 C C . LEU B 1 79 ? 12.656 -20.688 -12.797 1 88.62 79 LEU B C 1
ATOM 2808 O O . LEU B 1 79 ? 13.258 -19.938 -12.039 1 88.62 79 LEU B O 1
ATOM 2812 N N . LEU B 1 80 ? 13.227 -21.312 -13.781 1 88.5 80 LEU B N 1
ATOM 2813 C CA . LEU B 1 80 ? 14.656 -21.188 -14.008 1 88.5 80 LEU B CA 1
ATOM 2814 C C . LEU B 1 80 ? 14.969 -19.969 -14.867 1 88.5 80 LEU B C 1
ATOM 2816 O O . LEU B 1 80 ? 16.125 -19.562 -14.992 1 88.5 80 LEU B O 1
ATOM 2820 N N . ILE B 1 81 ? 13.961 -19.312 -15.383 1 91.38 81 ILE B N 1
ATOM 2821 C CA . ILE B 1 81 ? 14.133 -18.156 -16.234 1 91.38 81 ILE B CA 1
ATOM 2822 C C . ILE B 1 81 ? 13.789 -16.875 -15.461 1 91.38 81 ILE B C 1
ATOM 2824 O O . ILE B 1 81 ? 12.773 -16.828 -14.758 1 91.38 81 ILE B O 1
ATOM 2828 N N . ALA B 1 82 ? 14.672 -15.961 -15.57 1 91.44 82 ALA B N 1
ATOM 2829 C CA . ALA B 1 82 ? 14.43 -14.656 -14.953 1 91.44 82 ALA B CA 1
ATOM 2830 C C . ALA B 1 82 ? 13.836 -13.672 -15.961 1 91.44 82 ALA B C 1
ATOM 2832 O O . ALA B 1 82 ? 14.531 -13.203 -16.859 1 91.44 82 ALA B O 1
ATOM 2833 N N . PRO B 1 83 ? 12.562 -13.336 -15.758 1 94.25 83 PRO B N 1
ATOM 2834 C CA . PRO B 1 83 ? 11.992 -12.336 -16.656 1 94.25 83 PRO B CA 1
ATOM 2835 C C . PRO B 1 83 ? 12.555 -10.938 -16.406 1 94.25 83 PRO B C 1
ATOM 2837 O O . PRO B 1 83 ? 13.297 -10.727 -15.445 1 94.25 83 PRO B O 1
ATOM 2840 N N . TRP B 1 84 ? 12.195 -9.984 -17.203 1 93.75 84 TRP B N 1
ATOM 2841 C CA . TRP B 1 84 ? 12.844 -8.68 -17.219 1 93.75 84 TRP B CA 1
ATOM 2842 C C . TRP B 1 84 ? 12.641 -7.953 -15.883 1 93.75 84 TRP B C 1
ATOM 2844 O O . TRP B 1 84 ? 13.508 -7.203 -15.438 1 93.75 84 TRP B O 1
ATOM 2854 N N . PRO B 1 85 ? 11.531 -8.109 -15.195 1 95.69 85 PRO B N 1
ATOM 2855 C CA . PRO B 1 85 ? 11.375 -7.383 -13.93 1 95.69 85 PRO B CA 1
ATOM 2856 C C . PRO B 1 85 ? 12.367 -7.836 -12.859 1 95.69 85 PRO B C 1
ATOM 2858 O O . PRO B 1 85 ? 12.703 -7.066 -11.953 1 95.69 85 PRO B O 1
ATOM 2861 N N . TYR B 1 86 ? 12.844 -9.047 -12.977 1 94.69 86 TYR B N 1
ATOM 2862 C CA . TYR B 1 86 ? 13.789 -9.578 -12 1 94.69 86 TYR B CA 1
ATOM 2863 C C . TYR B 1 86 ? 15.07 -8.758 -11.984 1 94.69 86 TYR B C 1
ATOM 2865 O O . TYR B 1 86 ? 15.398 -8.125 -10.977 1 94.69 86 TYR B O 1
ATOM 2873 N N . PRO B 1 87 ? 15.797 -8.672 -13.094 1 95.31 87 PRO B N 1
ATOM 2874 C CA . PRO B 1 87 ? 16.984 -7.816 -13.094 1 95.31 87 PRO B CA 1
ATOM 2875 C C . PRO B 1 87 ? 16.656 -6.336 -12.945 1 95.31 87 PRO B C 1
ATOM 2877 O O . PRO B 1 87 ? 17.438 -5.57 -12.383 1 95.31 87 PRO B O 1
ATOM 2880 N N . PHE B 1 88 ? 15.516 -5.922 -13.391 1 96.12 88 PHE B N 1
ATOM 2881 C CA . PHE B 1 88 ? 15.148 -4.516 -13.273 1 96.12 88 PHE B CA 1
ATOM 2882 C C . PHE B 1 88 ? 14.945 -4.125 -11.812 1 96.12 88 PHE B C 1
ATOM 2884 O O . PHE B 1 88 ? 15.227 -2.99 -11.422 1 96.12 88 PHE B O 1
ATOM 2891 N N . SER B 1 89 ? 14.391 -5.016 -11.008 1 96.12 89 SER B N 1
ATOM 2892 C CA . SER B 1 89 ? 14.227 -4.73 -9.586 1 96.12 89 SER B CA 1
ATOM 2893 C C . SER B 1 89 ? 15.562 -4.398 -8.938 1 96.12 89 SER B C 1
ATOM 2895 O O . SER B 1 89 ? 15.625 -3.555 -8.039 1 96.12 89 SER B O 1
ATOM 2897 N N . VAL B 1 90 ? 16.625 -5.031 -9.375 1 95.12 90 VAL B N 1
ATOM 2898 C CA . VAL B 1 90 ? 17.969 -4.793 -8.875 1 95.12 90 VAL B CA 1
ATOM 2899 C C . VAL B 1 90 ? 18.438 -3.406 -9.297 1 95.12 90 VAL B C 1
ATOM 2901 O O . VAL B 1 90 ? 18.922 -2.627 -8.477 1 95.12 90 VAL B O 1
ATOM 2904 N N . ILE B 1 91 ? 18.219 -3.119 -10.508 1 97 91 ILE B N 1
ATOM 2905 C CA . ILE B 1 91 ? 18.594 -1.823 -11.055 1 97 91 ILE B CA 1
ATOM 2906 C C . ILE B 1 91 ? 17.812 -0.714 -10.352 1 97 91 ILE B C 1
ATOM 2908 O O . ILE B 1 91 ? 18.391 0.306 -9.961 1 97 91 ILE B O 1
ATOM 2912 N N . SER B 1 92 ? 16.547 -0.925 -10.258 1 97.62 92 SER B N 1
ATOM 2913 C CA . SER B 1 92 ? 15.664 0.051 -9.617 1 97.62 92 SER B CA 1
ATOM 2914 C C . SER B 1 92 ? 16.109 0.315 -8.18 1 97.62 92 SER B C 1
ATOM 2916 O O . SER B 1 92 ? 16.031 1.45 -7.699 1 97.62 92 SER B O 1
ATOM 2918 N N . GLU B 1 93 ? 16.5 -0.69 -7.457 1 95.81 93 GLU B N 1
ATOM 2919 C CA . GLU B 1 93 ? 17 -0.538 -6.094 1 95.81 93 GLU B CA 1
ATOM 2920 C C . GLU B 1 93 ? 18.234 0.351 -6.059 1 95.81 93 GLU B C 1
ATOM 2922 O O . GLU B 1 93 ? 18.359 1.222 -5.195 1 95.81 93 GLU B O 1
ATOM 2927 N N . ALA B 1 94 ? 19.156 0.089 -6.965 1 97.06 94 ALA B N 1
ATOM 2928 C CA . ALA B 1 94 ? 20.375 0.891 -7.035 1 97.06 94 ALA B CA 1
ATOM 2929 C C . ALA B 1 94 ? 20.047 2.359 -7.301 1 97.06 94 ALA B C 1
ATOM 2931 O O . ALA B 1 94 ? 20.641 3.252 -6.695 1 97.06 94 ALA B O 1
ATOM 2932 N N . ILE B 1 95 ? 19.109 2.582 -8.133 1 97.69 95 ILE B N 1
ATOM 2933 C CA . ILE B 1 95 ? 18.688 3.939 -8.461 1 97.69 95 ILE B CA 1
ATOM 2934 C C . ILE B 1 95 ? 18.094 4.609 -7.23 1 97.69 95 ILE B C 1
ATOM 2936 O O . ILE B 1 95 ? 18.422 5.754 -6.91 1 97.69 95 ILE B O 1
ATOM 2940 N N . ALA B 1 96 ? 17.234 3.92 -6.547 1 96.38 96 ALA B N 1
ATOM 2941 C CA . ALA B 1 96 ? 16.609 4.48 -5.352 1 96.38 96 ALA B CA 1
ATOM 2942 C C . ALA B 1 96 ? 17.656 4.793 -4.281 1 96.38 96 ALA B C 1
ATOM 2944 O O . ALA B 1 96 ? 17.609 5.855 -3.656 1 96.38 96 ALA B O 1
ATOM 2945 N N . ALA B 1 97 ? 18.562 3.908 -4.152 1 94.75 97 ALA B N 1
ATOM 2946 C CA . ALA B 1 97 ? 19.578 4.062 -3.109 1 94.75 97 ALA B CA 1
ATOM 2947 C C . ALA B 1 97 ? 20.438 5.285 -3.365 1 94.75 97 ALA B C 1
ATOM 2949 O O . ALA B 1 97 ? 20.688 6.086 -2.457 1 94.75 97 ALA B O 1
ATOM 2950 N N . ILE B 1 98 ? 20.875 5.449 -4.559 1 96.69 98 ILE B N 1
ATOM 2951 C CA . ILE B 1 98 ? 21.781 6.559 -4.824 1 96.69 98 ILE B CA 1
ATOM 2952 C C . ILE B 1 98 ? 21.047 7.887 -4.652 1 96.69 98 ILE B C 1
ATOM 2954 O O . ILE B 1 98 ? 21.641 8.875 -4.203 1 96.69 98 ILE B O 1
ATOM 2958 N N . LEU B 1 99 ? 19.844 7.938 -5.043 1 95.81 99 LEU B N 1
ATOM 2959 C CA . LEU B 1 99 ? 19.062 9.164 -4.883 1 95.81 99 LEU B CA 1
ATOM 2960 C C . LEU B 1 99 ? 18.891 9.516 -3.408 1 95.81 99 LEU B C 1
ATOM 2962 O O . LEU B 1 99 ? 19.047 10.672 -3.02 1 95.81 99 LEU B O 1
ATOM 2966 N N . VAL B 1 100 ? 18.641 8.547 -2.617 1 92.56 100 VAL B N 1
ATOM 2967 C CA . VAL B 1 100 ? 18.469 8.773 -1.188 1 92.56 100 VAL B CA 1
ATOM 2968 C C . VAL B 1 100 ? 19.812 9.125 -0.554 1 92.56 100 VAL B C 1
ATOM 2970 O O . VAL B 1 100 ? 19.891 10.039 0.271 1 92.56 100 VAL B O 1
ATOM 2973 N N . HIS B 1 101 ? 20.859 8.383 -0.985 1 93.75 101 HIS B N 1
ATOM 2974 C CA . HIS B 1 101 ? 22.203 8.688 -0.479 1 93.75 101 HIS B CA 1
ATOM 2975 C C . HIS B 1 101 ? 22.609 10.117 -0.833 1 93.75 101 HIS B C 1
ATOM 2977 O O . HIS B 1 101 ? 23.203 10.82 -0.013 1 93.75 101 HIS B O 1
ATOM 2983 N N . HIS B 1 102 ? 22.266 10.5 -2.021 1 94.62 102 HIS B N 1
ATOM 2984 C CA . HIS B 1 102 ? 22.562 11.859 -2.441 1 94.62 102 HIS B CA 1
ATOM 2985 C C . HIS B 1 102 ? 21.859 12.875 -1.559 1 94.62 102 HIS B C 1
ATOM 2987 O O . HIS B 1 102 ? 22.453 13.859 -1.124 1 94.62 102 HIS B O 1
ATOM 2993 N N . PHE B 1 103 ? 20.672 12.68 -1.269 1 91.5 103 PHE B N 1
ATOM 2994 C CA . PHE B 1 103 ? 19.891 13.57 -0.431 1 91.5 103 PHE B CA 1
ATOM 2995 C C . PHE B 1 103 ? 20.469 13.656 0.974 1 91.5 103 PHE B C 1
ATOM 2997 O O . PHE B 1 103 ? 20.656 14.75 1.513 1 91.5 103 PHE B O 1
ATOM 3004 N N . LEU B 1 104 ? 20.719 12.539 1.515 1 89.31 104 LEU B N 1
ATOM 3005 C CA . LEU B 1 104 ? 21.219 12.508 2.889 1 89.31 104 LEU B CA 1
ATOM 3006 C C . LEU B 1 104 ? 22.609 13.117 2.979 1 89.31 104 LEU B C 1
ATOM 3008 O O . LEU B 1 104 ? 22.922 13.828 3.941 1 89.31 104 LEU B O 1
ATOM 3012 N N . ALA B 1 105 ? 23.422 12.805 1.988 1 92.69 105 ALA B N 1
ATOM 3013 C CA . ALA B 1 105 ? 24.75 13.391 1.957 1 92.69 105 ALA B CA 1
ATOM 3014 C C . ALA B 1 105 ? 24.688 14.906 1.823 1 92.69 105 ALA B C 1
ATOM 3016 O O . ALA B 1 105 ? 25.469 15.625 2.463 1 92.69 105 ALA B O 1
ATOM 3017 N N . PHE B 1 106 ? 23.844 15.328 1.007 1 91.44 106 PHE B N 1
ATOM 3018 C CA . PHE B 1 106 ? 23.672 16.766 0.828 1 91.44 106 PHE B CA 1
ATOM 3019 C C . PHE B 1 106 ? 23.203 17.422 2.119 1 91.44 106 PHE B C 1
ATOM 3021 O O . PHE B 1 106 ? 23.656 18.5 2.477 1 91.44 106 PHE B O 1
ATOM 3028 N N . ARG B 1 107 ? 22.312 16.844 2.752 1 84.38 107 ARG B N 1
ATOM 3029 C CA . ARG B 1 107 ? 21.844 17.344 4.031 1 84.38 107 ARG B CA 1
ATOM 3030 C C . ARG B 1 107 ? 22.969 17.422 5.051 1 84.38 107 ARG B C 1
ATOM 3032 O O . ARG B 1 107 ? 23.047 18.391 5.816 1 84.38 107 ARG B O 1
ATOM 3039 N N . LEU B 1 108 ? 23.703 16.422 5.055 1 88.19 108 LEU B N 1
ATOM 3040 C CA . LEU B 1 108 ? 24.844 16.391 5.957 1 88.19 108 LEU B CA 1
ATOM 3041 C C . LEU B 1 108 ? 25.828 17.516 5.629 1 88.19 108 LEU B C 1
ATOM 3043 O O . LEU B 1 108 ? 26.359 18.156 6.535 1 88.19 108 LEU B O 1
ATOM 3047 N N . TYR B 1 109 ? 26.062 17.719 4.391 1 91.75 109 TYR B N 1
ATOM 3048 C CA . TYR B 1 109 ? 26.922 18.797 3.936 1 91.75 109 TYR B CA 1
ATOM 3049 C C . TYR B 1 109 ? 26.391 20.156 4.379 1 91.75 109 TYR B C 1
ATOM 3051 O O . TYR B 1 109 ? 27.141 21 4.863 1 91.75 109 TYR B O 1
ATOM 3059 N N . ARG B 1 110 ? 25.156 20.312 4.273 1 86.19 110 ARG B N 1
ATOM 3060 C CA . ARG B 1 110 ? 24.516 21.578 4.652 1 86.19 110 ARG B CA 1
ATOM 3061 C C . ARG B 1 110 ? 24.609 21.797 6.156 1 86.19 110 ARG B C 1
ATOM 3063 O O . ARG B 1 110 ? 24.719 22.938 6.613 1 86.19 110 ARG B O 1
ATOM 3070 N N . MET B 1 111 ? 24.578 20.812 6.883 1 84.69 111 MET B N 1
ATOM 3071 C CA . MET B 1 111 ? 24.594 20.906 8.344 1 84.69 111 MET B CA 1
ATOM 3072 C C . MET B 1 111 ? 26.016 21.109 8.852 1 84.69 111 MET B C 1
ATOM 3074 O O . MET B 1 111 ? 26.234 21.812 9.836 1 84.69 111 MET B O 1
ATOM 3078 N N . THR B 1 112 ? 26.938 20.516 8.203 1 89.19 112 THR B N 1
ATOM 3079 C CA . THR B 1 112 ? 28.312 20.547 8.695 1 89.19 112 THR B CA 1
ATOM 3080 C C . THR B 1 112 ? 29.125 21.609 7.961 1 89.19 112 THR B C 1
ATOM 3082 O O . THR B 1 112 ? 30.141 22.094 8.477 1 89.19 112 THR B O 1
ATOM 3085 N N . GLY B 1 113 ? 28.812 21.906 6.773 1 91.88 113 GLY B N 1
ATOM 3086 C CA . GLY B 1 113 ? 29.562 22.859 5.949 1 91.88 113 GLY B CA 1
ATOM 3087 C C . GLY B 1 113 ? 30.828 22.266 5.359 1 91.88 113 GLY B C 1
ATOM 3088 O O . GLY B 1 113 ? 31.641 22.984 4.793 1 91.88 113 GLY B O 1
ATOM 3089 N N . LYS B 1 114 ? 31.016 21.047 5.527 1 93.31 114 LYS B N 1
ATOM 3090 C CA . LYS B 1 114 ? 32.219 20.391 5.066 1 93.31 114 LYS B CA 1
ATOM 3091 C C . LYS B 1 114 ? 32.031 19.734 3.699 1 93.31 114 LYS B C 1
ATOM 3093 O O . LYS B 1 114 ? 31.469 18.656 3.602 1 93.31 114 LYS B O 1
ATOM 3098 N N . LEU B 1 115 ? 32.562 20.25 2.654 1 94.19 115 LEU B N 1
ATOM 3099 C CA . LEU B 1 115 ? 32.406 19.797 1.275 1 94.19 115 LEU B CA 1
ATOM 3100 C C . LEU B 1 115 ? 33.125 18.484 1.044 1 94.19 115 LEU B C 1
ATOM 3102 O O . LEU B 1 115 ? 32.688 17.641 0.268 1 94.19 115 LEU B O 1
ATOM 3106 N N . TYR B 1 116 ? 34.281 18.312 1.705 1 93.75 116 TYR B N 1
ATOM 3107 C CA . TYR B 1 116 ? 35.062 17.094 1.489 1 93.75 116 TYR B CA 1
ATOM 3108 C C . TYR B 1 116 ? 34.281 15.875 1.966 1 93.75 116 TYR B C 1
ATOM 3110 O O . TYR B 1 116 ? 34.406 14.789 1.398 1 93.75 116 TYR B O 1
ATOM 3118 N N . LEU B 1 117 ? 33.531 16.047 2.953 1 92.75 117 LEU B N 1
ATOM 3119 C CA . LEU B 1 117 ? 32.688 14.961 3.434 1 92.75 117 LEU B CA 1
ATOM 3120 C C . LEU B 1 117 ? 31.625 14.594 2.402 1 92.75 117 LEU B C 1
ATOM 3122 O O . LEU B 1 117 ? 31.406 13.414 2.117 1 92.75 117 LEU B O 1
ATOM 3126 N N . TYR B 1 118 ? 31.016 15.555 1.815 1 94.19 118 TYR B N 1
ATOM 3127 C CA . TYR B 1 118 ? 30 15.336 0.787 1 94.19 118 TYR B CA 1
ATOM 3128 C C . TYR B 1 118 ? 30.594 14.617 -0.418 1 94.19 118 TYR B C 1
ATOM 3130 O O . TYR B 1 118 ? 30.031 13.617 -0.89 1 94.19 118 TYR B O 1
ATOM 3138 N N . VAL B 1 119 ? 31.719 15.094 -0.842 1 95.94 119 VAL B N 1
ATOM 3139 C CA . VAL B 1 119 ? 32.375 14.531 -2.025 1 95.94 119 VAL B CA 1
ATOM 3140 C C . VAL B 1 119 ? 32.781 13.086 -1.751 1 95.94 119 VAL B C 1
ATOM 3142 O O . VAL B 1 119 ? 32.594 12.211 -2.594 1 95.94 119 VAL B O 1
ATOM 3145 N N . GLY B 1 120 ? 33.375 12.875 -0.638 1 95.81 120 GLY B N 1
ATOM 3146 C CA . GLY B 1 120 ? 33.75 11.523 -0.264 1 95.81 120 GLY B CA 1
ATOM 3147 C C . GLY B 1 120 ? 32.594 10.555 -0.229 1 95.81 120 GLY B C 1
ATOM 3148 O O . GLY B 1 120 ? 32.688 9.445 -0.763 1 95.81 120 GLY B O 1
ATOM 3149 N N . LEU B 1 121 ? 31.469 10.984 0.344 1 95.88 121 LEU B N 1
ATOM 3150 C CA . LEU B 1 121 ? 30.281 10.148 0.437 1 95.88 121 LEU B CA 1
ATOM 3151 C C . LEU B 1 121 ? 29.688 9.883 -0.946 1 95.88 121 LEU B C 1
ATOM 3153 O O . LEU B 1 121 ? 29.25 8.773 -1.232 1 95.88 121 LEU B O 1
ATOM 3157 N N . MET B 1 122 ? 29.766 10.852 -1.796 1 96.88 122 MET B N 1
ATOM 3158 C CA . MET B 1 122 ? 29.203 10.695 -3.133 1 96.88 122 MET B CA 1
ATOM 3159 C C . MET B 1 122 ? 30.047 9.742 -3.969 1 96.88 122 MET B C 1
ATOM 3161 O O . MET B 1 122 ? 29.516 8.984 -4.785 1 96.88 122 MET B O 1
ATOM 3165 N N . ILE B 1 123 ? 31.328 9.781 -3.732 1 97.25 123 ILE B N 1
ATOM 3166 C CA . ILE B 1 123 ? 32.188 8.836 -4.426 1 97.25 123 ILE B CA 1
ATOM 3167 C C . ILE B 1 123 ? 31.844 7.41 -4.004 1 97.25 123 ILE B C 1
ATOM 3169 O O . ILE B 1 123 ? 31.719 6.516 -4.844 1 97.25 123 ILE B O 1
ATOM 3173 N N . CYS B 1 124 ? 31.688 7.23 -2.783 1 96.94 124 CYS B N 1
ATOM 3174 C CA . CYS B 1 124 ? 31.281 5.926 -2.27 1 96.94 124 CYS B CA 1
ATOM 3175 C C . CYS B 1 124 ? 29.922 5.52 -2.816 1 96.94 124 CYS B C 1
ATOM 3177 O O . CYS B 1 124 ? 29.734 4.383 -3.252 1 96.94 124 CYS B O 1
ATOM 3179 N N . ALA B 1 125 ? 29 6.461 -2.824 1 97.06 125 ALA B N 1
ATOM 3180 C CA . ALA B 1 125 ? 27.656 6.18 -3.301 1 97.06 125 ALA B CA 1
ATOM 3181 C C . ALA B 1 125 ? 27.656 5.793 -4.777 1 97.06 125 ALA B C 1
ATOM 3183 O O . ALA B 1 125 ? 26.969 4.859 -5.184 1 97.06 125 ALA B O 1
ATOM 3184 N N . VAL B 1 126 ? 28.453 6.43 -5.566 1 98 126 VAL B N 1
ATOM 3185 C CA . VAL B 1 126 ? 28.531 6.16 -6.996 1 98 126 VAL B CA 1
ATOM 3186 C C . VAL B 1 126 ? 29.172 4.789 -7.23 1 98 126 VAL B C 1
ATOM 3188 O O . VAL B 1 126 ? 28.75 4.051 -8.125 1 98 126 VAL B O 1
ATOM 3191 N N . THR B 1 127 ? 30.109 4.488 -6.43 1 97.69 127 THR B N 1
ATOM 3192 C CA . THR B 1 127 ? 30.75 3.186 -6.539 1 97.69 127 THR B CA 1
ATOM 3193 C C . THR B 1 127 ? 29.766 2.064 -6.223 1 97.69 127 THR B C 1
ATOM 3195 O O . THR B 1 127 ? 29.656 1.097 -6.977 1 97.69 127 THR B O 1
ATOM 3198 N N . VAL B 1 128 ? 29.078 2.197 -5.176 1 97.38 128 VAL B N 1
ATOM 3199 C CA . VAL B 1 128 ? 28.094 1.197 -4.77 1 97.38 128 VAL B CA 1
ATOM 3200 C C . VAL B 1 128 ? 26.984 1.122 -5.809 1 97.38 128 VAL B C 1
ATOM 3202 O O . VAL B 1 128 ? 26.5 0.034 -6.145 1 97.38 128 VAL B O 1
ATOM 3205 N N . PHE B 1 129 ? 26.594 2.232 -6.305 1 97.88 129 PHE B N 1
ATOM 3206 C CA . PHE B 1 129 ? 25.609 2.309 -7.379 1 97.88 129 PHE B CA 1
ATOM 3207 C C . PHE B 1 129 ? 26.094 1.543 -8.609 1 97.88 129 PHE B C 1
ATOM 3209 O O . PHE B 1 129 ? 25.344 0.774 -9.203 1 97.88 129 PHE B O 1
ATOM 3216 N N . GLY B 1 130 ? 27.297 1.774 -8.945 1 98.06 130 GLY B N 1
ATOM 3217 C CA . GLY B 1 130 ? 27.875 1.062 -10.07 1 98.06 130 GLY B CA 1
ATOM 3218 C C . GLY B 1 130 ? 27.828 -0.446 -9.914 1 98.06 130 GLY B C 1
ATOM 3219 O O . GLY B 1 130 ? 27.547 -1.165 -10.875 1 98.06 130 GLY B O 1
ATOM 3220 N N . LEU B 1 131 ? 28.109 -0.883 -8.727 1 97.69 131 LEU B N 1
ATOM 3221 C CA . LEU B 1 131 ? 28.031 -2.312 -8.445 1 97.69 131 LEU B CA 1
ATOM 3222 C C . LEU B 1 131 ? 26.609 -2.828 -8.609 1 97.69 131 LEU B C 1
ATOM 3224 O O . LEU B 1 131 ? 26.406 -3.916 -9.156 1 97.69 131 LEU B O 1
ATOM 3228 N N . GLY B 1 132 ? 25.656 -2.047 -8.188 1 97.25 132 GLY B N 1
ATOM 3229 C CA . GLY B 1 132 ? 24.266 -2.422 -8.352 1 97.25 132 GLY B CA 1
ATOM 3230 C C . GLY B 1 132 ? 23.828 -2.482 -9.797 1 97.25 132 GLY B C 1
ATOM 3231 O O . GLY B 1 132 ? 23.172 -3.441 -10.219 1 97.25 132 GLY B O 1
ATOM 3232 N N . ILE B 1 133 ? 24.234 -1.511 -10.531 1 98 133 ILE B N 1
ATOM 3233 C CA . ILE B 1 133 ? 23.891 -1.464 -11.953 1 98 133 ILE B CA 1
ATOM 3234 C C . ILE B 1 133 ? 24.547 -2.633 -12.68 1 98 133 ILE B C 1
ATOM 3236 O O . ILE B 1 133 ? 23.906 -3.303 -13.492 1 98 133 ILE B O 1
ATOM 3240 N N . THR B 1 134 ? 25.75 -2.859 -12.352 1 97.62 134 THR B N 1
ATOM 3241 C CA . THR B 1 134 ? 26.469 -3.967 -12.969 1 97.62 134 THR B CA 1
ATOM 3242 C C . THR B 1 134 ? 25.781 -5.293 -12.672 1 97.62 134 THR B C 1
ATOM 3244 O O . THR B 1 134 ? 25.609 -6.125 -13.57 1 97.62 134 THR B O 1
ATOM 3247 N N . THR B 1 135 ? 25.406 -5.453 -11.453 1 95.94 135 THR B N 1
ATOM 3248 C CA . THR B 1 135 ? 24.703 -6.668 -11.062 1 95.94 135 THR B CA 1
ATOM 3249 C C . THR B 1 135 ? 23.406 -6.816 -11.859 1 95.94 135 THR B C 1
ATOM 3251 O O . THR B 1 135 ? 23.109 -7.895 -12.375 1 95.94 135 THR B O 1
ATOM 3254 N N . GLY B 1 136 ? 22.641 -5.754 -11.977 1 96.44 136 GLY B N 1
ATOM 3255 C CA . GLY B 1 136 ? 21.391 -5.793 -12.711 1 96.44 136 GLY B CA 1
ATOM 3256 C C . GLY B 1 136 ? 21.578 -6.082 -14.188 1 96.44 136 GLY B C 1
ATOM 3257 O O . GLY B 1 136 ? 20.859 -6.91 -14.758 1 96.44 136 GLY B O 1
ATOM 3258 N N . VAL B 1 137 ? 22.516 -5.445 -14.781 1 96.62 137 VAL B N 1
ATOM 3259 C CA . VAL B 1 137 ? 22.766 -5.605 -16.203 1 96.62 137 VAL B CA 1
ATOM 3260 C C . VAL B 1 137 ? 23.266 -7.016 -16.484 1 96.62 137 VAL B C 1
ATOM 3262 O O . VAL B 1 137 ? 22.828 -7.664 -17.438 1 96.62 137 VAL B O 1
ATOM 3265 N N . LYS B 1 138 ? 24.141 -7.527 -15.695 1 96.44 138 LYS B N 1
ATOM 3266 C CA . LYS B 1 138 ? 24.641 -8.883 -15.875 1 96.44 138 LYS B CA 1
ATOM 3267 C C . LYS B 1 138 ? 23.531 -9.914 -15.664 1 96.44 138 LYS B C 1
ATOM 3269 O O . LYS B 1 138 ? 23.453 -10.914 -16.375 1 96.44 138 LYS B O 1
ATOM 3274 N N . ALA B 1 139 ? 22.734 -9.656 -14.695 1 94.62 139 ALA B N 1
ATOM 3275 C CA . ALA B 1 139 ? 21.594 -10.547 -14.477 1 94.62 139 ALA B CA 1
ATOM 3276 C C . ALA B 1 139 ? 20.656 -10.547 -15.68 1 94.62 139 ALA B C 1
ATOM 3278 O O . ALA B 1 139 ? 20.078 -11.586 -16.016 1 94.62 139 ALA B O 1
ATOM 3279 N N . TRP B 1 140 ? 20.516 -9.383 -16.297 1 94.44 140 TRP B N 1
ATOM 3280 C CA . TRP B 1 140 ? 19.688 -9.25 -17.484 1 94.44 140 TRP B CA 1
ATOM 3281 C C . TRP B 1 140 ? 20.266 -10.062 -18.656 1 94.44 140 TRP B C 1
ATOM 3283 O O . TRP B 1 140 ? 19.516 -10.711 -19.391 1 94.44 140 TRP B O 1
ATOM 3293 N N . ILE B 1 141 ? 21.562 -10.141 -18.766 1 94.25 141 ILE B N 1
ATOM 3294 C CA . ILE B 1 141 ? 22.25 -10.836 -19.859 1 94.25 141 ILE B CA 1
ATOM 3295 C C . ILE B 1 141 ? 22.219 -12.344 -19.594 1 94.25 141 ILE B C 1
ATOM 3297 O O . ILE B 1 141 ? 21.922 -13.133 -20.5 1 94.25 141 ILE B O 1
ATOM 3301 N N . ILE B 1 142 ? 22.438 -12.82 -18.391 1 91.56 142 ILE B N 1
ATOM 3302 C CA . ILE B 1 142 ? 22.5 -14.234 -18.031 1 91.56 142 ILE B CA 1
ATOM 3303 C C . ILE B 1 142 ? 21.109 -14.852 -18.125 1 91.56 142 ILE B C 1
ATOM 3305 O O . ILE B 1 142 ? 20.953 -15.977 -18.594 1 91.56 142 ILE B O 1
ATOM 3309 N N . HIS B 1 143 ? 20 -14.188 -17.719 1 90.44 143 HIS B N 1
ATOM 3310 C CA . HIS B 1 143 ? 18.594 -14.516 -17.891 1 90.44 143 HIS B CA 1
ATOM 3311 C C . HIS B 1 143 ? 18.234 -15.797 -17.141 1 90.44 143 HIS B C 1
ATOM 3313 O O . HIS B 1 143 ? 17.047 -16.047 -16.859 1 90.44 143 HIS B O 1
ATOM 3319 N N . GLU B 1 144 ? 19.266 -16.656 -16.766 1 89.94 144 GLU B N 1
ATOM 3320 C CA . GLU B 1 144 ? 19.016 -17.891 -16.047 1 89.94 144 GLU B CA 1
ATOM 3321 C C . GLU B 1 144 ? 19.312 -17.734 -14.555 1 89.94 144 GLU B C 1
ATOM 3323 O O . GLU B 1 144 ? 20.422 -17.391 -14.164 1 89.94 144 GLU B O 1
ATOM 3328 N N . VAL B 1 145 ? 18.344 -18.172 -13.742 1 85.81 145 VAL B N 1
ATOM 3329 C CA . VAL B 1 145 ? 18.375 -17.922 -12.305 1 85.81 145 VAL B CA 1
ATOM 3330 C C . VAL B 1 145 ? 19.516 -18.719 -11.68 1 85.81 145 VAL B C 1
ATOM 3332 O O . VAL B 1 145 ? 20.234 -18.203 -10.812 1 85.81 145 VAL B O 1
ATOM 3335 N N . LEU B 1 146 ? 19.734 -19.953 -12.078 1 83.69 146 LEU B N 1
ATOM 3336 C CA . LEU B 1 146 ? 20.75 -20.797 -11.477 1 83.69 146 LEU B CA 1
ATOM 3337 C C . LEU B 1 146 ? 22.141 -20.312 -11.82 1 83.69 146 LEU B C 1
ATOM 3339 O O . LEU B 1 146 ? 23.078 -20.453 -11.023 1 83.69 146 LEU B O 1
ATOM 3343 N N . LYS B 1 147 ? 22.328 -19.625 -12.938 1 88.31 147 LYS B N 1
ATOM 3344 C CA . LYS B 1 147 ? 23.625 -19.125 -13.383 1 88.31 147 LYS B CA 1
ATOM 3345 C C . LYS B 1 147 ? 23.969 -17.797 -12.719 1 88.31 147 LYS B C 1
ATOM 3347 O O . LYS B 1 147 ? 25.094 -17.312 -12.828 1 88.31 147 LYS B O 1
ATOM 3352 N N . LEU B 1 148 ? 23.078 -17.297 -12.023 1 89.12 148 LEU B N 1
ATOM 3353 C CA . LEU B 1 148 ? 23.297 -16.016 -11.375 1 89.12 148 LEU B CA 1
ATOM 3354 C C . LEU B 1 148 ? 24.234 -16.156 -10.188 1 89.12 148 LEU B C 1
ATOM 3356 O O . LEU B 1 148 ? 24.75 -15.148 -9.672 1 89.12 148 LEU B O 1
ATOM 3360 N N . ILE B 1 149 ? 24.531 -17.344 -9.812 1 88.69 149 ILE B N 1
ATOM 3361 C CA . ILE B 1 149 ? 25.438 -17.594 -8.695 1 88.69 149 ILE B CA 1
ATOM 3362 C C . ILE B 1 149 ? 26.812 -17.016 -9.008 1 88.69 149 ILE B C 1
ATOM 3364 O O . ILE B 1 149 ? 27.594 -16.719 -8.094 1 88.69 149 ILE B O 1
ATOM 3368 N N . VAL B 1 150 ? 27.156 -16.812 -10.25 1 90.88 150 VAL B N 1
ATOM 3369 C CA . VAL B 1 150 ? 28.438 -16.266 -10.664 1 90.88 150 VAL B CA 1
ATOM 3370 C C . VAL B 1 150 ? 28.562 -14.82 -10.195 1 90.88 150 VAL B C 1
ATOM 3372 O O . VAL B 1 150 ? 29.672 -14.312 -10.016 1 90.88 150 VAL B O 1
ATOM 3375 N N . LEU B 1 151 ? 27.469 -14.164 -9.883 1 93.25 151 LEU B N 1
ATOM 3376 C CA . LEU B 1 151 ? 27.438 -12.766 -9.477 1 93.25 151 LEU B CA 1
ATOM 3377 C C . LEU B 1 151 ? 27.547 -12.633 -7.961 1 93.25 151 LEU B C 1
ATOM 3379 O O . LEU B 1 151 ? 27.516 -11.523 -7.422 1 93.25 151 LEU B O 1
ATOM 3383 N N . LYS B 1 152 ? 27.781 -13.695 -7.262 1 92.44 152 LYS B N 1
ATOM 3384 C CA . LYS B 1 152 ? 27.766 -13.719 -5.805 1 92.44 152 LYS B CA 1
ATOM 3385 C C . LYS B 1 152 ? 28.75 -12.711 -5.227 1 92.44 152 LYS B C 1
ATOM 3387 O O . LYS B 1 152 ? 28.391 -11.898 -4.367 1 92.44 152 LYS B O 1
ATOM 3392 N N . PRO B 1 153 ? 29.953 -12.648 -5.633 1 93.44 153 PRO B N 1
ATOM 3393 C CA . PRO B 1 153 ? 30.891 -11.695 -5.027 1 93.44 153 PRO B CA 1
ATOM 3394 C C . PRO B 1 153 ? 30.469 -10.242 -5.242 1 93.44 153 PRO B C 1
ATOM 3396 O O . PRO B 1 153 ? 30.594 -9.422 -4.328 1 93.44 153 PRO B O 1
ATOM 3399 N N . ILE B 1 154 ? 29.969 -9.875 -6.379 1 95.06 154 ILE B N 1
ATOM 3400 C CA . ILE B 1 154 ? 29.562 -8.5 -6.672 1 95.06 154 ILE B CA 1
ATOM 3401 C C . ILE B 1 154 ? 28.328 -8.148 -5.848 1 95.06 154 ILE B C 1
ATOM 3403 O O . ILE B 1 154 ? 28.219 -7.031 -5.34 1 95.06 154 ILE B O 1
ATOM 3407 N N . ILE B 1 155 ? 27.453 -9.062 -5.699 1 93 155 ILE B N 1
ATOM 3408 C CA . ILE B 1 155 ? 26.234 -8.836 -4.941 1 93 155 ILE B CA 1
ATOM 3409 C C . ILE B 1 155 ? 26.562 -8.586 -3.473 1 93 155 ILE B C 1
ATOM 3411 O O . ILE B 1 155 ? 26.047 -7.66 -2.855 1 93 155 ILE B O 1
ATOM 3415 N N . ILE B 1 156 ? 27.438 -9.375 -2.994 1 93.44 156 ILE B N 1
ATOM 3416 C CA . ILE B 1 156 ? 27.828 -9.242 -1.596 1 93.44 156 ILE B CA 1
ATOM 3417 C C . ILE B 1 156 ? 28.516 -7.891 -1.383 1 93.44 156 ILE B C 1
ATOM 3419 O O . ILE B 1 156 ? 28.188 -7.16 -0.444 1 93.44 156 ILE B O 1
ATOM 3423 N N . THR B 1 157 ? 29.422 -7.574 -2.201 1 95.38 157 THR B N 1
ATOM 3424 C CA . THR B 1 157 ? 30.125 -6.309 -2.086 1 95.38 157 THR B CA 1
ATOM 3425 C C . THR B 1 157 ? 29.156 -5.133 -2.203 1 95.38 157 THR B C 1
ATOM 3427 O O . THR B 1 157 ? 29.266 -4.156 -1.456 1 95.38 157 THR B O 1
ATOM 3430 N N . TRP B 1 158 ? 28.203 -5.195 -3.074 1 95.31 158 TRP B N 1
ATOM 3431 C CA . TRP B 1 158 ? 27.203 -4.16 -3.289 1 95.31 158 TRP B CA 1
ATOM 3432 C C . TRP B 1 158 ? 26.359 -3.945 -2.035 1 95.31 158 TRP B C 1
ATOM 3434 O O . TRP B 1 158 ? 26.266 -2.824 -1.531 1 95.31 158 TRP B O 1
ATOM 3444 N N . HIS B 1 159 ? 25.859 -5.004 -1.476 1 93.62 159 HIS B N 1
ATOM 3445 C CA . HIS B 1 159 ? 24.938 -4.871 -0.351 1 93.62 159 HIS B CA 1
ATOM 3446 C C . HIS B 1 159 ? 25.688 -4.508 0.929 1 93.62 159 HIS B C 1
ATOM 3448 O O . HIS B 1 159 ? 25.156 -3.773 1.77 1 93.62 159 HIS B O 1
ATOM 3454 N N . VAL B 1 160 ? 26.844 -5.027 1.062 1 93.56 160 VAL B N 1
ATOM 3455 C CA . VAL B 1 160 ? 27.641 -4.617 2.213 1 93.56 160 VAL B CA 1
ATOM 3456 C C . VAL B 1 160 ? 27.969 -3.129 2.109 1 93.56 160 VAL B C 1
ATOM 3458 O O . VAL B 1 160 ? 27.812 -2.387 3.084 1 93.56 160 VAL B O 1
ATOM 3461 N N . GLY B 1 161 ? 28.438 -2.742 0.954 1 95 161 GLY B N 1
ATOM 3462 C CA . GLY B 1 161 ? 28.719 -1.33 0.738 1 95 161 GLY B CA 1
ATOM 3463 C C . GLY B 1 161 ? 27.516 -0.447 0.994 1 95 161 GLY B C 1
ATOM 3464 O O . GLY B 1 161 ? 27.625 0.605 1.626 1 95 161 GLY B O 1
ATOM 3465 N N . GLN B 1 162 ? 26.406 -0.854 0.535 1 93.25 162 GLN B N 1
ATOM 3466 C CA . GLN B 1 162 ? 25.172 -0.1 0.711 1 93.25 162 GLN B CA 1
ATOM 3467 C C . GLN B 1 162 ? 24.797 -0.001 2.186 1 93.25 162 GLN B C 1
ATOM 3469 O O . GLN B 1 162 ? 24.391 1.065 2.66 1 93.25 162 GLN B O 1
ATOM 3474 N N . THR B 1 163 ? 24.875 -1.069 2.877 1 91.56 163 THR B N 1
ATOM 3475 C CA . THR B 1 163 ? 24.547 -1.104 4.297 1 91.56 163 THR B CA 1
ATOM 3476 C C . THR B 1 163 ? 25.469 -0.184 5.09 1 91.56 163 THR B C 1
ATOM 3478 O O . THR B 1 163 ? 25.016 0.568 5.953 1 91.56 163 THR B O 1
ATOM 3481 N N . VAL B 1 164 ? 26.672 -0.258 4.766 1 92.25 164 VAL B N 1
ATOM 3482 C CA . VAL B 1 164 ? 27.656 0.586 5.449 1 92.25 164 VAL B CA 1
ATOM 3483 C C . VAL B 1 164 ? 27.344 2.057 5.18 1 92.25 164 VAL B C 1
ATOM 3485 O O . VAL B 1 164 ? 27.391 2.885 6.09 1 92.25 164 VAL B O 1
ATOM 3488 N N . MET B 1 165 ? 27.047 2.387 3.982 1 92.19 165 MET B N 1
ATOM 3489 C CA . MET B 1 165 ? 26.688 3.754 3.623 1 92.19 165 MET B CA 1
ATOM 3490 C C . MET B 1 165 ? 25.453 4.211 4.387 1 92.19 165 MET B C 1
ATOM 3492 O O . MET B 1 165 ? 25.422 5.324 4.91 1 92.19 165 MET B O 1
ATOM 3496 N N . ASP B 1 166 ? 24.469 3.377 4.438 1 89.94 166 ASP B N 1
ATOM 3497 C CA . ASP B 1 166 ? 23.234 3.709 5.164 1 89.94 166 ASP B CA 1
ATOM 3498 C C . ASP B 1 166 ? 23.547 4 6.633 1 89.94 166 ASP B C 1
ATOM 3500 O O . ASP B 1 166 ? 23.094 5.012 7.176 1 89.94 166 ASP B O 1
ATOM 3504 N N . LEU B 1 167 ? 24.266 3.143 7.191 1 89.31 167 LEU B N 1
ATOM 3505 C CA . LEU B 1 167 ? 24.578 3.273 8.609 1 89.31 167 LEU B CA 1
ATOM 3506 C C . LEU B 1 167 ? 25.453 4.492 8.867 1 89.31 167 LEU B C 1
ATOM 3508 O O . LEU B 1 167 ? 25.266 5.211 9.852 1 89.31 167 LEU B O 1
ATOM 3512 N N . PHE B 1 168 ? 26.328 4.699 8.008 1 91 168 PHE B N 1
ATOM 3513 C CA . PHE B 1 168 ? 27.219 5.848 8.156 1 91 168 PHE B CA 1
ATOM 3514 C C . PHE B 1 168 ? 26.438 7.152 8.023 1 91 168 PHE B C 1
ATOM 3516 O O . PHE B 1 168 ? 26.594 8.055 8.852 1 91 168 PHE B O 1
ATOM 3523 N N . LEU B 1 169 ? 25.656 7.262 7.031 1 90.56 169 LEU B N 1
ATOM 3524 C CA . LEU B 1 169 ? 24.891 8.477 6.793 1 90.56 169 LEU B CA 1
ATOM 3525 C C . LEU B 1 169 ? 23.891 8.727 7.922 1 90.56 169 LEU B C 1
ATOM 3527 O O . LEU B 1 169 ? 23.797 9.844 8.438 1 90.56 169 LEU B O 1
ATOM 3531 N N . THR B 1 170 ? 23.188 7.719 8.297 1 87.31 170 THR B N 1
ATOM 3532 C CA . THR B 1 170 ? 22.219 7.836 9.383 1 87.31 170 THR B CA 1
ATOM 3533 C C . THR B 1 170 ? 22.922 8.211 10.695 1 87.31 170 THR B C 1
ATOM 3535 O O . THR B 1 170 ? 22.453 9.094 11.414 1 87.31 170 THR B O 1
ATOM 3538 N N . GLY B 1 171 ? 23.969 7.531 10.945 1 87.38 171 GLY B N 1
ATOM 3539 C CA . GLY B 1 171 ? 24.719 7.832 12.148 1 87.38 171 GLY B CA 1
ATOM 3540 C C . GLY B 1 171 ? 25.281 9.242 12.164 1 87.38 171 GLY B C 1
ATOM 3541 O O . GLY B 1 171 ? 25.203 9.93 13.188 1 87.38 171 GLY B O 1
ATOM 3542 N N . SER B 1 172 ? 25.828 9.672 11.148 1 88.81 172 SER B N 1
ATOM 3543 C CA . SER B 1 172 ? 26.406 11.008 11.047 1 88.81 172 SER B CA 1
ATOM 3544 C C . SER B 1 172 ? 25.328 12.086 11.188 1 88.81 172 SER B C 1
ATOM 3546 O O . SER B 1 172 ? 25.516 13.062 11.922 1 88.81 172 SER B O 1
ATOM 3548 N N . LEU B 1 173 ? 24.281 11.891 10.508 1 86.81 173 LEU B N 1
ATOM 3549 C CA . LEU B 1 173 ? 23.188 12.859 10.594 1 86.81 173 LEU B CA 1
ATOM 3550 C C . LEU B 1 173 ? 22.641 12.93 12.008 1 86.81 173 LEU B C 1
ATOM 3552 O O . LEU B 1 173 ? 22.375 14.023 12.523 1 86.81 173 LEU B O 1
ATOM 3556 N N . SER B 1 174 ? 22.438 11.734 12.57 1 85.81 174 SER B N 1
ATOM 3557 C CA . SER B 1 174 ? 21.953 11.695 13.945 1 85.81 174 SER B CA 1
ATOM 3558 C C . SER B 1 174 ? 22.922 12.391 14.898 1 85.81 174 SER B C 1
ATOM 3560 O O . SER B 1 174 ? 22.5 13.094 15.82 1 85.81 174 SER B O 1
ATOM 3562 N N . PHE B 1 175 ? 24.125 12.188 14.68 1 87.62 175 PHE B N 1
ATOM 3563 C CA . PHE B 1 175 ? 25.156 12.781 15.523 1 87.62 175 PHE B CA 1
ATOM 3564 C C . PHE B 1 175 ? 25.156 14.305 15.391 1 87.62 175 PHE B C 1
ATOM 3566 O O . PHE B 1 175 ? 25.172 15.023 16.391 1 87.62 175 PHE B O 1
ATOM 3573 N N . VAL B 1 176 ? 25.125 14.812 14.242 1 85.25 176 VAL B N 1
ATOM 3574 C CA . VAL B 1 176 ? 25.156 16.25 13.992 1 85.25 176 VAL B CA 1
ATOM 3575 C C . VAL B 1 176 ? 23.891 16.891 14.562 1 85.25 176 VAL B C 1
ATOM 3577 O O . VAL B 1 176 ? 23.953 17.969 15.164 1 85.25 176 VAL B O 1
ATOM 3580 N N . LEU B 1 177 ? 22.766 16.234 14.352 1 81.25 177 LEU B N 1
ATOM 3581 C CA . LEU B 1 177 ? 21.516 16.75 14.898 1 81.25 177 LEU B CA 1
ATOM 3582 C C . LEU B 1 177 ? 21.562 16.766 16.422 1 81.25 177 LEU B C 1
ATOM 3584 O O . LEU B 1 177 ? 21.094 17.719 17.047 1 81.25 177 LEU B O 1
ATOM 3588 N N . HIS B 1 178 ? 22.125 15.727 16.953 1 84.25 178 HIS B N 1
ATOM 3589 C CA . HIS B 1 178 ? 22.234 15.641 18.406 1 84.25 178 HIS B CA 1
ATOM 3590 C C . HIS B 1 178 ? 23.109 16.766 18.953 1 84.25 178 HIS B C 1
ATOM 3592 O O . HIS B 1 178 ? 22.812 17.328 20.016 1 84.25 178 HIS B O 1
ATOM 3598 N N . ARG B 1 179 ? 24 17.109 18.297 1 86 179 ARG B N 1
ATOM 3599 C CA . ARG B 1 179 ? 24.922 18.172 18.719 1 86 179 ARG B CA 1
ATOM 3600 C C . ARG B 1 179 ? 24.312 19.547 18.531 1 86 179 ARG B C 1
ATOM 3602 O O . ARG B 1 179 ? 24.75 20.516 19.141 1 86 179 ARG B O 1
ATOM 3609 N N . SER B 1 180 ? 23.312 19.656 17.734 1 79.44 180 SER B N 1
ATOM 3610 C CA . SER B 1 180 ? 22.656 20.938 17.484 1 79.44 180 SER B CA 1
ATOM 3611 C C . SER B 1 180 ? 21.625 21.266 18.547 1 79.44 180 SER B C 1
ATOM 3613 O O . SER B 1 180 ? 20.906 22.266 18.453 1 79.44 180 SER B O 1
ATOM 3615 N N . ARG B 1 181 ? 21.562 20.438 19.531 1 81.06 181 ARG B N 1
ATOM 3616 C CA . ARG B 1 181 ? 20.641 20.672 20.625 1 81.06 181 ARG B CA 1
ATOM 3617 C C . ARG B 1 181 ? 21.016 21.953 21.375 1 81.06 181 ARG B C 1
ATOM 3619 O O . ARG B 1 181 ? 22.203 22.234 21.578 1 81.06 181 ARG B O 1
ATOM 3626 N N . THR B 1 182 ? 20.062 22.797 21.594 1 76 182 THR B N 1
ATOM 3627 C CA . THR B 1 182 ? 20.281 24.094 22.219 1 76 182 THR B CA 1
ATOM 3628 C C . THR B 1 182 ? 19.938 24.047 23.703 1 76 182 THR B C 1
ATOM 3630 O O . THR B 1 182 ? 20.328 24.938 24.453 1 76 182 THR B O 1
ATOM 3633 N N . GLY B 1 183 ? 19.219 23.016 24.141 1 74.62 183 GLY B N 1
ATOM 3634 C CA . GLY B 1 183 ? 18.75 22.984 25.516 1 74.62 183 GLY B CA 1
ATOM 3635 C C . GLY B 1 183 ? 17.344 23.547 25.688 1 74.62 183 GLY B C 1
ATOM 3636 O O . GLY B 1 183 ? 16.75 23.438 26.766 1 74.62 183 GLY B O 1
ATOM 3637 N N . PHE B 1 184 ? 16.781 24.188 24.578 1 72.5 184 PHE B N 1
ATOM 3638 C CA . PHE B 1 184 ? 15.414 24.688 24.609 1 72.5 184 PHE B CA 1
ATOM 3639 C C . PHE B 1 184 ? 14.43 23.562 24.297 1 72.5 184 PHE B C 1
ATOM 3641 O O . PHE B 1 184 ? 14.562 22.875 23.297 1 72.5 184 PHE B O 1
ATOM 3648 N N . GLY B 1 185 ? 13.445 23.438 25.109 1 72.94 185 GLY B N 1
ATOM 3649 C CA . GLY B 1 185 ? 12.516 22.312 25.062 1 72.94 185 GLY B CA 1
ATOM 3650 C C . GLY B 1 185 ? 11.867 22.125 23.703 1 72.94 185 GLY B C 1
ATOM 3651 O O . GLY B 1 185 ? 11.867 21.016 23.172 1 72.94 185 GLY B O 1
ATOM 3652 N N . THR B 1 186 ? 11.398 23.234 23.156 1 71.81 186 THR B N 1
ATOM 3653 C CA . THR B 1 186 ? 10.68 23.125 21.875 1 71.81 186 THR B CA 1
ATOM 3654 C C . THR B 1 186 ? 11.625 22.719 20.75 1 71.81 186 THR B C 1
ATOM 3656 O O . THR B 1 186 ? 11.32 21.828 19.969 1 71.81 186 THR B O 1
ATOM 3659 N N . THR B 1 187 ? 12.859 23.422 20.766 1 69.75 187 THR B N 1
ATOM 3660 C CA . THR B 1 187 ? 13.836 23.109 19.719 1 69.75 187 THR B CA 1
ATOM 3661 C C . THR B 1 187 ? 14.375 21.688 19.891 1 69.75 187 THR B C 1
ATOM 3663 O O . THR B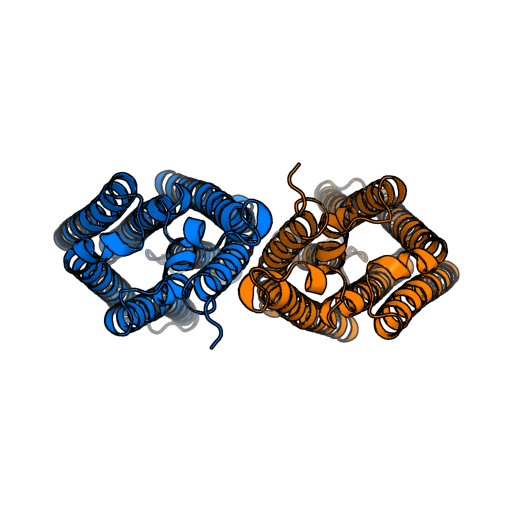 1 187 ? 14.531 20.953 18.906 1 69.75 187 THR B O 1
ATOM 3666 N N . ASP B 1 188 ? 14.57 21.312 21.078 1 79.69 188 ASP B N 1
ATOM 3667 C CA . ASP B 1 188 ? 15.109 19.969 21.328 1 79.69 188 ASP B CA 1
ATOM 3668 C C . ASP B 1 188 ? 14.078 18.891 21.016 1 79.69 188 ASP B C 1
ATOM 3670 O O . ASP B 1 188 ? 14.43 17.797 20.578 1 79.69 188 ASP B O 1
ATOM 3674 N N . SER B 1 189 ? 12.836 19.297 21.219 1 75.88 189 SER B N 1
ATOM 3675 C CA . SER B 1 189 ? 11.789 18.344 20.875 1 75.88 189 SER B CA 1
ATOM 3676 C C . SER B 1 189 ? 11.734 18.094 19.375 1 75.88 189 SER B C 1
ATOM 3678 O O . SER B 1 189 ? 11.602 16.953 18.938 1 75.88 189 SER B O 1
ATOM 3680 N N . VAL B 1 190 ? 11.953 19.188 18.703 1 72.12 190 VAL B N 1
ATOM 3681 C CA . VAL B 1 190 ? 11.961 19.094 17.25 1 72.12 190 VAL B CA 1
ATOM 3682 C C . VAL B 1 190 ? 13.18 18.281 16.797 1 72.12 190 VAL B C 1
ATOM 3684 O O . VAL B 1 190 ? 13.062 17.406 15.938 1 72.12 190 VAL B O 1
ATOM 3687 N N . ILE B 1 191 ? 14.266 18.531 17.359 1 75.44 191 ILE B N 1
ATOM 3688 C CA . ILE B 1 191 ? 15.5 17.844 17.016 1 75.44 191 ILE B CA 1
ATOM 3689 C C . ILE B 1 191 ? 15.367 16.359 17.328 1 75.44 191 ILE B C 1
ATOM 3691 O O . ILE B 1 191 ? 15.781 15.508 16.531 1 75.44 191 ILE B O 1
ATOM 3695 N N . ASN B 1 192 ? 14.758 16.031 18.359 1 76.94 192 ASN B N 1
ATOM 3696 C CA . ASN B 1 192 ? 14.562 14.641 18.734 1 76.94 192 ASN B CA 1
ATOM 3697 C C . ASN B 1 192 ? 13.641 13.922 17.75 1 76.94 192 ASN B C 1
ATOM 3699 O O . ASN B 1 192 ? 13.867 12.758 17.422 1 76.94 192 ASN B O 1
ATOM 3703 N N . GLN B 1 193 ? 12.75 14.672 17.328 1 72.88 193 GLN B N 1
ATOM 3704 C CA . GLN B 1 193 ? 11.852 14.094 16.344 1 72.88 193 GLN B CA 1
ATOM 3705 C C . GLN B 1 193 ? 12.578 13.836 15.031 1 72.88 193 GLN B C 1
ATOM 3707 O O . GLN B 1 193 ? 12.367 12.805 14.391 1 72.88 193 GLN B O 1
ATOM 3712 N N . LEU B 1 194 ? 13.438 14.664 14.75 1 70.19 194 LEU B N 1
ATOM 3713 C CA . LEU B 1 194 ? 14.219 14.523 13.523 1 70.19 194 LEU B CA 1
ATOM 3714 C C . LEU B 1 194 ? 15.203 13.367 13.641 1 70.19 194 LEU B C 1
ATOM 3716 O O . LEU B 1 194 ? 15.391 12.609 12.688 1 70.19 194 LEU B O 1
ATOM 3720 N N . ILE B 1 195 ? 15.773 13.273 14.703 1 76.31 195 ILE B N 1
ATOM 3721 C CA . ILE B 1 195 ? 16.719 12.195 14.953 1 76.31 195 ILE B CA 1
ATOM 3722 C C . ILE B 1 195 ? 16 10.852 14.875 1 76.31 195 ILE B C 1
ATOM 3724 O O . ILE B 1 195 ? 16.469 9.922 14.227 1 76.31 195 ILE B O 1
ATOM 3728 N N . ARG B 1 196 ? 14.914 10.812 15.438 1 71.44 196 ARG B N 1
ATOM 3729 C CA . ARG B 1 196 ? 14.141 9.578 15.414 1 71.44 196 ARG B CA 1
ATOM 3730 C C . ARG B 1 196 ? 13.742 9.203 13.992 1 71.44 196 ARG B C 1
ATOM 3732 O O . ARG B 1 196 ? 13.805 8.031 13.617 1 71.44 196 ARG B O 1
ATOM 3739 N N . GLY B 1 197 ? 13.32 10.148 13.305 1 69.19 197 GLY B N 1
ATOM 3740 C CA . GLY B 1 197 ? 12.984 9.906 11.914 1 69.19 197 GLY B CA 1
ATOM 3741 C C . GLY B 1 197 ? 14.156 9.414 11.086 1 69.19 197 GLY B C 1
ATOM 3742 O O . GLY B 1 197 ? 14.016 8.5 10.273 1 69.19 197 GLY B O 1
ATOM 3743 N N . THR B 1 198 ? 15.266 10.016 11.375 1 70.06 198 THR B N 1
ATOM 3744 C CA . THR B 1 198 ? 16.484 9.641 10.664 1 70.06 198 THR B CA 1
ATOM 3745 C C . THR B 1 198 ? 16.906 8.219 11.008 1 70.06 198 THR B C 1
ATOM 3747 O O . THR B 1 198 ? 17.25 7.434 10.125 1 70.06 198 THR B O 1
ATOM 3750 N N . ILE B 1 199 ? 16.812 7.91 12.211 1 72.88 199 ILE B N 1
ATOM 3751 C CA . ILE B 1 199 ? 17.203 6.586 12.672 1 72.88 199 ILE B CA 1
ATOM 3752 C C . ILE B 1 199 ? 16.25 5.539 12.117 1 72.88 199 ILE B C 1
ATOM 3754 O O . ILE B 1 199 ? 16.672 4.484 11.641 1 72.88 199 ILE B O 1
ATOM 3758 N N . GLN B 1 200 ? 15.078 5.879 12.164 1 67.06 200 GLN B N 1
ATOM 3759 C CA . GLN B 1 200 ? 14.078 4.93 11.68 1 67.06 200 GLN B CA 1
ATOM 3760 C C . GLN B 1 200 ? 14.266 4.645 10.195 1 67.06 200 GLN B C 1
ATOM 3762 O O . GLN B 1 200 ? 14.18 3.49 9.766 1 67.06 200 GLN B O 1
ATOM 3767 N N . THR B 1 201 ? 14.617 5.594 9.523 1 64.88 201 THR B N 1
ATOM 3768 C CA . THR B 1 201 ? 14.812 5.465 8.086 1 64.88 201 THR B CA 1
ATOM 3769 C C . THR B 1 201 ? 16.078 4.656 7.785 1 64.88 201 THR B C 1
ATOM 3771 O O . THR B 1 201 ? 16.047 3.709 7 1 64.88 201 THR B O 1
ATOM 3774 N N . GLY B 1 202 ? 17.141 5.086 8.398 1 73.25 202 GLY B N 1
ATOM 3775 C CA . GLY B 1 202 ? 18.422 4.461 8.117 1 73.25 202 GLY B CA 1
ATOM 3776 C C . GLY B 1 202 ? 18.531 3.041 8.641 1 73.25 202 GLY B C 1
ATOM 3777 O O . GLY B 1 202 ? 19.016 2.148 7.941 1 73.25 202 GLY B O 1
ATOM 3778 N N . VAL B 1 203 ? 17.938 2.85 9.711 1 76.75 203 VAL B N 1
ATOM 3779 C CA . VAL B 1 203 ? 18.062 1.548 10.359 1 76.75 203 VAL B CA 1
ATOM 3780 C C . VAL B 1 203 ? 17.125 0.545 9.68 1 76.75 203 VAL B C 1
ATOM 3782 O O . VAL B 1 203 ? 17.484 -0.625 9.516 1 76.75 203 VAL B O 1
ATOM 3785 N N . PHE B 1 204 ? 16.062 1.012 9.18 1 78.62 204 PHE B N 1
ATOM 3786 C CA . PHE B 1 204 ? 15.109 0.111 8.547 1 78.62 204 PHE B CA 1
ATOM 3787 C C . PHE B 1 204 ? 15.672 -0.458 7.254 1 78.62 204 PHE B C 1
ATOM 3789 O O . PHE B 1 204 ? 15.617 -1.668 7.023 1 78.62 204 PHE B O 1
ATOM 3796 N N . SER B 1 205 ? 16.25 0.326 6.43 1 82.31 205 SER B N 1
ATOM 3797 C CA . SER B 1 205 ? 16.844 -0.158 5.191 1 82.31 205 SER B CA 1
ATOM 3798 C C . SER B 1 205 ? 18.031 -1.071 5.469 1 82.31 205 SER B C 1
ATOM 3800 O O . SER B 1 205 ? 18.234 -2.062 4.766 1 82.31 205 SER B O 1
ATOM 3802 N N . SER B 1 206 ? 18.734 -0.788 6.527 1 84.75 206 SER B N 1
ATOM 3803 C CA . SER B 1 206 ? 19.906 -1.579 6.879 1 84.75 206 SER B CA 1
ATOM 3804 C C . SER B 1 206 ? 19.516 -2.963 7.383 1 84.75 206 SER B C 1
ATOM 3806 O O . SER B 1 206 ? 20.156 -3.957 7.059 1 84.75 206 SER B O 1
ATOM 3808 N N . ILE B 1 207 ? 18.438 -2.986 8.109 1 85.69 207 ILE B N 1
ATOM 3809 C CA . ILE B 1 207 ? 17.969 -4.273 8.617 1 85.69 207 ILE B CA 1
ATOM 3810 C C . ILE B 1 207 ? 17.562 -5.164 7.441 1 85.69 207 ILE B C 1
ATOM 3812 O O . ILE B 1 207 ? 17.891 -6.359 7.426 1 85.69 207 ILE B O 1
ATOM 3816 N N . PHE B 1 208 ? 16.922 -4.66 6.504 1 87.75 208 PHE B N 1
ATOM 3817 C CA . PHE B 1 208 ? 16.516 -5.434 5.34 1 87.75 208 PHE B CA 1
ATOM 3818 C C . PHE B 1 208 ? 17.719 -5.859 4.512 1 87.75 208 PHE B C 1
ATOM 3820 O O . PHE B 1 208 ? 17.766 -6.977 3.994 1 87.75 208 PHE B O 1
ATOM 3827 N N . ALA B 1 209 ? 18.672 -4.977 4.457 1 86.06 209 ALA B N 1
ATOM 3828 C CA . ALA B 1 209 ? 19.875 -5.305 3.703 1 86.06 209 ALA B CA 1
ATOM 3829 C C . ALA B 1 209 ? 20.656 -6.426 4.383 1 86.06 209 ALA B C 1
ATOM 3831 O O . ALA B 1 209 ? 21.156 -7.332 3.713 1 86.06 209 ALA B O 1
ATOM 3832 N N . VAL B 1 210 ? 20.719 -6.375 5.613 1 88.69 210 VAL B N 1
ATOM 3833 C CA . VAL B 1 210 ? 21.438 -7.406 6.359 1 88.69 210 VAL B CA 1
ATOM 3834 C C . VAL B 1 210 ? 20.703 -8.734 6.246 1 88.69 210 VAL B C 1
ATOM 3836 O O . VAL B 1 210 ? 21.312 -9.781 6.047 1 88.69 210 VAL B O 1
ATOM 3839 N N . ALA B 1 211 ? 19.422 -8.672 6.41 1 91.06 211 ALA B N 1
ATOM 3840 C CA . ALA B 1 211 ? 18.625 -9.883 6.258 1 91.06 211 ALA B CA 1
ATOM 3841 C C . ALA B 1 211 ? 18.797 -10.484 4.863 1 91.06 211 ALA B C 1
ATOM 3843 O O . ALA B 1 211 ? 18.906 -11.703 4.715 1 91.06 211 ALA B O 1
ATOM 3844 N N . LEU B 1 212 ? 18.797 -9.641 3.939 1 92.5 212 LEU B N 1
ATOM 3845 C CA . LEU B 1 212 ? 19.031 -10.062 2.562 1 92.5 212 LEU B CA 1
ATOM 3846 C C . LEU B 1 212 ? 20.375 -10.758 2.422 1 92.5 212 LEU B C 1
ATOM 3848 O O . LEU B 1 212 ? 20.469 -11.82 1.811 1 92.5 212 LEU B O 1
ATOM 3852 N N . LEU B 1 213 ? 21.406 -10.258 3.064 1 90.75 213 LEU B N 1
ATOM 3853 C CA . LEU B 1 213 ? 22.75 -10.828 2.988 1 90.75 213 LEU B CA 1
ATOM 3854 C C . LEU B 1 213 ? 22.812 -12.188 3.684 1 90.75 213 LEU B C 1
ATOM 3856 O O . LEU B 1 213 ? 23.406 -13.125 3.164 1 90.75 213 LEU B O 1
ATOM 3860 N N . ILE B 1 214 ? 22.156 -12.25 4.785 1 91.19 214 ILE B N 1
ATOM 3861 C CA . ILE B 1 214 ? 22.141 -13.5 5.527 1 91.19 214 ILE B CA 1
ATOM 3862 C C . ILE B 1 214 ? 21.453 -14.578 4.695 1 91.19 214 ILE B C 1
ATOM 3864 O O . ILE B 1 214 ? 21.938 -15.703 4.59 1 91.19 214 ILE B O 1
ATOM 3868 N N . CYS B 1 215 ? 20.375 -14.258 4.078 1 90.38 215 CYS B N 1
ATOM 3869 C CA . CYS B 1 215 ? 19.641 -15.203 3.242 1 90.38 215 CYS B CA 1
ATOM 3870 C C . CYS B 1 215 ? 20.438 -15.586 2.01 1 90.38 215 CYS B C 1
ATOM 3872 O O . CYS B 1 215 ? 20.422 -16.734 1.584 1 90.38 215 CYS B O 1
ATOM 3874 N N . TYR B 1 216 ? 21.094 -14.633 1.535 1 88.5 216 TYR B N 1
ATOM 3875 C CA . TYR B 1 216 ? 21.891 -14.891 0.342 1 88.5 216 TYR B CA 1
ATOM 3876 C C . TYR B 1 216 ? 23.078 -15.797 0.662 1 88.5 216 TYR B C 1
ATOM 3878 O O . TYR B 1 216 ? 23.406 -16.703 -0.111 1 88.5 216 TYR B O 1
ATOM 3886 N N . PHE B 1 217 ? 23.688 -15.664 1.755 1 87.75 217 PHE B N 1
ATOM 3887 C CA . PHE B 1 217 ? 24.812 -16.484 2.182 1 87.75 217 PHE B CA 1
ATOM 3888 C C . PHE B 1 217 ? 24.344 -17.906 2.51 1 87.75 217 PHE B C 1
ATOM 3890 O O . PHE B 1 217 ? 25.047 -18.875 2.223 1 87.75 217 PHE B O 1
ATOM 3897 N N . SER B 1 218 ? 23.203 -18.031 3.107 1 86.19 218 SER B N 1
ATOM 3898 C CA . SER B 1 218 ? 22.703 -19.312 3.564 1 86.19 218 SER B CA 1
ATOM 3899 C C . SER B 1 218 ? 22.234 -20.172 2.393 1 86.19 218 SER B C 1
ATOM 3901 O O . SER B 1 218 ? 22.453 -21.391 2.387 1 86.19 218 SER B O 1
ATOM 3903 N N . SER B 1 219 ? 21.594 -19.578 1.455 1 84.94 219 SER B N 1
ATOM 3904 C CA . SER B 1 219 ? 21.062 -20.328 0.321 1 84.94 219 SER B CA 1
ATOM 3905 C C . SER B 1 219 ? 21.172 -19.531 -0.971 1 84.94 219 SER B C 1
ATOM 3907 O O . SER B 1 219 ? 20.156 -19.062 -1.499 1 84.94 219 SER B O 1
ATOM 3909 N N . PRO B 1 220 ? 22.359 -19.594 -1.568 1 79.69 220 PRO B N 1
ATOM 3910 C CA . PRO B 1 220 ? 22.562 -18.75 -2.752 1 79.69 220 PRO B CA 1
ATOM 3911 C C . PRO B 1 220 ? 21.875 -19.297 -3.996 1 79.69 220 PRO B C 1
ATOM 3913 O O . PRO B 1 220 ? 21.688 -18.578 -4.977 1 79.69 220 PRO B O 1
ATOM 3916 N N . THR B 1 221 ? 21.406 -20.562 -3.941 1 79.12 221 THR B N 1
ATOM 3917 C CA . THR B 1 221 ? 20.812 -21.172 -5.125 1 79.12 221 THR B CA 1
ATOM 3918 C C . THR B 1 221 ? 19.281 -21.078 -5.062 1 79.12 221 THR B C 1
ATOM 3920 O O . THR B 1 221 ? 18.594 -21.547 -5.977 1 79.12 221 THR B O 1
ATOM 3923 N N . THR B 1 222 ? 18.875 -20.484 -3.975 1 81.12 222 THR B N 1
ATOM 3924 C CA . THR B 1 222 ? 17.438 -20.297 -3.846 1 81.12 222 THR B CA 1
ATOM 3925 C C . THR B 1 222 ? 17.078 -18.812 -3.883 1 81.12 222 THR B C 1
ATOM 3927 O O . THR B 1 222 ? 17.953 -17.953 -3.941 1 81.12 222 THR B O 1
ATOM 3930 N N . ASN B 1 223 ? 15.812 -18.516 -4.043 1 82.81 223 ASN B N 1
ATOM 3931 C CA . ASN B 1 223 ? 15.328 -17.141 -4.035 1 82.81 223 ASN B CA 1
ATOM 3932 C C . ASN B 1 223 ? 14.906 -16.703 -2.639 1 82.81 223 ASN B C 1
ATOM 3934 O O . ASN B 1 223 ? 14.047 -15.828 -2.49 1 82.81 223 ASN B O 1
ATOM 3938 N N . LEU B 1 224 ? 15.523 -17.266 -1.683 1 84.44 224 LEU B N 1
ATOM 3939 C CA . LEU B 1 224 ? 15.18 -16.906 -0.311 1 84.44 224 LEU B CA 1
ATOM 3940 C C . LEU B 1 224 ? 15.445 -15.422 -0.057 1 84.44 224 LEU B C 1
ATOM 3942 O O . LEU B 1 224 ? 14.688 -14.773 0.666 1 84.44 224 LEU B O 1
ATOM 3946 N N . PHE B 1 225 ? 16.438 -14.891 -0.653 1 88.62 225 PHE B N 1
ATOM 3947 C CA . PHE B 1 225 ? 16.812 -13.492 -0.47 1 88.62 225 PHE B CA 1
ATOM 3948 C C . PHE B 1 225 ? 15.789 -12.578 -1.137 1 88.62 225 PHE B C 1
ATOM 3950 O O . PHE B 1 225 ? 15.742 -11.375 -0.85 1 88.62 225 PHE B O 1
ATOM 3957 N N . GLY B 1 226 ? 14.93 -13.109 -2.006 1 87.19 226 GLY B N 1
ATOM 3958 C CA . GLY B 1 226 ? 13.961 -12.344 -2.766 1 87.19 226 GLY B CA 1
ATOM 3959 C C . GLY B 1 226 ? 12.93 -11.656 -1.893 1 87.19 226 GLY B C 1
ATOM 3960 O O . GLY B 1 226 ? 12.414 -10.586 -2.246 1 87.19 226 GLY B O 1
ATOM 3961 N N . MET B 1 227 ? 12.656 -12.227 -0.755 1 90.88 227 MET B N 1
ATOM 3962 C CA . MET B 1 227 ? 11.656 -11.648 0.134 1 90.88 227 MET B CA 1
ATOM 3963 C C . MET B 1 227 ? 12.117 -10.297 0.662 1 90.88 227 MET B C 1
ATOM 3965 O O . MET B 1 227 ? 11.297 -9.422 0.947 1 90.88 227 MET B O 1
ATOM 3969 N N . PHE B 1 228 ? 13.406 -10.133 0.716 1 91.75 228 PHE B N 1
ATOM 3970 C CA . PHE B 1 228 ? 13.953 -8.883 1.235 1 91.75 228 PHE B CA 1
ATOM 3971 C C . PHE B 1 228 ? 14.43 -7.984 0.099 1 91.75 228 PHE B C 1
ATOM 3973 O O . PHE B 1 228 ? 14.406 -6.758 0.221 1 91.75 228 PHE B O 1
ATOM 3980 N N . ALA B 1 229 ? 14.797 -8.555 -0.942 1 91.44 229 ALA B N 1
ATOM 3981 C CA . ALA B 1 229 ? 15.375 -7.809 -2.059 1 91.44 229 ALA B CA 1
ATOM 3982 C C . ALA B 1 229 ? 14.305 -7.016 -2.801 1 91.44 229 ALA B C 1
ATOM 3984 O O . ALA B 1 229 ? 14.562 -5.902 -3.268 1 91.44 229 ALA B O 1
ATOM 3985 N N . MET B 1 230 ? 13.094 -7.5 -2.846 1 93.94 230 MET B N 1
ATOM 3986 C CA . MET B 1 230 ? 12.047 -6.883 -3.656 1 93.94 230 MET B CA 1
ATOM 3987 C C . MET B 1 230 ? 11.586 -5.57 -3.035 1 93.94 230 MET B C 1
ATOM 3989 O O . MET B 1 230 ? 11.438 -4.562 -3.732 1 93.94 230 MET B O 1
ATOM 3993 N N . PRO B 1 231 ? 11.438 -5.582 -1.786 1 94 231 PRO B N 1
ATOM 3994 C CA . PRO B 1 231 ? 10.859 -4.355 -1.223 1 94 231 PRO B CA 1
ATOM 3995 C C . PRO B 1 231 ? 11.922 -3.311 -0.882 1 94 231 PRO B C 1
ATOM 3997 O O . PRO B 1 231 ? 11.586 -2.174 -0.544 1 94 231 PRO B O 1
ATOM 4000 N N . VAL B 1 232 ? 13.18 -3.553 -0.943 1 91.25 232 VAL B N 1
ATOM 4001 C CA . VAL B 1 232 ? 14.234 -2.678 -0.448 1 91.25 232 VAL B CA 1
ATOM 4002 C C . VAL B 1 232 ? 14.188 -1.341 -1.186 1 91.25 232 VAL B C 1
ATOM 4004 O O . VAL B 1 232 ? 14.375 -0.283 -0.579 1 91.25 232 VAL B O 1
ATOM 4007 N N . GLY B 1 233 ? 13.969 -1.333 -2.455 1 90.81 233 GLY B N 1
ATOM 4008 C CA . GLY B 1 233 ? 13.867 -0.095 -3.209 1 90.81 233 GLY B CA 1
ATOM 4009 C C . GLY B 1 233 ? 12.781 0.831 -2.695 1 90.81 233 GLY B C 1
ATOM 4010 O O . GLY B 1 233 ? 13.008 2.027 -2.514 1 90.81 233 GLY B O 1
ATOM 4011 N N . CYS B 1 234 ? 11.641 0.302 -2.408 1 94.19 234 CYS B N 1
ATOM 4012 C CA . CYS B 1 234 ? 10.523 1.09 -1.901 1 94.19 234 CYS B CA 1
ATOM 4013 C C . CYS B 1 234 ? 10.812 1.594 -0.491 1 94.19 234 CYS B C 1
ATOM 4015 O O . CYS B 1 234 ? 10.328 2.66 -0.101 1 94.19 234 CYS B O 1
ATOM 4017 N N . ILE B 1 235 ? 11.578 0.819 0.216 1 92.25 235 ILE B N 1
ATOM 4018 C CA . ILE B 1 235 ? 11.922 1.222 1.577 1 92.25 235 ILE B CA 1
ATOM 4019 C C . ILE B 1 235 ? 12.742 2.51 1.544 1 92.25 235 ILE B C 1
ATOM 4021 O O . ILE B 1 235 ? 12.523 3.412 2.354 1 92.25 235 ILE B O 1
ATOM 4025 N N . TYR B 1 236 ? 13.633 2.654 0.621 1 92.06 236 TYR B N 1
ATOM 4026 C CA . TYR B 1 236 ? 14.406 3.881 0.458 1 92.06 236 TYR B CA 1
ATOM 4027 C C . TYR B 1 236 ? 13.492 5.066 0.172 1 92.06 236 TYR B C 1
ATOM 4029 O O . TYR B 1 236 ? 13.641 6.133 0.777 1 92.06 236 TYR B O 1
ATOM 4037 N N . THR B 1 237 ? 12.562 4.848 -0.667 1 93 237 THR B N 1
ATOM 4038 C CA . THR B 1 237 ? 11.633 5.91 -1.035 1 93 237 THR B CA 1
ATOM 4039 C C . THR B 1 237 ? 10.75 6.289 0.149 1 93 237 THR B C 1
ATOM 4041 O O . THR B 1 237 ? 10.562 7.473 0.437 1 93 237 THR B O 1
ATOM 4044 N N . ASN B 1 238 ? 10.258 5.281 0.825 1 90.94 238 ASN B N 1
ATOM 4045 C CA . ASN B 1 238 ? 9.398 5.516 1.978 1 90.94 238 ASN B CA 1
ATOM 4046 C C . ASN B 1 238 ? 10.109 6.34 3.051 1 90.94 238 ASN B C 1
ATOM 4048 O O . ASN B 1 238 ? 9.523 7.266 3.613 1 90.94 238 ASN B O 1
ATOM 4052 N N . THR B 1 239 ? 11.25 6 3.26 1 84.81 239 THR B N 1
ATOM 4053 C CA . THR B 1 239 ? 11.992 6.664 4.328 1 84.81 239 THR B CA 1
ATOM 4054 C C . THR B 1 239 ? 12.297 8.109 3.955 1 84.81 239 THR B C 1
ATOM 4056 O O . THR B 1 239 ? 12.18 9.008 4.793 1 84.81 239 THR B O 1
ATOM 4059 N N . LEU B 1 240 ? 12.688 8.352 2.771 1 88.06 240 LEU B N 1
ATOM 4060 C CA . LEU B 1 240 ? 12.93 9.719 2.332 1 88.06 240 LEU B CA 1
ATOM 4061 C C . LEU B 1 240 ? 11.656 10.547 2.398 1 88.06 240 LEU B C 1
ATOM 4063 O O . LEU B 1 240 ? 11.664 11.672 2.9 1 88.06 240 LEU B O 1
ATOM 4067 N N . MET B 1 241 ? 10.602 9.977 1.918 1 88.81 241 MET B N 1
ATOM 4068 C CA . MET B 1 241 ? 9.328 10.688 1.901 1 88.81 241 MET B CA 1
ATOM 4069 C C . MET B 1 241 ? 8.852 10.984 3.32 1 88.81 241 MET B C 1
ATOM 4071 O O . MET B 1 241 ? 8.305 12.055 3.588 1 88.81 241 MET B O 1
ATOM 4075 N N . ASP B 1 242 ? 9.023 10.047 4.148 1 84.31 242 ASP B N 1
ATOM 4076 C CA . ASP B 1 242 ? 8.656 10.25 5.543 1 84.31 242 ASP B CA 1
ATOM 4077 C C . ASP B 1 242 ? 9.445 11.406 6.16 1 84.31 242 ASP B C 1
ATOM 4079 O O . ASP B 1 242 ? 8.898 12.203 6.926 1 84.31 242 ASP B O 1
ATOM 4083 N N . THR B 1 243 ? 10.703 11.438 5.844 1 80.75 243 THR B N 1
ATOM 4084 C CA . THR B 1 243 ? 11.555 12.516 6.34 1 80.75 243 THR B CA 1
ATOM 4085 C C . THR B 1 243 ? 11.07 13.867 5.828 1 80.75 243 THR B C 1
ATOM 4087 O O . THR B 1 243 ? 10.992 14.828 6.586 1 80.75 243 THR B O 1
ATOM 4090 N N . LEU B 1 244 ? 10.719 13.953 4.652 1 85.12 244 LEU B N 1
ATOM 4091 C CA . LEU B 1 244 ? 10.281 15.203 4.043 1 85.12 244 LEU B CA 1
ATOM 4092 C C . LEU B 1 244 ? 8.938 15.641 4.609 1 85.12 244 LEU B C 1
ATOM 4094 O O . LEU B 1 244 ? 8.734 16.828 4.898 1 85.12 244 LEU B O 1
ATOM 4098 N N . ILE B 1 245 ? 8.062 14.719 4.812 1 84.5 245 ILE B N 1
ATOM 4099 C CA . ILE B 1 245 ? 6.719 15.016 5.309 1 84.5 245 ILE B CA 1
ATOM 4100 C C . ILE B 1 245 ? 6.793 15.43 6.777 1 84.5 245 ILE B C 1
ATOM 4102 O O . ILE B 1 245 ? 6.113 16.359 7.199 1 84.5 245 ILE B O 1
ATOM 4106 N N . SER B 1 246 ? 7.57 14.727 7.469 1 75.94 246 SER B N 1
ATOM 4107 C CA . SER B 1 246 ? 7.727 15.039 8.891 1 75.94 246 SER B CA 1
ATOM 4108 C C . SER B 1 246 ? 8.336 16.422 9.086 1 75.94 246 SER B C 1
ATOM 4110 O O . SER B 1 246 ? 7.969 17.141 10.016 1 75.94 246 SER B O 1
ATOM 4112 N N . ARG B 1 247 ? 9.281 16.703 8.312 1 76.06 247 ARG B N 1
ATOM 4113 C CA . ARG B 1 247 ? 9.898 18.016 8.375 1 76.06 247 ARG B CA 1
ATOM 4114 C C . ARG B 1 247 ? 8.859 19.109 8.156 1 76.06 247 ARG B C 1
ATOM 4116 O O . ARG B 1 247 ? 8.883 20.141 8.836 1 76.06 247 ARG B O 1
ATOM 4123 N N . GLU B 1 248 ? 8.062 18.922 7.301 1 76.94 248 GLU B N 1
ATOM 4124 C CA . GLU B 1 248 ? 7.02 19.906 7.012 1 76.94 248 GLU B CA 1
ATOM 4125 C C . GLU B 1 248 ? 6.051 20.047 8.18 1 76.94 248 GLU B C 1
ATOM 4127 O O . GLU B 1 248 ? 5.656 21.156 8.531 1 76.94 248 GLU B O 1
ATOM 4132 N N . LYS B 1 249 ? 5.695 19.047 8.75 1 73.06 249 LYS B N 1
ATOM 4133 C CA . LYS B 1 249 ? 4.793 19.062 9.898 1 73.06 249 LYS B CA 1
ATOM 4134 C C . LYS B 1 249 ? 5.418 19.812 11.07 1 73.06 249 LYS B C 1
ATOM 4136 O O . LYS B 1 249 ? 4.73 20.547 11.781 1 73.06 249 LYS B O 1
ATOM 4141 N N . LEU B 1 250 ? 6.656 19.609 11.203 1 72.06 250 LEU B N 1
ATOM 4142 C CA . LEU B 1 250 ? 7.387 20.266 12.281 1 72.06 250 LEU B CA 1
ATOM 4143 C C . LEU B 1 250 ? 7.469 21.766 12.047 1 72.06 250 LEU B C 1
ATOM 4145 O O . LEU B 1 250 ? 7.309 22.562 12.977 1 72.06 250 LEU B O 1
ATOM 4149 N N . MET B 1 251 ? 7.742 22.125 10.867 1 72.75 251 MET B N 1
ATOM 4150 C CA . MET B 1 251 ? 7.812 23.547 10.516 1 72.75 251 MET B CA 1
ATOM 4151 C C . MET B 1 251 ? 6.457 24.219 10.719 1 72.75 251 MET B C 1
ATOM 4153 O O . MET B 1 251 ? 6.391 25.359 11.18 1 72.75 251 MET B O 1
ATOM 4157 N N . GLU B 1 252 ? 5.449 23.547 10.461 1 69.81 252 GLU B N 1
ATOM 4158 C CA . GLU B 1 252 ? 4.098 24.078 10.641 1 69.81 252 GLU B CA 1
ATOM 4159 C C . GLU B 1 252 ? 3.773 24.266 12.117 1 69.81 252 GLU B C 1
ATOM 4161 O O . GLU B 1 252 ? 3.143 25.25 12.5 1 69.81 252 GLU B O 1
ATOM 4166 N N . THR B 1 253 ? 4.223 23.375 12.906 1 66.31 253 THR B N 1
ATOM 4167 C CA . THR B 1 253 ? 3.979 23.453 14.344 1 66.31 253 THR B CA 1
ATOM 4168 C C . THR B 1 253 ? 4.762 24.609 14.969 1 66.31 253 THR B C 1
ATOM 4170 O O . THR B 1 253 ? 4.254 25.297 15.852 1 66.31 253 THR B O 1
ATOM 4173 N N . LEU B 1 254 ? 5.973 24.766 14.523 1 66.25 254 LEU B N 1
ATOM 4174 C CA . LEU B 1 254 ? 6.816 25.844 15.039 1 66.25 254 LEU B CA 1
ATOM 4175 C C . LEU B 1 254 ? 6.27 27.203 14.625 1 66.25 254 LEU B C 1
ATOM 4177 O O . LEU B 1 254 ? 6.301 28.156 15.406 1 66.25 254 LEU B O 1
ATOM 4181 N N . THR B 1 255 ? 5.855 27.328 13.414 1 64.06 255 THR B N 1
ATOM 4182 C CA . THR B 1 255 ? 5.293 28.578 12.93 1 64.06 255 THR B CA 1
ATOM 4183 C C . THR B 1 255 ? 3.98 28.891 13.641 1 64.06 255 THR B C 1
ATOM 4185 O O . THR B 1 255 ? 3.668 30.062 13.898 1 64.06 255 THR B O 1
ATOM 4188 N N . SER B 1 256 ? 3.258 27.922 13.93 1 59.06 256 SER B N 1
ATOM 4189 C CA . SER B 1 256 ? 2 28.125 14.641 1 59.06 256 SER B CA 1
ATOM 4190 C C . SER B 1 256 ? 2.242 28.547 16.094 1 59.06 256 SER B C 1
ATOM 4192 O O . SER B 1 256 ? 1.478 29.328 16.656 1 59.06 256 SER B O 1
ATOM 4194 N N . GLU B 1 257 ? 3.219 27.969 16.672 1 54.97 257 GLU B N 1
ATOM 4195 C CA . GLU B 1 257 ? 3.574 28.328 18.031 1 54.97 257 GLU B CA 1
ATOM 4196 C C . GLU B 1 257 ? 4.273 29.688 18.094 1 54.97 257 GLU B C 1
ATOM 4198 O O . GLU B 1 257 ? 4.148 30.406 19.078 1 54.97 257 GLU B O 1
ATOM 4203 N N . ASP B 1 258 ? 5.242 29.984 17.219 1 50.66 258 ASP B N 1
ATOM 4204 C CA . ASP B 1 258 ? 5.949 31.25 17.172 1 50.66 258 ASP B CA 1
ATOM 4205 C C . ASP B 1 258 ? 4.984 32.406 16.906 1 50.66 258 ASP B C 1
ATOM 4207 O O . ASP B 1 258 ? 5.297 33.562 17.203 1 50.66 258 ASP B O 1
ATOM 4211 N N . ILE B 1 259 ? 3.869 32.344 16.281 1 45.03 259 ILE B N 1
ATOM 4212 C CA . ILE B 1 259 ? 2.986 33.5 16.375 1 45.03 259 ILE B CA 1
ATOM 4213 C C . ILE B 1 259 ? 2.779 33.875 17.844 1 45.03 259 ILE B C 1
ATOM 4215 O O . ILE B 1 259 ? 2.744 35.062 18.188 1 45.03 259 ILE B O 1
ATOM 4219 N N . ASP B 1 260 ? 2.621 33.031 18.719 1 40.12 260 ASP B N 1
ATOM 4220 C CA . ASP B 1 260 ? 2.643 33.562 20.078 1 40.12 260 ASP B CA 1
ATOM 4221 C C . ASP B 1 260 ? 4.051 34 20.484 1 40.12 260 ASP B C 1
ATOM 4223 O O . ASP B 1 260 ? 4.219 34.969 21.234 1 40.12 260 ASP B O 1
ATOM 4227 N N . VAL B 1 261 ? 5.203 33.281 20.047 1 39.56 261 VAL B N 1
ATOM 4228 C CA . VAL B 1 261 ? 6.582 33.625 20.344 1 39.56 261 VAL B CA 1
ATOM 4229 C C . VAL B 1 261 ? 7.176 34.438 19.188 1 39.56 261 VAL B C 1
ATOM 4231 O O . VAL B 1 261 ? 7.477 33.875 18.125 1 39.56 261 VAL B O 1
ATOM 4234 N N . GLY B 1 262 ? 6.797 35.062 18.062 1 37.06 262 GLY B N 1
ATOM 4235 C CA . GLY B 1 262 ? 7.312 35.938 17.016 1 37.06 262 GLY B CA 1
ATOM 4236 C C . GLY B 1 262 ? 8.68 36.5 17.344 1 37.06 262 GLY B C 1
ATOM 4237 O O . GLY B 1 262 ? 9.305 37.156 16.516 1 37.06 262 GLY B O 1
ATOM 4238 N N . ARG B 1 263 ? 9.008 37.188 18.453 1 38.34 263 ARG B N 1
ATOM 4239 C CA . ARG B 1 263 ? 10.117 38.062 18.781 1 38.34 263 ARG B CA 1
ATOM 4240 C C . ARG B 1 263 ? 11.445 37.344 18.703 1 38.34 263 ARG B C 1
ATOM 4242 O O . ARG B 1 263 ? 12.461 37.906 18.312 1 38.34 263 ARG B O 1
ATOM 4249 N N . ARG B 1 264 ? 11.898 36.031 19.25 1 37.75 264 ARG B N 1
ATOM 4250 C CA . ARG B 1 264 ? 13.289 35.75 19.625 1 37.75 264 ARG B CA 1
ATOM 4251 C C . ARG B 1 264 ? 13.938 34.812 18.625 1 37.75 264 ARG B C 1
ATOM 4253 O O . ARG B 1 264 ? 15.148 34.875 18.375 1 37.75 264 ARG B O 1
ATOM 4260 N N . CYS B 1 265 ? 13.648 33.438 18.172 1 32.56 265 CYS B N 1
ATOM 4261 C CA . CYS B 1 265 ? 14.656 32.438 17.875 1 32.56 265 CYS B CA 1
ATOM 4262 C C . CYS B 1 265 ? 14.805 32.219 16.375 1 32.56 265 CYS B C 1
ATOM 4264 O O . CYS B 1 265 ? 13.844 31.859 15.695 1 32.56 265 CYS B O 1
ATOM 4266 N N . HIS B 1 266 ? 15.672 32.875 15.477 1 32.44 266 HIS B N 1
ATOM 4267 C CA . HIS B 1 266 ? 16.266 32.625 14.172 1 32.44 266 HIS B CA 1
ATOM 4268 C C . HIS B 1 266 ? 16.719 31.172 14.055 1 32.44 266 HIS B C 1
ATOM 4270 O O . HIS B 1 266 ? 17.766 30.797 14.594 1 32.44 266 HIS B O 1
ATOM 4276 N N . LEU B 1 267 ? 16.047 30.016 14.102 1 33.19 267 LEU B N 1
ATOM 4277 C CA . LEU B 1 267 ? 16.641 28.688 13.992 1 33.19 267 LEU B CA 1
ATOM 4278 C C . LEU B 1 267 ? 17.172 28.438 12.586 1 33.19 267 LEU B C 1
ATOM 4280 O O . LEU B 1 267 ? 16.406 28.406 11.617 1 33.19 267 LEU B O 1
ATOM 4284 N N . PRO B 1 268 ? 18.375 28.516 12.062 1 34.06 268 PRO B N 1
ATOM 4285 C CA . PRO B 1 268 ? 19.047 28.172 10.797 1 34.06 268 PRO B CA 1
ATOM 4286 C C . PRO B 1 268 ? 18.688 26.766 10.312 1 34.06 268 PRO B C 1
ATOM 4288 O O . PRO B 1 268 ? 19.094 26.375 9.219 1 34.06 268 PRO B O 1
ATOM 4291 N N . LEU B 1 269 ? 18.328 25.828 11.172 1 35.72 269 LEU B N 1
ATOM 4292 C CA . LEU B 1 269 ? 18.281 24.422 10.789 1 35.72 269 LEU B CA 1
ATOM 4293 C C . LEU B 1 269 ? 17.156 24.156 9.789 1 35.72 269 LEU B C 1
ATOM 4295 O O . LEU B 1 269 ? 17.109 23.094 9.164 1 35.72 269 LEU B O 1
ATOM 4299 N N . LEU B 1 270 ? 16.031 24.75 9.914 1 34.56 270 LEU B N 1
ATOM 4300 C CA . LEU B 1 270 ? 14.852 24.406 9.125 1 34.56 270 LEU B CA 1
ATOM 4301 C C . LEU B 1 270 ? 14.953 24.984 7.723 1 34.56 270 LEU B C 1
ATOM 4303 O O . LEU B 1 270 ? 14.086 24.734 6.883 1 34.56 270 LEU B O 1
ATOM 4307 N N . GLY B 1 271 ? 15.609 26.266 7.406 1 27.41 271 GLY B N 1
ATOM 4308 C CA . GLY B 1 271 ? 15.578 27.016 6.156 1 27.41 271 GLY B CA 1
ATOM 4309 C C . GLY B 1 271 ? 16.031 26.188 4.969 1 27.41 271 GLY B C 1
ATOM 4310 O O . GLY B 1 271 ? 16.531 25.078 5.129 1 27.41 271 GLY B O 1
ATOM 4311 N N . SER B 1 272 ? 16.25 27.078 3.656 1 24.81 272 SER B N 1
ATOM 4312 C CA . SER B 1 272 ? 16.625 26.797 2.273 1 24.81 272 SER B CA 1
ATOM 4313 C C . SER B 1 272 ? 17.875 25.938 2.201 1 24.81 272 SER B C 1
ATOM 4315 O O . SER B 1 272 ? 18.766 26.047 3.041 1 24.81 272 SER B O 1
#

pLDDT: mean 85.5, std 14.89, range [24.81, 98.06]

InterPro domains:
  IPR045339 Domain of unknown function DUF6534 [PF20152] (163-248)

Secondary structure (DSSP, 8-state):
--TTIIIIIHHHHHHHHHHHHHHHHHHHHHHHHHS-----HHHHHHHHHHHHHHHHHHHHHHHHHHIIIIITTT-GGGGGB--THHHHHHHHHHHHHHHHHHHHHHHHHHHH--HHHHHHHHHHHHHHHHHHHHHHHHHHHH-BTGGGGGGHHHHHHHHHHHHHHHHHHHHHHHHHHHHT--S-HHHHHHHHHHHHHHHHHHHHHHHHHHHHHHHHHH-TTSSTTHHHHHHHHHHHHHHHHHHHHHHHHHHHHHHHHHTTS-SS---TTS--/--TTIIIIIHHHHHHHHHHHHHHHHHHHHHHHHHS-----HHHHHHHHHHHHHHHHHHHHHHHHHHIIIIITTT-G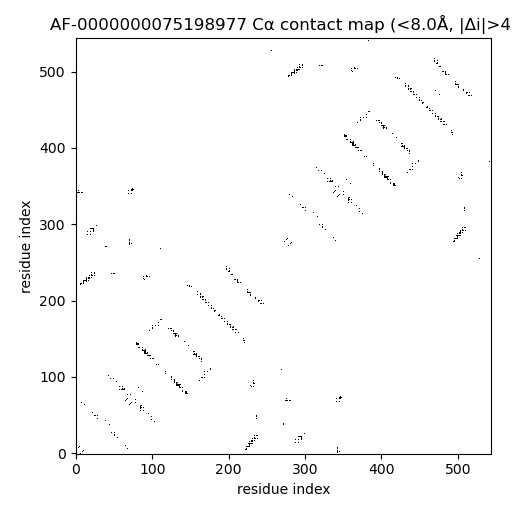GGGGB--THHHHHHHHHHHHHHHHHHHHHHHHHHHH--HHHHHHHHHHHHHHHHHHHHHHHHHHHH-BTGGGGGGHHHHHHHHHHHHHHHHHHHHHHHHHHHHT--S-HHHHHHHHHHHHHHHHHHHHHHHHHHHHHHHHHH-TTSSTTHHHHHHHHHHHHHHHHHHHHHHHHHHHHHHHHHTTS-SS---TTS--